Protein AF-0000000066115594 (afdb_homodimer)

pLDDT: mean 85.96, std 18.47, range [26.98, 98.56]

Foldseek 3Di:
DPPDPPLRVQLVVVPVDPPRDSVNSNVVSCCCVPPNVVVVVVVVVVVVCQVVQWFAAPQQGAIDSDVHDPLRVDPQQLQVQEEEEEAHNLVVVLVVVLVPHRHYYHYQVHFDDVVVPDDCVSSVVVSVLVVLQVVSHQEYEQEFAPEPRSVVRLVVVVVSNVVSPHFYKYFACPDPYPDDVSPDDSVVSVNRRVPIDRD/DPPDDPLRVQLVVVPVDPPRDSVNSNVVSCCCVPPNVVVVVVVVVVVVCQVVQWFAAPQQGAIDSDVHDPLRPDPQQLQVQEEEEEAHNLVVVLVVVLVPHRHYYHYQVHFDDVVVPDDCVSRVVVSVLVVLQVVSHQEYEQEFAPEPRSVVRLVVVVVSNVVSPHFYKYFACPDPYPDDVSPDDSVVSVNRRVPIDRD

Structure (mmCIF, N/CA/C/O backbone):
data_AF-0000000066115594-model_v1
#
loop_
_entity.id
_entity.type
_entity.pdbx_description
1 polymer 'Recombination protein RecR'
#
loop_
_atom_site.group_PDB
_atom_site.id
_atom_site.type_symbol
_atom_site.label_atom_id
_atom_site.label_alt_id
_atom_site.label_comp_id
_atom_site.label_asym_id
_atom_site.label_entity_id
_atom_site.label_seq_id
_atom_site.pdbx_PDB_ins_code
_atom_site.Cartn_x
_atom_site.Cartn_y
_atom_site.Cartn_z
_atom_site.occupancy
_atom_site.B_iso_or_equiv
_atom_site.auth_seq_id
_atom_site.auth_comp_id
_atom_site.auth_asym_id
_atom_site.auth_atom_id
_atom_site.pdbx_PDB_model_num
ATOM 1 N N . MET A 1 1 ? 21.312 14.344 13.258 1 26.98 1 MET A N 1
ATOM 2 C CA . MET A 1 1 ? 20.641 13.375 12.398 1 26.98 1 MET A CA 1
ATOM 3 C C . MET A 1 1 ? 19.125 13.445 12.586 1 26.98 1 MET A C 1
ATOM 5 O O . MET A 1 1 ? 18.609 13.133 13.656 1 26.98 1 MET A O 1
ATOM 9 N N . SER A 1 2 ? 18.406 14.453 12.148 1 40.38 2 SER A N 1
ATOM 10 C CA . SER A 1 2 ? 17.016 14.734 12.461 1 40.38 2 SER A CA 1
ATOM 11 C C . SER A 1 2 ? 16.172 13.461 12.422 1 40.38 2 SER A C 1
ATOM 13 O O . SER A 1 2 ? 16.172 12.734 11.422 1 40.38 2 SER A O 1
ATOM 15 N N . SER A 1 3 ? 16.281 12.609 13.531 1 47.41 3 SER A N 1
ATOM 16 C CA . SER A 1 3 ? 15.617 11.32 13.734 1 47.41 3 SER A CA 1
ATOM 17 C C . SER A 1 3 ? 14.297 11.242 12.969 1 47.41 3 SER A C 1
ATOM 19 O O . SER A 1 3 ? 13.422 12.086 13.156 1 47.41 3 SER A O 1
ATOM 21 N N . SER A 1 4 ? 14.258 10.531 11.898 1 60.84 4 SER A N 1
ATOM 22 C CA . SER A 1 4 ? 13.039 10.383 11.117 1 60.84 4 SER A CA 1
ATOM 23 C C . SER A 1 4 ? 11.844 10.07 12.008 1 60.84 4 SER A C 1
ATOM 25 O O . SER A 1 4 ? 11.977 9.336 12.992 1 60.84 4 SER A O 1
ATOM 27 N N . SER A 1 5 ? 10.883 10.766 11.938 1 88.25 5 SER A N 1
ATOM 28 C CA . SER A 1 5 ? 9.656 10.539 12.695 1 88.25 5 SER A CA 1
ATOM 29 C C . SER A 1 5 ? 8.961 9.258 12.242 1 88.25 5 SER A C 1
ATOM 31 O O . SER A 1 5 ? 9.273 8.711 11.188 1 88.25 5 SER A O 1
ATOM 33 N N . LEU A 1 6 ? 8.438 8.57 13.141 1 93 6 LEU A N 1
ATOM 34 C CA . LEU A 1 6 ? 7.617 7.402 12.836 1 93 6 LEU A CA 1
ATOM 35 C C . LEU A 1 6 ? 6.789 7.641 11.578 1 93 6 LEU A C 1
ATOM 37 O O . LEU A 1 6 ? 6.582 6.723 10.781 1 93 6 LEU A O 1
ATOM 41 N N . LEU A 1 7 ? 6.445 8.836 11.375 1 93.25 7 LEU A N 1
ATOM 42 C CA . LEU A 1 7 ? 5.691 9.227 10.188 1 93.25 7 LEU A CA 1
ATOM 43 C C . LEU A 1 7 ? 6.523 9.023 8.93 1 93.25 7 LEU A C 1
ATOM 45 O O . LEU A 1 7 ? 6.059 8.414 7.961 1 93.25 7 LEU A O 1
ATOM 49 N N . GLU A 1 8 ? 7.707 9.5 8.961 1 92.38 8 GLU A N 1
ATOM 50 C CA . GLU A 1 8 ? 8.617 9.375 7.82 1 92.38 8 GLU A CA 1
ATOM 51 C C . GLU A 1 8 ? 8.984 7.914 7.566 1 92.38 8 GLU A C 1
ATOM 53 O O . GLU A 1 8 ? 9.07 7.484 6.414 1 92.38 8 GLU A O 1
ATOM 58 N N . ASP A 1 9 ? 9.203 7.207 8.625 1 96.25 9 ASP A N 1
ATOM 59 C CA . ASP A 1 9 ? 9.547 5.797 8.5 1 96.25 9 ASP A CA 1
ATOM 60 C C . ASP A 1 9 ? 8.43 5.016 7.816 1 96.25 9 ASP A C 1
ATOM 62 O O . ASP A 1 9 ? 8.695 4.156 6.973 1 96.25 9 ASP A O 1
ATOM 66 N N . LEU A 1 10 ? 7.219 5.352 8.203 1 97 10 LEU A N 1
ATOM 67 C CA . LEU A 1 10 ? 6.078 4.66 7.613 1 97 10 LEU A CA 1
ATOM 68 C C . LEU A 1 10 ? 5.934 5.012 6.137 1 97 10 LEU A C 1
ATOM 70 O O . LEU A 1 10 ? 5.656 4.141 5.312 1 97 10 LEU A O 1
ATOM 74 N N . MET A 1 11 ? 6.152 6.238 5.816 1 95.69 11 MET A N 1
ATOM 75 C CA . MET A 1 11 ? 6.098 6.66 4.418 1 95.69 11 MET A CA 1
ATOM 76 C C . MET A 1 11 ? 7.141 5.922 3.584 1 95.69 11 MET A C 1
ATOM 78 O O . MET A 1 11 ? 6.852 5.473 2.475 1 95.69 11 MET A O 1
ATOM 82 N N . GLN A 1 12 ? 8.305 5.727 4.168 1 96.5 12 GLN A N 1
ATOM 83 C CA . GLN A 1 12 ? 9.375 5.016 3.479 1 96.5 12 GLN A CA 1
ATOM 84 C C . GLN A 1 12 ? 9.047 3.529 3.344 1 96.5 12 GLN A C 1
ATOM 86 O O . GLN A 1 12 ? 9.289 2.93 2.293 1 96.5 12 GLN A O 1
ATOM 91 N N . ALA A 1 13 ? 8.508 2.986 4.344 1 97.88 13 ALA A N 1
ATOM 92 C CA . ALA A 1 13 ? 8.195 1.56 4.348 1 97.88 13 ALA A CA 1
ATOM 93 C C . ALA A 1 13 ? 7.145 1.229 3.291 1 97.88 13 ALA A C 1
ATOM 95 O O . ALA A 1 13 ? 7.199 0.17 2.662 1 97.88 13 ALA A O 1
ATOM 96 N N . LEU A 1 14 ? 6.191 2.129 3.072 1 97.94 14 LEU A N 1
ATOM 97 C CA . LEU A 1 14 ? 5.113 1.896 2.119 1 97.94 14 LEU A CA 1
ATOM 98 C C . LEU A 1 14 ? 5.656 1.807 0.696 1 97.94 14 LEU A C 1
ATOM 100 O O . LEU A 1 14 ? 4.988 1.281 -0.196 1 97.94 14 LEU A O 1
ATOM 104 N N . GLN A 1 15 ? 6.84 2.254 0.517 1 97.12 15 GLN A N 1
ATOM 105 C CA . GLN A 1 15 ? 7.41 2.281 -0.825 1 97.12 15 GL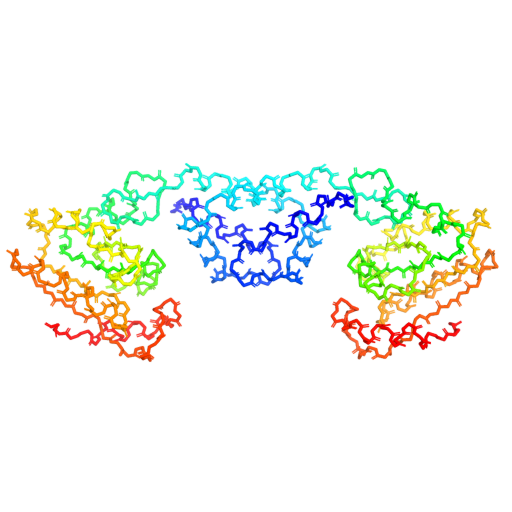N A CA 1
ATOM 106 C C . GLN A 1 15 ? 7.918 0.902 -1.237 1 97.12 15 GLN A C 1
ATOM 108 O O . GLN A 1 15 ? 8.336 0.706 -2.379 1 97.12 15 GLN A O 1
ATOM 113 N N . CYS A 1 16 ? 7.832 -0.042 -0.347 1 97.25 16 CYS A N 1
ATOM 114 C CA . CYS A 1 16 ? 8.148 -1.414 -0.729 1 97.25 16 CYS A CA 1
ATOM 115 C C . CYS A 1 16 ? 7.074 -1.984 -1.648 1 97.25 16 CYS A C 1
ATOM 117 O O . CYS A 1 16 ? 7.281 -3.018 -2.287 1 97.25 16 CYS A O 1
ATOM 119 N N . LEU A 1 17 ? 5.938 -1.347 -1.669 1 96.94 17 LEU A N 1
ATOM 120 C CA . LEU A 1 17 ? 4.84 -1.744 -2.547 1 96.94 17 LEU A CA 1
ATOM 121 C C . LEU A 1 17 ? 5.094 -1.278 -3.977 1 96.94 17 LEU A C 1
ATOM 123 O O . LEU A 1 17 ? 5.562 -0.158 -4.195 1 96.94 17 LEU A O 1
ATOM 127 N N . PRO A 1 18 ? 4.824 -2.146 -4.914 1 94.44 18 PRO A N 1
ATOM 128 C CA . PRO A 1 18 ? 5.02 -1.736 -6.309 1 94.44 18 PRO A CA 1
ATOM 129 C C . PRO A 1 18 ? 4.188 -0.512 -6.684 1 94.44 18 PRO A C 1
ATOM 131 O O . PRO A 1 18 ? 3.033 -0.393 -6.266 1 94.44 18 PRO A O 1
ATOM 134 N N . SER A 1 19 ? 4.727 0.438 -7.375 1 92.12 19 SER A N 1
ATOM 135 C CA . SER A 1 19 ? 4.09 1.624 -7.938 1 92.12 19 SER A CA 1
ATOM 136 C C . SER A 1 19 ? 3.773 2.65 -6.855 1 92.12 19 SER A C 1
ATOM 138 O O . SER A 1 19 ? 2.912 3.512 -7.043 1 92.12 19 SER A O 1
ATOM 140 N N . VAL A 1 20 ? 4.332 2.477 -5.684 1 96.12 20 VAL A N 1
ATOM 141 C CA . VAL A 1 20 ? 4.133 3.453 -4.617 1 96.12 20 VAL A CA 1
ATOM 142 C C . VAL A 1 20 ? 5.391 4.305 -4.453 1 96.12 20 VAL A C 1
ATOM 144 O O . VAL A 1 20 ? 6.414 3.824 -3.957 1 96.12 20 VAL A O 1
ATOM 147 N N . GLY A 1 21 ? 5.258 5.504 -4.93 1 94.19 21 GLY A N 1
ATOM 148 C CA . GLY A 1 21 ? 6.332 6.461 -4.727 1 94.19 21 GLY A CA 1
ATOM 149 C C . GLY A 1 21 ? 6.137 7.328 -3.498 1 94.19 21 GLY A C 1
ATOM 150 O O . GLY A 1 21 ? 5.191 7.129 -2.734 1 94.19 21 GLY A O 1
ATOM 151 N N . PRO A 1 22 ? 6.98 8.281 -3.334 1 91.81 22 PRO A N 1
ATOM 152 C CA . PRO A 1 22 ? 6.938 9.133 -2.139 1 91.81 22 PRO A CA 1
ATOM 153 C C . PRO A 1 22 ? 5.605 9.859 -1.982 1 91.81 22 PRO A C 1
ATOM 155 O O . PRO A 1 22 ? 5.055 9.914 -0.88 1 91.81 22 PRO A O 1
ATOM 158 N N . LYS A 1 23 ? 5.094 10.359 -2.982 1 88.69 23 LYS A N 1
ATOM 159 C CA . LYS A 1 23 ? 3.85 11.125 -2.926 1 88.69 23 LYS A CA 1
ATOM 160 C C . LYS A 1 23 ? 2.67 10.227 -2.561 1 88.69 23 LYS A C 1
ATOM 162 O O . LYS A 1 23 ? 1.844 10.594 -1.72 1 88.69 23 LYS A O 1
ATOM 167 N N . SER A 1 24 ? 2.637 9.086 -3.191 1 93 24 SER A N 1
ATOM 168 C CA . SER A 1 24 ? 1.568 8.141 -2.896 1 93 24 SER A CA 1
ATOM 169 C C . SER A 1 24 ? 1.667 7.621 -1.466 1 93 24 SER A C 1
ATOM 171 O O . SER A 1 24 ? 0.654 7.488 -0.777 1 93 24 SER A O 1
ATOM 173 N N . ALA A 1 25 ? 2.93 7.383 -1.086 1 95.81 25 ALA A N 1
ATOM 174 C CA . ALA A 1 25 ? 3.154 6.91 0.278 1 95.81 25 ALA A CA 1
ATOM 175 C C . ALA A 1 25 ? 2.66 7.93 1.3 1 95.81 25 ALA A C 1
ATOM 177 O O . ALA A 1 25 ? 2.025 7.566 2.291 1 95.81 25 ALA A O 1
ATOM 178 N N . GLN A 1 26 ? 2.924 9.102 1.029 1 90.94 26 GLN A N 1
ATOM 179 C CA . GLN A 1 26 ? 2.49 10.18 1.907 1 90.94 26 GLN A CA 1
ATOM 180 C C . GLN A 1 26 ? 0.969 10.234 2.008 1 90.94 26 GLN A C 1
ATOM 182 O O . GLN A 1 26 ? 0.417 10.328 3.105 1 90.94 26 GLN A O 1
ATOM 187 N N . ARG A 1 27 ? 0.306 10.148 0.899 1 91.31 27 ARG A N 1
ATOM 188 C CA . ARG A 1 27 ? -1.153 10.141 0.881 1 91.31 27 ARG A CA 1
ATOM 189 C C . ARG A 1 27 ? -1.706 8.961 1.673 1 91.31 27 ARG A C 1
ATOM 191 O O . ARG A 1 27 ? -2.676 9.109 2.42 1 91.31 27 ARG A O 1
ATOM 198 N N . MET A 1 28 ? -1.054 7.891 1.519 1 96.38 28 MET A N 1
ATOM 199 C CA . MET A 1 28 ? -1.505 6.676 2.193 1 96.38 28 MET A CA 1
ATOM 200 C C . MET A 1 28 ? -1.378 6.816 3.707 1 96.38 28 MET A C 1
ATOM 202 O O . MET A 1 28 ? -2.311 6.492 4.445 1 96.38 28 MET A O 1
ATOM 206 N N . VAL A 1 29 ? -0.31 7.359 4.109 1 95.94 29 VAL A N 1
ATOM 207 C CA . VAL A 1 29 ? -0.052 7.492 5.539 1 95.94 29 VAL A CA 1
ATOM 208 C C . VAL A 1 29 ? -1.078 8.43 6.168 1 95.94 29 VAL A C 1
ATOM 210 O O . VAL A 1 29 ? -1.693 8.102 7.184 1 95.94 29 VAL A O 1
ATOM 213 N N . TYR A 1 30 ? -1.265 9.492 5.562 1 91.38 30 TYR A N 1
ATOM 214 C CA . TYR A 1 30 ? -2.178 10.492 6.113 1 91.38 30 TYR A CA 1
ATOM 215 C C . TYR A 1 30 ? -3.615 9.984 6.086 1 91.38 30 TYR A C 1
ATOM 217 O O . TYR A 1 30 ? -4.367 10.188 7.043 1 91.38 30 TYR A O 1
ATOM 225 N N . HIS A 1 31 ? -3.959 9.297 5.07 1 93.5 31 HIS A N 1
ATOM 226 C CA . HIS A 1 31 ? -5.289 8.703 5 1 93.5 31 HIS A CA 1
ATOM 227 C C . HIS A 1 31 ? -5.504 7.699 6.129 1 93.5 31 HIS A C 1
ATOM 229 O O . HIS A 1 31 ? -6.535 7.734 6.805 1 93.5 31 HIS A O 1
ATOM 235 N N . LEU A 1 32 ? -4.574 6.875 6.297 1 96.56 32 LEU A N 1
ATOM 236 C CA . LEU A 1 32 ? -4.699 5.824 7.305 1 96.56 32 LEU A CA 1
ATOM 237 C C . LEU A 1 32 ? -4.789 6.426 8.703 1 96.56 32 LEU A C 1
ATOM 239 O O . LEU A 1 32 ? -5.668 6.059 9.484 1 96.56 32 LEU A O 1
ATOM 243 N N . LEU A 1 33 ? -3.949 7.383 8.969 1 95.12 33 LEU A N 1
ATOM 244 C CA . LEU A 1 33 ? -3.871 7.934 10.32 1 95.12 33 LEU A CA 1
ATOM 245 C C . LEU A 1 33 ? -5.059 8.844 10.609 1 95.12 33 LEU A C 1
ATOM 247 O O . LEU A 1 33 ? -5.523 8.922 11.75 1 95.12 33 LEU A O 1
ATOM 251 N N . ASP A 1 34 ? -5.562 9.461 9.602 1 91.81 34 ASP A N 1
ATOM 252 C CA . ASP A 1 34 ? -6.645 10.43 9.781 1 91.81 34 ASP A CA 1
ATOM 253 C C . ASP A 1 34 ? -8.008 9.734 9.75 1 91.81 34 ASP A C 1
ATOM 255 O O . ASP A 1 34 ? -8.875 10.023 10.57 1 91.81 34 ASP A O 1
ATOM 259 N N . LYS A 1 35 ? -8.164 8.672 8.891 1 91.81 35 LYS A N 1
ATOM 260 C CA . LYS A 1 35 ? -9.523 8.234 8.594 1 91.81 35 LYS A CA 1
ATOM 261 C C . LYS A 1 35 ? -9.688 6.734 8.836 1 91.81 35 LYS A C 1
ATOM 263 O O . LYS A 1 35 ? -10.805 6.238 8.977 1 91.81 35 LYS A O 1
ATOM 268 N N . ASN A 1 36 ? -8.617 6.02 8.891 1 96 36 ASN A N 1
ATOM 269 C CA . ASN A 1 36 ? -8.812 4.574 8.867 1 96 36 ASN A CA 1
ATOM 270 C C . ASN A 1 36 ? -7.734 3.846 9.656 1 96 36 ASN A C 1
ATOM 272 O O . ASN A 1 36 ? -7.062 2.957 9.125 1 96 36 ASN A O 1
ATOM 276 N N . ARG A 1 37 ? -7.594 4.137 10.922 1 96.25 37 ARG A N 1
ATOM 277 C CA . ARG A 1 37 ? -6.621 3.484 11.797 1 96.25 37 ARG A CA 1
ATOM 278 C C . ARG A 1 37 ? -6.941 2.002 11.953 1 96.25 37 ARG A C 1
ATOM 280 O O . ARG A 1 37 ? -6.035 1.17 12.031 1 96.25 37 ARG A O 1
ATOM 287 N N . LYS A 1 38 ? -8.242 1.704 12.008 1 97.25 38 LYS A N 1
ATOM 288 C CA . LYS A 1 38 ? -8.664 0.311 12.125 1 97.25 38 LYS A CA 1
ATOM 289 C C . LYS A 1 38 ? -8.211 -0.505 10.914 1 97.25 38 LYS A C 1
ATOM 291 O O . LYS A 1 38 ? -7.723 -1.626 11.07 1 97.25 38 LYS A O 1
ATOM 296 N N . GLY A 1 39 ? -8.391 0.107 9.727 1 97.5 39 GLY A N 1
ATOM 297 C CA . GLY A 1 39 ? -7.926 -0.548 8.516 1 97.5 39 GLY A CA 1
ATOM 298 C C . GLY A 1 39 ? -6.426 -0.785 8.508 1 97.5 39 GLY A C 1
ATOM 299 O O . GLY A 1 39 ? -5.965 -1.846 8.086 1 97.5 39 GLY A O 1
ATOM 300 N N . ALA A 1 40 ? -5.711 0.192 9.039 1 97.94 40 ALA A N 1
ATOM 301 C CA . ALA A 1 40 ? -4.258 0.075 9.125 1 97.94 40 ALA A CA 1
ATOM 302 C C . ALA A 1 40 ? -3.854 -1.078 10.039 1 97.94 40 ALA A C 1
ATOM 304 O O . ALA A 1 40 ? -2.936 -1.838 9.719 1 97.94 40 ALA A O 1
ATOM 305 N N . LEU A 1 41 ? -4.504 -1.201 11.141 1 98 41 LEU A N 1
ATOM 306 C CA . LEU A 1 41 ? -4.191 -2.26 12.094 1 98 41 LEU A CA 1
ATOM 307 C C . LEU A 1 41 ? -4.531 -3.629 11.516 1 98 41 LEU A C 1
ATOM 309 O O . LEU A 1 41 ? -3.768 -4.586 11.68 1 98 41 LEU A O 1
ATOM 313 N N . ASN A 1 42 ? -5.668 -3.684 10.875 1 98.25 42 ASN A N 1
ATOM 314 C CA . ASN A 1 42 ? -6.039 -4.922 10.203 1 98.25 42 ASN A CA 1
ATOM 315 C C . ASN A 1 42 ? -5.004 -5.316 9.148 1 98.25 42 ASN A C 1
ATOM 317 O O . ASN A 1 42 ? -4.598 -6.477 9.07 1 98.25 42 ASN A O 1
ATOM 321 N N . LEU A 1 43 ? -4.617 -4.316 8.352 1 98.31 43 LEU A N 1
ATOM 322 C CA . LEU A 1 43 ? -3.604 -4.559 7.332 1 98.31 43 LEU A CA 1
ATOM 323 C C . LEU A 1 43 ? -2.303 -5.043 7.961 1 98.31 43 LEU A C 1
ATOM 325 O O . LEU A 1 43 ? -1.677 -5.98 7.461 1 98.31 43 LEU A O 1
ATOM 329 N N . SER A 1 44 ? -1.881 -4.402 9.031 1 98.44 44 SER A N 1
ATOM 330 C CA . SER A 1 44 ? -0.666 -4.793 9.742 1 98.44 44 SER A CA 1
ATOM 331 C C . SER A 1 44 ? -0.725 -6.25 10.18 1 98.44 44 SER A C 1
ATOM 333 O O . SER A 1 44 ? 0.21 -7.016 9.93 1 98.44 44 SER A O 1
ATOM 335 N N . SER A 1 45 ? -1.801 -6.637 10.773 1 98.31 45 SER A N 1
ATOM 336 C CA . SER A 1 45 ? -1.976 -7.996 11.281 1 98.31 45 SER A CA 1
ATOM 337 C C . SER A 1 45 ? -1.957 -9.016 10.148 1 98.31 45 SER A C 1
ATOM 339 O O . SER A 1 45 ? -1.286 -10.047 10.242 1 98.31 45 SER A O 1
ATOM 341 N N . LEU A 1 46 ? -2.648 -8.703 9.086 1 98.12 46 LEU A N 1
ATOM 342 C CA . LEU A 1 46 ? -2.742 -9.633 7.965 1 98.12 46 LEU A CA 1
ATOM 343 C C . LEU A 1 46 ? -1.404 -9.75 7.238 1 98.12 46 LEU A C 1
ATOM 345 O O . LEU A 1 46 ? -1.04 -10.828 6.77 1 98.12 46 LEU A O 1
ATOM 349 N N . LEU A 1 47 ? -0.679 -8.641 7.129 1 97.88 47 LEU A N 1
ATOM 350 C CA . LEU A 1 47 ? 0.657 -8.68 6.543 1 97.88 47 LEU A CA 1
ATOM 351 C C . LEU A 1 47 ? 1.568 -9.617 7.32 1 97.88 47 LEU A C 1
ATOM 353 O O . LEU A 1 47 ? 2.242 -10.469 6.73 1 97.88 47 LEU A O 1
ATOM 357 N N . GLU A 1 48 ? 1.558 -9.43 8.625 1 97.75 48 GLU A N 1
ATOM 358 C CA . GLU A 1 48 ? 2.396 -10.258 9.484 1 97.75 48 GLU A CA 1
ATOM 359 C C . GLU A 1 48 ? 2.023 -11.734 9.359 1 97.75 48 GLU A C 1
ATOM 361 O O . GLU A 1 48 ? 2.898 -12.586 9.203 1 97.75 48 GLU A O 1
ATOM 366 N N . ARG A 1 49 ? 0.759 -12.047 9.391 1 97.56 49 ARG A N 1
ATOM 367 C CA . ARG A 1 49 ? 0.295 -13.422 9.273 1 97.56 49 ARG A CA 1
ATOM 368 C C . ARG A 1 49 ? 0.65 -14.008 7.914 1 97.56 49 ARG A C 1
ATOM 370 O O . ARG A 1 49 ? 1.106 -15.148 7.82 1 97.56 49 ARG A O 1
ATOM 377 N N . ALA A 1 50 ? 0.412 -13.242 6.867 1 96.94 50 ALA A N 1
ATOM 378 C CA . ALA A 1 50 ? 0.658 -13.727 5.512 1 96.94 50 ALA A CA 1
ATOM 379 C C . ALA A 1 50 ? 2.123 -14.117 5.324 1 96.94 50 ALA A C 1
ATOM 381 O O . ALA A 1 50 ? 2.426 -15.188 4.797 1 96.94 50 ALA A O 1
ATOM 382 N N . VAL A 1 51 ? 3.029 -13.266 5.789 1 96.25 51 VAL A N 1
ATOM 383 C CA . VAL A 1 51 ? 4.461 -13.5 5.633 1 96.25 51 VAL A CA 1
ATOM 384 C C . VAL A 1 51 ? 4.867 -14.766 6.395 1 96.25 51 VAL A C 1
ATOM 386 O O . VAL A 1 51 ? 5.695 -15.547 5.922 1 96.25 51 VAL A O 1
ATOM 389 N N . ASN A 1 52 ? 4.227 -14.977 7.488 1 96.44 52 ASN A N 1
ATOM 390 C CA . ASN A 1 52 ? 4.645 -16.062 8.359 1 96.44 52 ASN A CA 1
ATOM 391 C C . ASN A 1 52 ? 3.941 -17.375 8.008 1 96.44 52 ASN A C 1
ATOM 393 O O . ASN A 1 52 ? 4.504 -18.453 8.188 1 96.44 52 ASN A O 1
ATOM 397 N N . GLU A 1 53 ? 2.768 -17.281 7.465 1 96.94 53 GLU A N 1
ATOM 398 C CA . GLU A 1 53 ? 1.942 -18.484 7.355 1 96.94 53 GLU A CA 1
ATOM 399 C C . GLU A 1 53 ? 1.842 -18.953 5.906 1 96.94 53 GLU A C 1
ATOM 401 O O . GLU A 1 53 ? 1.564 -20.125 5.645 1 96.94 53 GLU A O 1
ATOM 406 N N . ILE A 1 54 ? 1.987 -18.031 4.996 1 96.5 54 ILE A N 1
ATOM 407 C CA . ILE A 1 54 ? 1.825 -18.422 3.602 1 96.5 54 ILE A CA 1
ATOM 408 C C . ILE A 1 54 ? 3.148 -18.953 3.057 1 96.5 54 ILE A C 1
ATOM 410 O O . ILE A 1 54 ? 4.168 -18.25 3.094 1 96.5 54 ILE A O 1
ATOM 414 N N . GLY A 1 55 ? 3.123 -20.141 2.627 1 95.88 55 GLY A N 1
ATOM 415 C CA . GLY A 1 55 ? 4.238 -20.766 1.932 1 95.88 55 GLY A CA 1
ATOM 416 C C . GLY A 1 55 ? 3.902 -21.156 0.506 1 95.88 55 GLY A C 1
ATOM 417 O O . GLY A 1 55 ? 3.234 -20.406 -0.212 1 95.88 55 GLY A O 1
ATOM 418 N N . HIS A 1 56 ? 4.469 -22.328 0.11 1 96.31 56 HIS A N 1
ATOM 419 C CA . HIS A 1 56 ? 4.238 -22.812 -1.244 1 96.31 56 HIS A CA 1
ATOM 420 C C . HIS A 1 56 ? 3.615 -24.203 -1.227 1 96.31 56 HIS A C 1
ATOM 422 O O . HIS A 1 56 ? 3.969 -25.047 -0.389 1 96.31 56 HIS A O 1
ATOM 428 N N . CYS A 1 57 ? 2.721 -24.391 -2.061 1 97.44 57 CYS A N 1
ATOM 429 C CA . CYS A 1 57 ? 2.137 -25.719 -2.258 1 97.44 57 CYS A CA 1
ATOM 430 C C . CYS A 1 57 ? 3.211 -26.75 -2.598 1 97.44 57 CYS A C 1
ATOM 432 O O . CYS A 1 57 ? 4.066 -26.5 -3.449 1 97.44 57 CYS A O 1
ATOM 434 N N . GLN A 1 58 ? 3.094 -27.859 -2.045 1 97.62 58 GLN A N 1
ATOM 435 C CA . GLN A 1 58 ? 4.117 -28.891 -2.227 1 97.62 58 GLN A CA 1
ATOM 436 C C . GLN A 1 58 ? 4.031 -29.5 -3.621 1 97.62 58 GLN A C 1
ATOM 438 O O . GLN A 1 58 ? 4.988 -30.125 -4.09 1 97.62 58 GLN A O 1
ATOM 443 N N . GLN A 1 59 ? 2.959 -29.312 -4.285 1 97.25 59 GLN A N 1
ATOM 444 C CA . GLN A 1 59 ? 2.756 -29.938 -5.594 1 97.25 59 GLN A CA 1
ATOM 445 C C . GLN A 1 59 ? 2.932 -28.906 -6.711 1 97.25 59 GLN A C 1
ATOM 447 O O . GLN A 1 59 ? 3.762 -29.094 -7.605 1 97.25 59 GLN A O 1
ATOM 452 N N . CYS A 1 60 ? 2.26 -27.797 -6.625 1 97.88 60 CYS A N 1
ATOM 453 C CA . CYS A 1 60 ? 2.246 -26.906 -7.773 1 97.88 60 CYS A CA 1
ATOM 454 C C . CYS A 1 60 ? 3.076 -25.656 -7.5 1 97.88 60 CYS A C 1
ATOM 456 O O . CYS A 1 60 ? 3.291 -24.844 -8.398 1 97.88 60 CYS A O 1
ATOM 458 N N . ARG A 1 61 ? 3.439 -25.406 -6.23 1 97.38 61 ARG A N 1
ATOM 459 C CA . ARG A 1 61 ? 4.379 -24.375 -5.785 1 97.38 61 ARG A CA 1
ATOM 460 C C . ARG A 1 61 ? 3.695 -23.016 -5.688 1 97.38 61 ARG A C 1
ATOM 462 O O . ARG A 1 61 ? 4.344 -22.016 -5.402 1 97.38 61 ARG A O 1
ATOM 469 N N . THR A 1 62 ? 2.344 -22.953 -5.91 1 95.75 62 THR A N 1
ATOM 470 C CA . THR A 1 62 ? 1.646 -21.688 -5.691 1 95.75 62 THR A CA 1
ATOM 471 C C . THR A 1 62 ? 1.6 -21.344 -4.203 1 95.75 62 THR A C 1
ATOM 473 O O . THR A 1 62 ? 2.055 -22.125 -3.367 1 95.75 62 THR A O 1
ATOM 476 N N . PHE A 1 63 ? 1.107 -20.172 -3.916 1 95 63 PHE A N 1
ATOM 477 C CA . PHE A 1 63 ? 1.048 -19.719 -2.527 1 95 63 PHE A CA 1
ATOM 478 C C . PHE A 1 63 ? -0.118 -20.391 -1.799 1 95 63 PHE A C 1
ATOM 480 O O . PHE A 1 63 ? -1.229 -20.453 -2.328 1 95 63 PHE A O 1
ATOM 487 N N . THR A 1 64 ? 0.141 -20.859 -0.604 1 94.38 64 THR A N 1
ATOM 488 C CA . THR A 1 64 ? -0.882 -21.438 0.261 1 94.38 64 THR A CA 1
ATOM 489 C C . THR A 1 64 ? -0.377 -21.547 1.697 1 94.38 64 THR A C 1
ATOM 491 O O . THR A 1 64 ? 0.832 -21.594 1.934 1 94.38 64 THR A O 1
ATOM 494 N N . GLU A 1 65 ? -1.284 -21.531 2.576 1 94.06 65 GLU A N 1
ATOM 495 C CA . GLU A 1 65 ? -0.957 -21.75 3.982 1 94.06 65 GLU A CA 1
ATOM 496 C C . GLU A 1 65 ? -0.923 -23.234 4.32 1 94.06 65 GLU A C 1
ATOM 498 O O . GLU A 1 65 ? -0.469 -23.625 5.402 1 94.06 65 GLU A O 1
ATOM 503 N N . GLN A 1 66 ? -1.412 -23.984 3.436 1 94.62 66 GLN A N 1
ATOM 504 C CA . GLN A 1 66 ? -1.525 -25.422 3.648 1 94.62 66 GLN A CA 1
ATOM 505 C C . GLN A 1 66 ? -0.42 -26.172 2.916 1 94.62 66 GLN A C 1
ATOM 507 O O . GLN A 1 66 ? 0.358 -25.578 2.17 1 94.62 66 GLN A O 1
ATOM 512 N N . ASN A 1 67 ? -0.38 -27.516 3.16 1 96.56 67 ASN A N 1
ATOM 513 C CA . ASN A 1 67 ? 0.577 -28.344 2.432 1 96.56 67 ASN A CA 1
ATOM 514 C C . ASN A 1 67 ? 0.258 -28.375 0.94 1 96.56 67 ASN A C 1
ATOM 516 O O . ASN A 1 67 ? 1.161 -28.297 0.106 1 96.56 67 ASN A O 1
ATOM 520 N N . LEU A 1 68 ? -1.041 -28.469 0.699 1 97.25 68 LEU A N 1
ATOM 521 C CA . LEU A 1 68 ? -1.545 -28.438 -0.67 1 97.25 68 LEU A CA 1
ATOM 522 C C . LEU A 1 68 ? -2.545 -27.297 -0.852 1 97.25 68 LEU A C 1
ATOM 524 O O . LEU A 1 68 ? -3.373 -27.047 0.028 1 97.25 68 LEU A O 1
ATOM 528 N N . CYS A 1 69 ? -2.449 -26.688 -1.944 1 96.12 69 CYS A N 1
ATOM 529 C CA . CYS A 1 69 ? -3.443 -25.656 -2.238 1 96.12 69 CYS A CA 1
ATOM 530 C C . CYS A 1 69 ? -4.785 -26.281 -2.59 1 96.12 69 CYS A C 1
ATOM 532 O O . CYS A 1 69 ? -4.883 -27.5 -2.766 1 96.12 69 CYS A O 1
ATOM 534 N N . ALA A 1 70 ? -5.793 -25.453 -2.725 1 94.5 70 ALA A N 1
ATOM 535 C CA . ALA A 1 70 ? -7.152 -25.922 -2.967 1 94.5 70 ALA A CA 1
ATOM 536 C C . ALA A 1 70 ? -7.25 -26.656 -4.301 1 94.5 70 ALA A C 1
ATOM 538 O O . ALA A 1 70 ? -8.016 -27.609 -4.438 1 94.5 70 ALA A O 1
ATOM 539 N N . ILE A 1 71 ? -6.488 -26.234 -5.277 1 95.75 71 ILE A N 1
ATOM 540 C CA . ILE A 1 71 ? -6.512 -26.844 -6.605 1 95.75 71 ILE A CA 1
ATOM 541 C C . ILE A 1 71 ? -5.879 -28.234 -6.551 1 95.75 71 ILE A C 1
ATOM 543 O O . ILE A 1 71 ? -6.465 -29.203 -7.027 1 95.75 71 ILE A O 1
ATOM 547 N N . CYS A 1 72 ? -4.762 -28.344 -5.918 1 96.94 72 CYS A N 1
ATOM 548 C CA . CYS A 1 72 ? -4.039 -29.609 -5.832 1 96.94 72 CYS A CA 1
ATOM 549 C C . CYS A 1 72 ? -4.746 -30.578 -4.891 1 96.94 72 CYS A C 1
ATOM 551 O O . CYS A 1 72 ? -4.59 -31.797 -5.012 1 96.94 72 CYS A O 1
ATOM 553 N N . ASP A 1 73 ? -5.504 -30.047 -4.012 1 96.56 73 ASP A N 1
ATOM 554 C CA . ASP A 1 73 ? -6.223 -30.906 -3.064 1 96.56 73 ASP A CA 1
ATOM 555 C C . ASP A 1 73 ? -7.52 -31.422 -3.672 1 96.56 73 ASP A C 1
ATOM 557 O O . ASP A 1 73 ? -8.219 -32.219 -3.057 1 96.56 73 ASP A O 1
ATOM 561 N N . ASN A 1 74 ? -7.867 -30.969 -4.793 1 96.69 74 ASN A N 1
ATOM 562 C CA . ASN A 1 74 ? -9.086 -31.391 -5.477 1 96.69 74 ASN A CA 1
ATOM 563 C C . ASN A 1 74 ? -8.852 -32.625 -6.328 1 96.69 74 ASN A C 1
ATOM 565 O O . ASN A 1 74 ? -8.133 -32.594 -7.324 1 96.69 74 ASN A O 1
ATOM 569 N N . ASP A 1 75 ? -9.508 -33.688 -6.008 1 96.56 75 ASP A N 1
ATOM 570 C CA . ASP A 1 75 ? -9.312 -34.969 -6.656 1 96.56 75 ASP A CA 1
ATOM 571 C C . ASP A 1 75 ? -9.719 -34.906 -8.125 1 96.56 75 ASP A C 1
ATOM 573 O O . ASP A 1 75 ? -9.078 -35.531 -8.977 1 96.56 75 ASP A O 1
ATOM 577 N N . LYS A 1 76 ? -10.781 -34.281 -8.422 1 96.38 76 LYS A N 1
ATOM 578 C CA . LYS A 1 76 ? -11.258 -34.156 -9.797 1 96.38 76 LYS A CA 1
ATOM 579 C C . LYS A 1 76 ? -10.227 -33.5 -10.688 1 96.38 76 LYS A C 1
ATOM 581 O O . LYS A 1 76 ? -10 -33.906 -11.82 1 96.38 76 LYS A O 1
ATOM 586 N N . ARG A 1 77 ? -9.57 -32.531 -10.094 1 96.38 77 ARG A N 1
ATOM 587 C CA . ARG A 1 77 ? -8.539 -31.797 -10.836 1 96.38 77 ARG A CA 1
ATOM 588 C C . ARG A 1 77 ? -7.312 -32.688 -11.07 1 96.38 77 ARG A C 1
ATOM 590 O O . ARG A 1 77 ? -6.742 -32.688 -12.164 1 96.38 77 ARG A O 1
ATOM 597 N N . ASN A 1 78 ? -6.977 -33.438 -10.094 1 95.69 78 ASN A N 1
ATOM 598 C CA . ASN A 1 78 ? -5.828 -34.312 -10.203 1 95.69 78 ASN A CA 1
ATOM 599 C C . ASN A 1 78 ? -6.074 -35.438 -11.227 1 95.69 78 ASN A C 1
ATOM 601 O O . ASN A 1 78 ? -5.176 -35.781 -11.992 1 95.69 78 ASN A O 1
ATOM 605 N N . LYS A 1 79 ? -7.266 -35.906 -11.258 1 96.12 79 LYS A N 1
ATOM 606 C CA . LYS A 1 79 ? -7.613 -37.031 -12.117 1 96.12 79 LYS A CA 1
ATOM 607 C C . LYS A 1 79 ? -7.715 -36.594 -13.578 1 96.12 79 LYS A C 1
ATOM 609 O O . LYS A 1 79 ? -7.656 -37.438 -14.484 1 96.12 79 LYS A O 1
ATOM 614 N N . ASN A 1 80 ? -7.883 -35.375 -13.805 1 94.81 80 ASN A N 1
ATOM 615 C CA . ASN A 1 80 ? -8.008 -34.812 -15.148 1 94.81 80 ASN A CA 1
ATOM 616 C C . ASN A 1 80 ? -6.77 -35.125 -15.992 1 94.81 80 ASN A C 1
ATOM 618 O O . ASN A 1 80 ? -6.867 -35.312 -17.203 1 94.81 80 ASN A O 1
ATOM 622 N N . GLY A 1 81 ? -5.57 -35.094 -15.383 1 95.44 81 GLY A N 1
ATOM 623 C CA . GLY A 1 81 ? -4.336 -35.5 -16.031 1 95.44 81 GLY A CA 1
ATOM 624 C C . GLY A 1 81 ? -3.641 -34.375 -16.781 1 95.44 81 GLY A C 1
ATOM 625 O O . GLY A 1 81 ? -2.564 -34.562 -17.344 1 95.44 81 GLY A O 1
ATOM 626 N N . MET A 1 82 ? -4.215 -33.188 -16.797 1 95.75 82 MET A N 1
ATOM 627 C CA . MET A 1 82 ? -3.598 -32.031 -17.438 1 95.75 82 MET A CA 1
ATOM 628 C C . MET A 1 82 ? -2.879 -31.141 -16.422 1 95.75 82 MET A C 1
ATOM 630 O O . MET A 1 82 ? -3.396 -30.906 -15.328 1 95.75 82 MET A O 1
ATOM 634 N N . ILE A 1 83 ? -1.665 -30.797 -16.797 1 97.81 83 ILE A N 1
ATOM 635 C CA . ILE A 1 83 ? -0.896 -29.891 -15.953 1 97.81 83 ILE A CA 1
ATOM 636 C C . ILE A 1 83 ? -0.467 -28.656 -16.766 1 97.81 83 ILE A C 1
ATOM 638 O O . ILE A 1 83 ? 0.095 -28.797 -17.859 1 97.81 83 ILE A O 1
ATOM 642 N N . CYS A 1 84 ? -0.849 -27.547 -16.25 1 95.5 84 CYS A N 1
ATOM 643 C CA . CYS A 1 84 ? -0.505 -26.281 -16.906 1 95.5 84 CYS A CA 1
ATOM 644 C C . CYS A 1 84 ? 0.67 -25.609 -16.203 1 95.5 84 CYS A C 1
ATOM 646 O O . CYS A 1 84 ? 0.593 -25.297 -15.016 1 95.5 84 CYS A O 1
ATOM 648 N N . VAL A 1 85 ? 1.692 -25.328 -16.953 1 97 85 VAL A N 1
ATOM 649 C CA . VAL A 1 85 ? 2.904 -24.75 -16.391 1 97 85 VAL A CA 1
ATOM 650 C C . VAL A 1 85 ? 2.908 -23.234 -16.641 1 97 85 VAL A C 1
ATOM 652 O O . VAL A 1 85 ? 2.785 -22.797 -17.781 1 97 85 VAL A O 1
ATOM 655 N N . VAL A 1 86 ? 3.016 -22.516 -15.523 1 94.44 86 VAL A N 1
ATOM 656 C CA . VAL A 1 86 ? 2.977 -21.062 -15.609 1 94.44 86 VAL A CA 1
ATOM 657 C C . VAL A 1 86 ? 4.219 -20.469 -14.945 1 94.44 86 VAL A C 1
ATOM 659 O O . VAL A 1 86 ? 4.883 -21.141 -14.148 1 94.44 86 VAL A O 1
ATOM 662 N N . GLU A 1 87 ? 4.527 -19.172 -15.227 1 92.88 87 GLU A N 1
ATOM 663 C CA . GLU A 1 87 ? 5.734 -18.547 -14.695 1 92.88 87 GLU A CA 1
ATOM 664 C C . GLU A 1 87 ? 5.516 -18.062 -13.266 1 92.88 87 GLU A C 1
ATOM 666 O O . GLU A 1 87 ? 6.371 -18.25 -12.398 1 92.88 87 GLU A O 1
ATOM 671 N N . MET A 1 88 ? 4.336 -17.484 -13.016 1 91 88 MET A N 1
ATOM 672 C CA . MET A 1 88 ? 4.094 -16.844 -11.727 1 91 88 MET A CA 1
ATOM 673 C C . MET A 1 88 ? 2.729 -17.234 -11.172 1 91 88 MET A C 1
ATOM 675 O O . MET A 1 88 ? 1.823 -17.578 -11.93 1 91 88 MET A O 1
ATOM 679 N N . PRO A 1 89 ? 2.535 -17.125 -9.844 1 91.81 89 PRO A N 1
ATOM 680 C CA . PRO A 1 89 ? 1.246 -17.453 -9.234 1 91.81 89 PRO A CA 1
ATOM 681 C C . PRO A 1 89 ? 0.093 -16.625 -9.797 1 91.81 89 PRO A C 1
ATOM 683 O O . PRO A 1 89 ? -1.037 -17.109 -9.883 1 91.81 89 PRO A O 1
ATOM 686 N N . VAL A 1 90 ? 0.379 -15.43 -10.234 1 84.31 90 VAL A N 1
ATOM 687 C CA . VAL A 1 90 ? -0.666 -14.555 -10.75 1 84.31 90 VAL A CA 1
ATOM 688 C C . VAL A 1 90 ? -1.245 -15.141 -12.039 1 84.31 90 VAL A C 1
ATOM 690 O O . VAL A 1 90 ? -2.426 -14.945 -12.336 1 84.31 90 VAL A O 1
ATOM 693 N N . ASP A 1 91 ? -0.516 -15.883 -12.719 1 84.81 91 ASP A N 1
ATOM 694 C CA . ASP A 1 91 ? -0.973 -16.531 -13.938 1 84.81 91 ASP A CA 1
ATOM 695 C C . ASP A 1 91 ? -2.051 -17.578 -13.641 1 84.81 91 ASP A C 1
ATOM 697 O O . ASP A 1 91 ? -2.982 -17.75 -14.43 1 84.81 91 ASP A O 1
ATOM 701 N N . VAL A 1 92 ? -1.89 -18.281 -12.5 1 89.44 92 VAL A N 1
ATOM 702 C CA . VAL A 1 92 ? -2.881 -19.266 -12.078 1 89.44 92 VAL A CA 1
ATOM 703 C C . VAL A 1 92 ? -4.242 -18.578 -11.914 1 89.44 92 VAL A C 1
ATOM 705 O O . VAL A 1 92 ? -5.254 -19.078 -12.422 1 89.44 92 VAL A O 1
ATOM 708 N N . LEU A 1 93 ? -4.148 -17.469 -11.227 1 80.69 93 LEU A N 1
ATOM 709 C CA . LEU A 1 93 ? -5.379 -16.719 -10.984 1 80.69 93 LEU A CA 1
ATOM 710 C C . LEU A 1 93 ? -6.031 -16.312 -12.297 1 80.69 93 LEU A C 1
ATOM 712 O O . LEU A 1 93 ? -7.25 -16.422 -12.445 1 80.69 93 LEU A O 1
ATOM 716 N N . ALA A 1 94 ? -5.246 -15.844 -13.211 1 79.06 94 ALA A N 1
ATOM 717 C CA . ALA A 1 94 ? -5.746 -15.383 -14.5 1 79.06 94 ALA A CA 1
ATOM 718 C C . ALA A 1 94 ? -6.422 -16.516 -15.266 1 79.06 94 ALA A C 1
ATOM 720 O O . ALA A 1 94 ? -7.504 -16.344 -15.828 1 79.06 94 ALA A O 1
ATOM 721 N N . ILE A 1 95 ? -5.844 -17.625 -15.289 1 84.62 95 ILE A N 1
ATOM 722 C CA . ILE A 1 95 ? -6.379 -18.766 -16.016 1 84.62 95 ILE A CA 1
ATOM 723 C C . ILE A 1 95 ? -7.645 -19.281 -15.336 1 84.62 95 ILE A C 1
ATOM 725 O O . ILE A 1 95 ? -8.641 -19.578 -16 1 84.62 95 ILE A O 1
ATOM 729 N N . GLU A 1 96 ? -7.648 -19.312 -13.977 1 84.88 96 GLU A N 1
ATOM 730 C CA . GLU A 1 96 ? -8.805 -19.781 -13.227 1 84.88 96 GLU A CA 1
ATOM 731 C C . GLU A 1 96 ? -10.023 -18.891 -13.469 1 84.88 96 GLU A C 1
ATOM 733 O O . GLU A 1 96 ? -11.156 -19.375 -13.477 1 84.88 96 GLU A O 1
ATOM 738 N N . GLN A 1 97 ? -9.664 -17.641 -13.602 1 76.25 97 GLN A N 1
ATOM 739 C CA . GLN A 1 97 ? -10.742 -16.688 -13.805 1 76.25 97 GLN A CA 1
ATOM 740 C C . GLN A 1 97 ? -11.477 -16.953 -15.109 1 76.25 97 GLN A C 1
ATOM 742 O O . GLN A 1 97 ? -12.641 -16.578 -15.258 1 76.25 97 GLN A O 1
ATOM 747 N N . THR A 1 98 ? -10.805 -17.578 -16.062 1 73.81 98 THR A N 1
ATOM 748 C CA . THR A 1 98 ? -11.453 -17.906 -17.312 1 73.81 98 THR A CA 1
ATOM 749 C C . THR A 1 98 ? -12.445 -19.047 -17.125 1 73.81 98 THR A C 1
ATOM 751 O O . THR A 1 98 ? -13.336 -19.266 -17.953 1 73.81 98 THR A O 1
ATOM 754 N N . ALA A 1 99 ? -12.375 -19.891 -16.125 1 81.5 99 ALA A N 1
ATOM 755 C CA . ALA A 1 99 ? -13.203 -21.047 -15.781 1 81.5 99 ALA A CA 1
ATOM 756 C C . ALA A 1 99 ? -13.172 -22.094 -16.891 1 81.5 99 ALA A C 1
ATOM 758 O O . ALA A 1 99 ? -14.102 -22.891 -17.031 1 81.5 99 ALA A O 1
ATOM 759 N N . LEU A 1 100 ? -12.062 -22.109 -17.703 1 78.19 100 LEU A N 1
ATOM 760 C CA . LEU A 1 100 ? -11.992 -23.016 -18.844 1 78.19 100 LEU A CA 1
ATOM 761 C C . LEU A 1 100 ? -11.062 -24.188 -18.562 1 78.19 100 LEU A C 1
ATOM 763 O O . LEU A 1 100 ? -11.102 -25.203 -19.266 1 78.19 100 LEU A O 1
ATOM 767 N N . PHE A 1 101 ? -10.273 -24.016 -17.594 1 87.5 101 PHE A N 1
ATOM 768 C CA . PHE A 1 101 ? -9.258 -25.031 -17.328 1 87.5 101 PHE A CA 1
ATOM 769 C C . PHE A 1 101 ? -9.602 -25.812 -16.062 1 87.5 101 PHE A C 1
ATOM 771 O O . PHE A 1 101 ? -9.891 -25.219 -15.016 1 87.5 101 PHE A O 1
ATOM 778 N N . SER A 1 102 ? -9.531 -27.172 -16.125 1 93.56 102 SER A N 1
ATOM 779 C CA . SER A 1 102 ? -9.953 -28 -14.992 1 93.56 102 SER A CA 1
ATOM 780 C C . SER A 1 102 ? -8.828 -28.906 -14.523 1 93.56 102 SER A C 1
ATOM 782 O O . SER A 1 102 ? -9.055 -29.844 -13.75 1 93.56 102 SER A O 1
ATOM 784 N N . GLY A 1 103 ? -7.648 -28.688 -15.023 1 96.56 103 GLY A N 1
ATOM 785 C CA . GLY A 1 103 ? -6.5 -29.453 -14.57 1 96.56 103 GLY A CA 1
ATOM 786 C C . GLY A 1 103 ? -5.773 -28.828 -13.406 1 96.56 103 GLY A C 1
ATOM 787 O O . GLY A 1 103 ? -6.383 -28.109 -12.609 1 96.56 103 GLY A O 1
ATOM 788 N N . THR A 1 104 ? -4.48 -29.188 -13.219 1 97.94 104 THR A N 1
ATOM 789 C CA . THR A 1 104 ? -3.643 -28.625 -12.156 1 97.94 104 THR A CA 1
ATOM 790 C C . THR A 1 104 ? -2.549 -27.734 -12.742 1 97.94 104 THR A C 1
ATOM 792 O O . THR A 1 104 ? -2.414 -27.625 -13.961 1 97.94 104 THR A O 1
ATOM 795 N N . TYR A 1 105 ? -1.833 -27.094 -11.836 1 97.62 105 TYR A N 1
ATOM 796 C CA . TYR A 1 105 ? -0.82 -26.141 -12.289 1 97.62 105 TYR A CA 1
ATOM 797 C C . TYR A 1 105 ? 0.56 -26.531 -11.773 1 97.62 105 TYR A C 1
ATOM 799 O O . TYR A 1 105 ? 0.681 -27.391 -10.883 1 97.62 105 TYR A O 1
ATOM 807 N N . PHE A 1 106 ? 1.533 -25.953 -12.367 1 98.56 106 PHE A N 1
ATOM 808 C CA . PHE A 1 106 ? 2.891 -25.906 -11.836 1 98.56 106 PHE A CA 1
ATOM 809 C C . PHE A 1 106 ? 3.486 -24.516 -12.023 1 98.56 106 PHE A C 1
ATOM 811 O O . PHE A 1 106 ? 3.615 -24.031 -13.148 1 98.56 106 PHE A O 1
ATOM 818 N N . VAL A 1 107 ? 3.805 -23.953 -10.945 1 97.81 107 VAL A N 1
ATOM 819 C CA . VAL A 1 107 ? 4.281 -22.562 -10.977 1 97.81 107 VAL A CA 1
ATOM 820 C C . VAL A 1 107 ? 5.809 -22.547 -10.914 1 97.81 107 VAL A C 1
ATOM 822 O O . VAL A 1 107 ? 6.402 -23.047 -9.961 1 97.81 107 VAL A O 1
ATOM 825 N N . LEU A 1 108 ? 6.371 -21.906 -11.883 1 97.69 108 LEU A N 1
ATOM 826 C CA . LEU A 1 108 ? 7.824 -21.922 -12.031 1 97.69 108 LEU A CA 1
ATOM 827 C C . LEU A 1 108 ? 8.469 -20.875 -11.117 1 97.69 108 LEU A C 1
ATOM 829 O O . LEU A 1 108 ? 9.633 -21 -10.742 1 97.69 108 LEU A O 1
ATOM 833 N N . MET A 1 109 ? 7.805 -19.891 -10.758 1 94.62 109 MET A N 1
ATOM 834 C CA . MET A 1 109 ? 8.289 -18.734 -10.008 1 94.62 109 MET A CA 1
ATOM 835 C C . MET A 1 109 ? 9.352 -17.984 -10.789 1 94.62 109 MET A C 1
ATOM 837 O O . MET A 1 109 ? 10.32 -17.484 -10.219 1 94.62 109 MET A O 1
ATOM 841 N N . GLY A 1 110 ? 9.211 -18.031 -12.133 1 93.81 110 GLY A N 1
ATOM 842 C CA . GLY A 1 110 ? 10.156 -17.391 -13.023 1 93.81 110 GLY A CA 1
ATOM 843 C C . GLY A 1 110 ? 10.32 -18.109 -14.352 1 93.81 110 GLY A C 1
ATOM 844 O O . GLY A 1 110 ? 9.367 -18.688 -14.867 1 93.81 110 GLY A O 1
ATOM 845 N N . HIS A 1 111 ? 11.469 -17.859 -14.938 1 94.69 111 HIS A N 1
ATOM 846 C CA . HIS A 1 111 ? 11.844 -18.5 -16.203 1 94.69 111 HIS A CA 1
ATOM 847 C C . HIS A 1 111 ? 13.352 -18.719 -16.281 1 94.69 111 HIS A C 1
ATOM 849 O O . HIS A 1 111 ? 14.102 -18.172 -15.461 1 94.69 111 HIS A O 1
ATOM 855 N N . LEU A 1 112 ? 13.758 -19.547 -17.219 1 95.31 112 LEU A N 1
ATOM 856 C CA . LEU A 1 112 ? 15.188 -19.75 -17.438 1 95.31 112 LEU A CA 1
ATOM 857 C C . LEU A 1 112 ? 15.859 -18.438 -17.844 1 95.31 112 LEU A C 1
ATOM 859 O O . LEU A 1 112 ? 15.367 -17.719 -18.703 1 95.31 112 LEU A O 1
ATOM 863 N N . SER A 1 113 ? 16.859 -18.109 -17.094 1 92.44 113 SER A N 1
ATOM 864 C CA . SER A 1 113 ? 17.641 -16.906 -17.375 1 92.44 113 SER A CA 1
ATOM 865 C C . SER A 1 113 ? 19.125 -17.125 -17.062 1 92.44 113 SER A C 1
ATOM 867 O O . SER A 1 113 ? 19.578 -16.859 -15.938 1 92.44 113 SER A O 1
ATOM 869 N N . PRO A 1 114 ? 19.859 -17.469 -18.078 1 86.81 114 PRO A N 1
ATOM 870 C CA . PRO A 1 114 ? 21.281 -17.688 -17.844 1 86.81 114 PRO A CA 1
ATOM 871 C C . PRO A 1 114 ? 22 -16.453 -17.281 1 86.81 114 PRO A C 1
ATOM 873 O O . PRO A 1 114 ? 22.812 -16.562 -16.359 1 86.81 114 PRO A O 1
ATOM 876 N N . LEU A 1 115 ? 21.656 -15.305 -17.781 1 89.62 115 LEU A N 1
ATOM 877 C CA . LEU A 1 115 ? 22.297 -14.055 -17.391 1 89.62 115 LEU A CA 1
ATOM 878 C C . LEU A 1 115 ? 22.031 -13.75 -15.914 1 89.62 115 LEU A C 1
ATOM 880 O O . LEU A 1 115 ? 22.875 -13.156 -15.234 1 89.62 115 LEU A O 1
ATOM 884 N N . ASP A 1 116 ? 20.922 -14.297 -15.5 1 90.06 116 ASP A N 1
ATOM 885 C CA . ASP A 1 116 ? 20.562 -14.047 -14.109 1 90.06 116 ASP A CA 1
ATOM 886 C C . ASP A 1 116 ? 20.859 -15.266 -13.234 1 90.06 116 ASP A C 1
ATOM 888 O O . ASP A 1 116 ? 20.484 -15.305 -12.062 1 90.06 116 ASP A O 1
ATOM 892 N N . GLY A 1 117 ? 21.375 -16.281 -13.773 1 91.38 117 GLY A N 1
ATOM 893 C CA . GLY A 1 117 ? 21.75 -17.469 -13.031 1 91.38 117 GLY A CA 1
ATOM 894 C C . GLY A 1 117 ? 20.562 -18.344 -12.656 1 91.38 117 GLY A C 1
ATOM 895 O O . GLY A 1 117 ? 20.625 -19.109 -11.695 1 91.38 117 GLY A O 1
ATOM 896 N N . VAL A 1 118 ? 19.469 -18.188 -13.344 1 95.25 118 VAL A N 1
ATOM 897 C CA . VAL A 1 118 ? 18.297 -18.984 -13.062 1 95.25 118 VAL A CA 1
ATOM 898 C C . VAL A 1 118 ? 18.266 -20.219 -13.969 1 95.25 118 VAL A C 1
ATOM 900 O O . VAL A 1 118 ? 18.062 -20.094 -15.18 1 95.25 118 VAL A O 1
ATOM 903 N N . GLY A 1 119 ? 18.469 -21.359 -13.336 1 95.62 119 GLY A N 1
ATOM 904 C CA . GLY A 1 119 ? 18.438 -22.625 -14.062 1 95.62 119 GLY A CA 1
ATOM 905 C C . GLY A 1 119 ? 17.25 -23.484 -13.703 1 95.62 119 GLY A C 1
ATOM 906 O O . GLY A 1 119 ? 16.328 -23.031 -13.023 1 95.62 119 GLY A O 1
ATOM 907 N N . PRO A 1 120 ? 17.25 -24.75 -14.172 1 95.88 120 PRO A N 1
ATOM 908 C CA . PRO A 1 120 ? 16.125 -25.656 -13.953 1 95.88 120 PRO A CA 1
ATOM 909 C C . PRO A 1 120 ? 15.852 -25.922 -12.477 1 95.88 120 PRO A C 1
ATOM 911 O O . PRO A 1 120 ? 14.695 -26.047 -12.07 1 95.88 120 PRO A O 1
ATOM 914 N N . GLU A 1 121 ? 16.922 -25.984 -11.734 1 95.56 121 GLU A N 1
ATOM 915 C CA . GLU A 1 121 ? 16.766 -26.281 -10.312 1 95.56 121 GLU A CA 1
ATOM 916 C C . GLU A 1 121 ? 16 -25.172 -9.594 1 95.56 121 GLU A C 1
ATOM 918 O O . GLU A 1 121 ? 15.117 -25.453 -8.789 1 95.56 121 GLU A O 1
ATOM 923 N N . GLN A 1 122 ? 16.344 -23.938 -9.945 1 95.38 122 GLN A N 1
ATOM 924 C CA . GLN A 1 122 ? 15.695 -22.781 -9.312 1 95.38 122 GLN A CA 1
ATOM 925 C C . GLN A 1 122 ? 14.219 -22.703 -9.703 1 95.38 122 GLN A C 1
ATOM 927 O O . GLN A 1 122 ? 13.414 -22.141 -8.969 1 95.38 122 GLN A O 1
ATOM 932 N N . LEU A 1 123 ? 13.852 -23.359 -10.781 1 97.62 123 LEU A N 1
ATOM 933 C CA . LEU A 1 123 ? 12.484 -23.312 -11.289 1 97.62 123 LEU A CA 1
ATOM 934 C C . LEU A 1 123 ? 11.672 -24.5 -10.773 1 97.62 123 LEU A C 1
ATOM 936 O O . LEU A 1 123 ? 10.492 -24.641 -11.109 1 97.62 123 LEU A O 1
ATOM 940 N N . GLY A 1 124 ? 12.305 -25.344 -9.969 1 97.25 124 GLY A N 1
ATOM 941 C CA . GLY A 1 124 ? 11.594 -26.484 -9.398 1 97.25 124 GLY A CA 1
ATOM 942 C C . GLY A 1 124 ? 11.344 -27.594 -10.406 1 97.25 124 GLY A C 1
ATOM 943 O O . GLY A 1 124 ? 10.422 -28.406 -10.227 1 97.25 124 GLY A O 1
ATOM 944 N N . LEU A 1 125 ? 12.133 -27.688 -11.383 1 97.94 125 LEU A N 1
ATOM 945 C CA . LEU A 1 125 ? 11.836 -28.625 -12.461 1 97.94 125 LEU A CA 1
ATOM 946 C C . LEU A 1 125 ? 12.102 -30.062 -12.031 1 97.94 125 LEU A C 1
ATOM 948 O O . LEU A 1 125 ? 11.602 -31 -12.648 1 97.94 125 LEU A O 1
ATOM 952 N N . ASN A 1 126 ? 12.898 -30.219 -10.961 1 97.44 126 ASN A N 1
ATOM 953 C CA . ASN A 1 126 ? 13.039 -31.562 -10.398 1 97.44 126 ASN A CA 1
ATOM 954 C C . ASN A 1 126 ? 11.711 -32.094 -9.875 1 97.44 126 ASN A C 1
ATOM 956 O O . ASN A 1 126 ? 11.375 -33.25 -10.086 1 97.44 126 ASN A O 1
ATOM 960 N N . LEU A 1 127 ? 11.039 -31.219 -9.25 1 98.06 127 LEU A N 1
ATOM 961 C CA . LEU A 1 127 ? 9.719 -31.578 -8.734 1 98.06 127 LEU A CA 1
ATOM 962 C C . LEU A 1 127 ? 8.758 -31.859 -9.883 1 98.06 127 LEU A C 1
ATOM 964 O O . LEU A 1 127 ? 7.988 -32.812 -9.836 1 98.06 127 LEU A O 1
ATOM 968 N N . LEU A 1 128 ? 8.805 -31.031 -10.859 1 98.38 128 LEU A N 1
ATOM 969 C CA . LEU A 1 128 ? 7.953 -31.25 -12.031 1 98.38 128 LEU A CA 1
ATOM 970 C C . LEU A 1 128 ? 8.289 -32.562 -12.711 1 98.38 128 LEU A C 1
ATOM 972 O O . LEU A 1 128 ? 7.395 -33.312 -13.094 1 98.38 128 LEU A O 1
ATOM 976 N N . ASP A 1 129 ? 9.562 -32.812 -12.805 1 98.06 129 ASP A N 1
ATOM 977 C CA . ASP A 1 129 ? 10.023 -34.031 -13.422 1 98.06 129 ASP A CA 1
ATOM 978 C C . ASP A 1 129 ? 9.484 -35.25 -12.68 1 98.06 129 ASP A C 1
ATOM 980 O O . ASP A 1 129 ? 9.008 -36.219 -13.305 1 98.06 129 ASP A O 1
ATOM 984 N N . LYS A 1 130 ? 9.555 -35.188 -11.453 1 97.75 130 LYS A N 1
ATOM 985 C CA . LYS A 1 130 ? 9.031 -36.281 -10.625 1 97.75 130 LYS A CA 1
ATOM 986 C C . LYS A 1 130 ? 7.535 -36.469 -10.844 1 97.75 130 LYS A C 1
ATOM 988 O O . LYS A 1 130 ? 7.047 -37.594 -10.914 1 97.75 130 LYS A O 1
ATOM 993 N N . GLN A 1 131 ? 6.875 -35.375 -10.953 1 97.62 131 GLN A N 1
ATOM 994 C CA . GLN A 1 131 ? 5.438 -35.469 -11.18 1 97.62 131 GLN A CA 1
ATOM 995 C C . GLN A 1 131 ? 5.125 -36.062 -12.539 1 97.62 131 GLN A C 1
ATOM 997 O O . GLN A 1 131 ? 4.238 -36.906 -12.656 1 97.62 131 GLN A O 1
ATOM 1002 N N . LEU A 1 132 ? 5.852 -35.688 -13.516 1 97.12 132 LEU A N 1
ATOM 1003 C CA . LEU A 1 132 ? 5.617 -36.188 -14.867 1 97.12 132 LEU A CA 1
ATOM 1004 C C . LEU A 1 132 ? 5.957 -37.688 -14.969 1 97.12 132 LEU A C 1
ATOM 1006 O O . LEU A 1 132 ? 5.328 -38.406 -15.734 1 97.12 132 LEU A O 1
ATOM 1010 N N . SER A 1 133 ? 6.906 -38.125 -14.148 1 96.81 133 SER A N 1
ATOM 1011 C CA . SER A 1 133 ? 7.359 -39.531 -14.203 1 96.81 133 SER A CA 1
ATOM 1012 C C . SER A 1 133 ? 6.367 -40.469 -13.523 1 96.81 133 SER A C 1
ATOM 1014 O O . SER A 1 133 ? 6.441 -41.688 -13.688 1 96.81 133 SER A O 1
ATOM 1016 N N . SER A 1 134 ? 5.438 -39.906 -12.812 1 95.31 134 SER A N 1
ATOM 1017 C CA . SER A 1 134 ? 4.492 -40.719 -12.039 1 95.31 134 SER A CA 1
ATOM 1018 C C . SER A 1 134 ? 3.506 -41.438 -12.945 1 95.31 134 SER A C 1
ATOM 1020 O O . SER A 1 134 ? 2.85 -42.375 -12.523 1 95.31 134 SER A O 1
ATOM 1022 N N . GLY A 1 135 ? 3.252 -40.906 -14.203 1 93.94 135 GLY A N 1
ATOM 1023 C CA . GLY A 1 135 ? 2.32 -41.5 -15.148 1 93.94 135 GLY A CA 1
ATOM 1024 C C . GLY A 1 135 ? 0.902 -40.969 -14.992 1 93.94 135 GLY A C 1
ATOM 1025 O O . GLY A 1 135 ? -0.013 -41.469 -15.664 1 93.94 135 GLY A O 1
ATOM 1026 N N . GLN A 1 136 ? 0.71 -40.031 -14.18 1 94.12 136 GLN A N 1
ATOM 1027 C CA . GLN A 1 136 ? -0.628 -39.531 -13.883 1 94.12 136 GLN A CA 1
ATOM 1028 C C . GLN A 1 136 ? -1.039 -38.438 -14.867 1 94.12 136 GLN A C 1
ATOM 1030 O O . GLN A 1 136 ? -2.217 -38.062 -14.945 1 94.12 136 GLN A O 1
ATOM 1035 N N . HIS A 1 137 ? -0.057 -37.938 -15.648 1 96.56 137 HIS A N 1
ATOM 1036 C CA . HIS A 1 137 ? -0.339 -36.812 -16.516 1 96.56 137 HIS A CA 1
ATOM 1037 C C . HIS A 1 137 ? -0.375 -37.25 -17.984 1 96.56 137 HIS A C 1
ATOM 1039 O O . HIS A 1 137 ? 0.488 -38 -18.438 1 96.56 137 HIS A O 1
ATOM 1045 N N . SER A 1 138 ? -1.364 -36.75 -18.688 1 95.88 138 SER A N 1
ATOM 1046 C CA . SER A 1 138 ? -1.522 -37.094 -20.094 1 95.88 138 SER A CA 1
ATOM 1047 C C . SER A 1 138 ? -1.12 -35.906 -20.984 1 95.88 138 SER A C 1
ATOM 1049 O O . SER A 1 138 ? -0.793 -36.125 -22.156 1 95.88 138 SER A O 1
ATOM 1051 N N . GLU A 1 139 ? -1.175 -34.656 -20.375 1 94.88 139 GLU A N 1
ATOM 1052 C CA . GLU A 1 139 ? -0.856 -33.5 -21.172 1 94.88 139 GLU A CA 1
ATOM 1053 C C . GLU A 1 139 ? -0.234 -32.406 -20.312 1 94.88 139 GLU A C 1
ATOM 1055 O O . GLU A 1 139 ? -0.688 -32.156 -19.188 1 94.88 139 GLU A O 1
ATOM 1060 N N . VAL A 1 140 ? 0.836 -31.844 -20.906 1 96.12 140 VAL A N 1
ATOM 1061 C CA . VAL A 1 140 ? 1.445 -30.641 -20.344 1 96.12 140 VAL A CA 1
ATOM 1062 C C . VAL A 1 140 ? 1.116 -29.422 -21.203 1 96.12 140 VAL A C 1
ATOM 1064 O O . VAL A 1 140 ? 1.387 -29.422 -22.406 1 96.12 140 VAL A O 1
ATOM 1067 N N . ILE A 1 141 ? 0.489 -28.453 -20.609 1 92.12 141 ILE A N 1
ATOM 1068 C CA . ILE A 1 141 ? 0.181 -27.203 -21.297 1 92.12 141 ILE A CA 1
ATOM 1069 C C . ILE A 1 141 ? 1.185 -26.125 -20.891 1 92.12 141 ILE A C 1
ATOM 1071 O O . ILE A 1 141 ? 1.317 -25.812 -19.703 1 92.12 141 ILE A O 1
ATOM 1075 N N . LEU A 1 142 ? 1.868 -25.547 -21.875 1 92.56 142 LEU A N 1
ATOM 1076 C CA . LEU A 1 142 ? 2.889 -24.531 -21.609 1 92.56 142 LEU A CA 1
ATOM 1077 C C . LEU A 1 142 ? 2.312 -23.125 -21.734 1 92.56 142 LEU A C 1
ATOM 1079 O O . LEU A 1 142 ? 1.953 -22.703 -22.828 1 92.56 142 LEU A O 1
ATOM 1083 N N . ALA A 1 143 ? 2.291 -22.5 -20.562 1 89.56 143 ALA A N 1
ATOM 1084 C CA . ALA A 1 143 ? 1.747 -21.141 -20.531 1 89.56 143 ALA A CA 1
ATOM 1085 C C . ALA A 1 143 ? 2.791 -20.141 -20.031 1 89.56 143 ALA A C 1
ATOM 1087 O O . ALA A 1 143 ? 2.484 -19.266 -19.219 1 89.56 143 ALA A O 1
ATOM 1088 N N . THR A 1 144 ? 4.027 -20.328 -20.391 1 89.62 144 THR A N 1
ATOM 1089 C CA . THR A 1 144 ? 5.078 -19.344 -20.125 1 89.62 144 THR A CA 1
ATOM 1090 C C . THR A 1 144 ? 4.938 -18.125 -21.031 1 89.62 144 THR A C 1
ATOM 1092 O O . THR A 1 144 ? 4.281 -18.203 -22.078 1 89.62 144 THR A O 1
ATOM 1095 N N . ASN A 1 145 ? 5.523 -17.062 -20.625 1 82.56 145 ASN A N 1
ATOM 1096 C CA . ASN A 1 145 ? 5.406 -15.812 -21.359 1 82.56 145 ASN A CA 1
ATOM 1097 C C . ASN A 1 145 ? 6.02 -15.922 -22.75 1 82.56 145 ASN A C 1
ATOM 1099 O O . ASN A 1 145 ? 6.984 -16.672 -22.953 1 82.56 145 ASN A O 1
ATOM 1103 N N . PRO A 1 146 ? 5.438 -15.148 -23.688 1 79.5 146 PRO A N 1
ATOM 1104 C CA . PRO A 1 146 ? 5.977 -15.164 -25.047 1 79.5 146 PRO A CA 1
ATOM 1105 C C . PRO A 1 146 ? 7.234 -14.312 -25.203 1 79.5 146 PRO A C 1
ATOM 1107 O O . PRO A 1 146 ? 7.273 -13.406 -26.031 1 79.5 146 PRO A O 1
ATOM 1110 N N . THR A 1 147 ? 8.195 -14.477 -24.406 1 81.31 147 THR A N 1
ATOM 1111 C CA . THR A 1 147 ? 9.523 -13.891 -24.453 1 81.31 147 THR A CA 1
ATOM 1112 C C . THR A 1 147 ? 10.57 -14.945 -24.828 1 81.31 147 THR A C 1
ATOM 1114 O O . THR A 1 147 ? 10.266 -16.141 -24.859 1 81.31 147 THR A O 1
ATOM 1117 N N . VAL A 1 148 ? 11.695 -14.477 -25.125 1 83.75 148 VAL A N 1
ATOM 1118 C CA . VAL A 1 148 ? 12.773 -15.398 -25.469 1 83.75 148 VAL A CA 1
ATOM 1119 C C . VAL A 1 148 ? 13.008 -16.375 -24.312 1 83.75 148 VAL A C 1
ATOM 1121 O O . VAL A 1 148 ? 13.094 -17.578 -24.531 1 83.75 148 VAL A O 1
ATOM 1124 N N . GLU A 1 149 ? 13.078 -15.828 -23.172 1 90 149 GLU A N 1
ATOM 1125 C CA . GLU A 1 149 ? 13.305 -16.641 -21.984 1 90 149 GLU A CA 1
ATOM 1126 C C . GLU A 1 149 ? 12.125 -17.578 -21.719 1 90 149 GLU A C 1
ATOM 1128 O O . GLU A 1 149 ? 12.312 -18.734 -21.359 1 90 149 GLU A O 1
ATOM 1133 N N . GLY A 1 150 ? 10.93 -17.031 -21.922 1 89.44 150 GLY A N 1
ATOM 1134 C CA . GLY A 1 150 ? 9.742 -17.844 -21.75 1 89.44 150 GLY A CA 1
ATOM 1135 C C . GLY A 1 150 ? 9.656 -18.984 -22.734 1 89.44 150 GLY A C 1
ATOM 1136 O O . GLY A 1 150 ? 9.266 -20.109 -22.375 1 89.44 150 GLY A O 1
ATOM 1137 N N . GLU A 1 151 ? 10.094 -18.734 -23.922 1 85.69 151 GLU A N 1
ATOM 1138 C CA . GLU A 1 151 ? 10.117 -19.781 -24.953 1 85.69 151 GLU A CA 1
ATOM 1139 C C . GLU A 1 151 ? 11.172 -20.828 -24.656 1 85.69 151 GLU A C 1
ATOM 1141 O O . GLU A 1 151 ? 10.93 -22.031 -24.844 1 85.69 151 GLU A O 1
ATOM 1146 N N . ALA A 1 152 ? 12.312 -20.375 -24.281 1 90.25 152 ALA A N 1
ATOM 1147 C CA . ALA A 1 152 ? 13.375 -21.297 -23.906 1 90.25 152 ALA A CA 1
ATOM 1148 C C . ALA A 1 152 ? 12.938 -22.219 -22.766 1 90.25 152 ALA A C 1
ATOM 1150 O O . ALA A 1 152 ? 13.211 -23.422 -22.781 1 90.25 152 ALA A O 1
ATOM 1151 N N . THR A 1 153 ? 12.25 -21.594 -21.859 1 95.06 153 THR A N 1
ATOM 1152 C CA . THR A 1 153 ? 11.734 -22.359 -20.719 1 95.06 153 THR A CA 1
ATOM 1153 C C . THR A 1 153 ? 10.703 -23.391 -21.188 1 95.06 153 THR A C 1
ATOM 1155 O O . THR A 1 153 ? 10.742 -24.547 -20.781 1 95.06 153 THR A O 1
ATOM 1158 N N . ALA A 1 154 ? 9.828 -22.938 -22.062 1 91.88 154 ALA A N 1
ATOM 1159 C CA . ALA A 1 154 ? 8.805 -23.828 -22.625 1 91.88 154 ALA A CA 1
ATOM 1160 C C . ALA A 1 154 ? 9.445 -25.016 -23.344 1 91.88 154 ALA A C 1
ATOM 1162 O O . ALA A 1 154 ? 9.023 -26.156 -23.156 1 91.88 154 ALA A O 1
ATOM 1163 N N . TYR A 1 155 ? 10.438 -24.719 -24.094 1 91.94 155 TYR A N 1
ATOM 1164 C CA . TYR A 1 155 ? 11.125 -25.766 -24.844 1 91.94 155 TYR A CA 1
ATOM 1165 C C . TYR A 1 155 ? 11.758 -26.781 -23.906 1 91.94 155 TYR A C 1
ATOM 1167 O O . TYR A 1 155 ? 11.648 -28 -24.125 1 91.94 155 TYR A O 1
ATOM 1175 N N . TYR A 1 156 ? 12.422 -26.281 -22.891 1 95.69 156 TYR A N 1
ATOM 1176 C CA . TYR A 1 156 ? 13.055 -27.156 -21.922 1 95.69 156 TYR A CA 1
ATOM 1177 C C . TYR A 1 156 ? 12.047 -28.125 -21.312 1 95.69 156 TYR A C 1
ATOM 1179 O O . TYR A 1 156 ? 12.297 -29.328 -21.234 1 95.69 156 TYR A O 1
ATOM 1187 N N . ILE A 1 157 ? 10.938 -27.625 -20.938 1 97.75 157 ILE A N 1
ATOM 1188 C CA . ILE A 1 157 ? 9.906 -28.406 -20.281 1 97.75 157 ILE A CA 1
ATOM 1189 C C . ILE A 1 157 ? 9.289 -29.391 -21.281 1 97.75 157 ILE A C 1
ATOM 1191 O O . ILE A 1 157 ? 8.961 -30.516 -20.922 1 97.75 157 ILE A O 1
ATOM 1195 N N . ALA A 1 158 ? 9.102 -28.938 -22.5 1 95.12 158 ALA A N 1
ATOM 1196 C CA . ALA A 1 158 ? 8.586 -29.812 -23.547 1 95.12 158 ALA A CA 1
ATOM 1197 C C . ALA A 1 158 ? 9.469 -31.047 -23.719 1 95.12 158 ALA A C 1
ATOM 1199 O O . ALA A 1 158 ? 8.969 -32.156 -23.844 1 95.12 158 ALA A O 1
ATOM 1200 N N . GLU A 1 159 ? 10.758 -30.812 -23.719 1 95.62 159 GLU A N 1
ATOM 1201 C CA . GLU A 1 159 ? 11.703 -31.922 -23.859 1 95.62 159 GLU A CA 1
ATOM 1202 C C . GLU A 1 159 ? 11.594 -32.875 -22.688 1 95.62 159 GLU A C 1
ATOM 1204 O O . GLU A 1 159 ? 11.672 -34.094 -22.859 1 95.62 159 GLU A O 1
ATOM 1209 N N . MET A 1 160 ? 11.406 -32.344 -21.531 1 95.81 160 MET A N 1
ATOM 1210 C CA . MET A 1 160 ? 11.227 -33.156 -20.328 1 95.81 160 MET A CA 1
ATOM 1211 C C . MET A 1 160 ? 9.984 -34.031 -20.453 1 95.81 160 MET A C 1
ATOM 1213 O O . MET A 1 160 ? 10.031 -35.219 -20.156 1 95.81 160 MET A O 1
ATOM 1217 N N . ALA A 1 161 ? 8.922 -33.469 -20.906 1 96.12 161 ALA A N 1
ATOM 1218 C CA . ALA A 1 161 ? 7.648 -34.156 -21.031 1 96.12 161 ALA A CA 1
ATOM 1219 C C . ALA A 1 161 ? 7.727 -35.281 -22.078 1 96.12 161 ALA A C 1
ATOM 1221 O O . ALA A 1 161 ? 7.117 -36.344 -21.922 1 96.12 161 ALA A O 1
ATOM 1222 N N . LYS A 1 162 ? 8.453 -35 -23.109 1 93.62 162 LYS A N 1
ATOM 1223 C CA . LYS A 1 162 ? 8.609 -35.969 -24.188 1 93.62 162 LYS A CA 1
ATOM 1224 C C . LYS A 1 162 ? 9.266 -37.25 -23.688 1 93.62 162 LYS A C 1
ATOM 1226 O O . LYS A 1 162 ? 8.945 -38.344 -24.172 1 93.62 162 LYS A O 1
ATOM 1231 N N . ARG A 1 163 ? 10.125 -37.125 -22.75 1 94.88 163 ARG A N 1
ATOM 1232 C CA . ARG A 1 163 ? 10.812 -38.281 -22.172 1 94.88 163 ARG A CA 1
ATOM 1233 C C . ARG A 1 163 ? 9.812 -39.25 -21.562 1 94.88 163 ARG A C 1
ATOM 1235 O O . ARG A 1 163 ? 10.094 -40.438 -21.453 1 94.88 163 ARG A O 1
ATOM 1242 N N . TYR A 1 164 ? 8.68 -38.781 -21.234 1 96.38 164 TYR A N 1
ATOM 1243 C CA . TYR A 1 164 ? 7.684 -39.625 -20.578 1 96.38 164 TYR A CA 1
ATOM 1244 C C . TYR A 1 164 ? 6.48 -39.844 -21.5 1 96.38 164 TYR A C 1
ATOM 1246 O O . TYR A 1 164 ? 5.418 -40.25 -21.047 1 96.38 164 TYR A O 1
ATOM 1254 N N . ALA A 1 165 ? 6.645 -39.406 -22.734 1 95.62 165 ALA A N 1
ATOM 1255 C CA . ALA A 1 165 ? 5.625 -39.594 -23.766 1 95.62 165 ALA A CA 1
ATOM 1256 C C . ALA A 1 165 ? 4.332 -38.875 -23.391 1 95.62 165 ALA A C 1
ATOM 1258 O O . ALA A 1 165 ? 3.238 -39.406 -23.578 1 95.62 165 ALA A O 1
ATOM 1259 N N . ILE A 1 166 ? 4.441 -37.75 -22.797 1 96.5 166 ILE A N 1
ATOM 1260 C CA . ILE A 1 166 ? 3.295 -36.906 -22.438 1 96.5 166 ILE A CA 1
ATOM 1261 C C . ILE A 1 166 ? 3.039 -35.875 -23.547 1 96.5 166 ILE A C 1
ATOM 1263 O O . ILE A 1 166 ? 3.979 -35.281 -24.078 1 96.5 166 ILE A O 1
ATOM 1267 N N . LYS A 1 167 ? 1.795 -35.719 -23.938 1 94.94 167 LYS A N 1
ATOM 1268 C CA . LYS A 1 167 ? 1.421 -34.688 -24.906 1 94.94 167 LYS A CA 1
ATOM 1269 C C . LYS A 1 167 ? 1.766 -33.281 -24.406 1 94.94 167 LYS A C 1
ATOM 1271 O O . LYS A 1 167 ? 1.567 -32.969 -23.234 1 94.94 167 LYS A O 1
ATOM 1276 N N . VAL A 1 168 ? 2.35 -32.438 -25.344 1 93.12 168 VAL A N 1
ATOM 1277 C CA . VAL A 1 168 ? 2.701 -31.062 -24.969 1 93.12 168 VAL A CA 1
ATOM 1278 C C . VAL A 1 168 ? 1.959 -30.078 -25.859 1 93.12 168 VAL A C 1
ATOM 1280 O O . VAL A 1 168 ? 1.94 -30.234 -27.078 1 93.12 168 VAL A O 1
ATOM 1283 N N . SER A 1 169 ? 1.259 -29.109 -25.25 1 88.19 169 SER A N 1
ATOM 1284 C CA . SER A 1 169 ? 0.603 -28.047 -26 1 88.19 169 SER A CA 1
ATOM 1285 C C . SER A 1 169 ? 1.01 -26.672 -25.453 1 88.19 169 SER A C 1
ATOM 1287 O O . SER A 1 169 ? 1.5 -26.562 -24.328 1 88.19 169 SER A O 1
ATOM 1289 N N . ARG A 1 170 ? 0.934 -25.703 -26.406 1 83.75 170 ARG A N 1
ATOM 1290 C CA . ARG A 1 170 ? 1.288 -24.328 -26.078 1 83.75 170 ARG A CA 1
ATOM 1291 C C . ARG A 1 170 ? 0.094 -23.391 -26.266 1 83.75 170 ARG A C 1
ATOM 1293 O O . ARG A 1 170 ? -0.638 -23.5 -27.25 1 83.75 170 ARG A O 1
ATOM 1300 N N . ILE A 1 171 ? -0.036 -22.547 -25.219 1 76.75 171 ILE A N 1
ATOM 1301 C CA . ILE A 1 171 ? -1.136 -21.594 -25.344 1 76.75 171 ILE A CA 1
ATOM 1302 C C . ILE A 1 171 ? -0.836 -20.578 -26.453 1 76.75 171 ILE A C 1
ATOM 1304 O O . ILE A 1 171 ? 0.327 -20.266 -26.719 1 76.75 171 ILE A O 1
ATOM 1308 N N . ALA A 1 172 ? -1.897 -20.078 -27.25 1 63.75 172 ALA A N 1
ATOM 1309 C CA . ALA A 1 172 ? -1.729 -19.141 -28.359 1 63.75 172 ALA A CA 1
ATOM 1310 C C . ALA A 1 172 ? -1.271 -17.781 -27.875 1 63.75 172 ALA A C 1
ATOM 1312 O O . ALA A 1 172 ? -1.69 -17.328 -26.797 1 63.75 172 ALA A O 1
ATOM 1313 N N . HIS A 1 173 ? -0.069 -17.156 -28.297 1 57.34 173 HIS A N 1
ATOM 1314 C CA . HIS A 1 173 ? 0.502 -15.883 -27.875 1 57.34 173 HIS A CA 1
ATOM 1315 C C . HIS A 1 173 ? -0.204 -14.711 -28.562 1 57.34 173 HIS A C 1
ATOM 1317 O O . HIS A 1 173 ? 0.185 -14.297 -29.656 1 57.34 173 HIS A O 1
ATOM 1323 N N . GLY A 1 174 ? -1.358 -14.594 -28.922 1 47.53 174 GLY A N 1
ATOM 1324 C CA . GLY A 1 174 ? -1.854 -13.312 -29.406 1 47.53 174 GLY A CA 1
ATOM 1325 C C . GLY A 1 174 ? -1.379 -12.141 -28.578 1 47.53 174 GLY A C 1
ATOM 1326 O O . GLY A 1 174 ? -1.979 -11.062 -28.609 1 47.53 174 GLY A O 1
ATOM 1327 N N . VAL A 1 175 ? -0.675 -12.289 -27.531 1 48.22 175 VAL A N 1
ATOM 1328 C CA . VAL A 1 175 ? -0.228 -11.219 -26.656 1 48.22 175 VAL A CA 1
ATOM 1329 C C . VAL A 1 175 ? 0.91 -10.438 -27.312 1 48.22 175 VAL A C 1
ATOM 1331 O O . VAL A 1 175 ? 1.782 -11.031 -27.953 1 48.22 175 VAL A O 1
ATOM 1334 N N . PRO A 1 176 ? 0.828 -9.117 -27.5 1 43 176 PRO A N 1
ATOM 1335 C CA . PRO A 1 176 ? 1.949 -8.406 -28.125 1 43 176 PRO A CA 1
ATOM 1336 C C . PRO A 1 176 ? 3.305 -8.859 -27.578 1 43 176 PRO A C 1
ATOM 1338 O O . PRO A 1 176 ? 3.422 -9.203 -26.406 1 43 176 PRO A O 1
ATOM 1341 N N . VAL A 1 177 ? 4.277 -9.289 -28.359 1 43.38 177 VAL A N 1
ATOM 1342 C CA . VAL A 1 177 ? 5.695 -9.547 -28.109 1 43.38 177 VAL A CA 1
ATOM 1343 C C . VAL A 1 177 ? 6.262 -8.484 -27.188 1 43.38 177 VAL A C 1
ATOM 1345 O O . VAL A 1 177 ? 6.117 -7.285 -27.438 1 43.38 177 VAL A O 1
ATOM 1348 N N . GLY A 1 178 ? 6.707 -8.836 -25.906 1 41.19 178 GLY A N 1
ATOM 1349 C CA . GLY A 1 178 ? 7.246 -7.98 -24.859 1 41.19 178 GLY A CA 1
ATOM 1350 C C . GLY A 1 178 ? 6.312 -7.832 -23.672 1 41.19 178 GLY A C 1
ATOM 1351 O O . GLY A 1 178 ? 6.66 -7.191 -22.672 1 41.19 178 GLY A O 1
ATOM 1352 N N . GLY A 1 179 ? 5.023 -8.328 -23.828 1 44.28 179 GLY A N 1
ATOM 1353 C CA . GLY A 1 179 ? 4.125 -8.07 -22.719 1 44.28 179 GLY A CA 1
ATOM 1354 C C . GLY A 1 179 ? 4.031 -9.234 -21.75 1 44.28 179 GLY A C 1
ATOM 1355 O O . GLY A 1 179 ? 4.43 -10.352 -22.062 1 44.28 179 GLY A O 1
ATOM 1356 N N . GLU A 1 180 ? 4.098 -9.07 -20.469 1 45.72 180 GLU A N 1
ATOM 1357 C CA . GLU A 1 180 ? 3.887 -10.039 -19.391 1 45.72 180 GLU A CA 1
ATOM 1358 C C . GLU A 1 180 ? 2.418 -10.445 -19.297 1 45.72 180 GLU A C 1
ATOM 1360 O O . GLU A 1 180 ? 1.526 -9.602 -19.438 1 45.72 180 GLU A O 1
ATOM 1365 N N . LEU A 1 181 ? 2.088 -11.734 -19.297 1 45.59 181 LEU A N 1
ATOM 1366 C CA . LEU A 1 181 ? 0.749 -12.312 -19.219 1 45.59 181 LEU A CA 1
ATOM 1367 C C . LEU A 1 181 ? -0.104 -11.562 -18.203 1 45.59 181 LEU A C 1
ATOM 1369 O O . LEU A 1 181 ? -1.313 -11.414 -18.391 1 45.59 181 LEU A O 1
ATOM 1373 N N . GLU A 1 182 ? 0.688 -11.078 -17.156 1 45.84 182 GLU A N 1
ATOM 1374 C CA . GLU A 1 182 ? -0.003 -10.445 -16.047 1 45.84 182 GLU A CA 1
ATOM 1375 C C . GLU A 1 182 ? -0.87 -9.281 -16.516 1 45.84 182 GLU A C 1
ATOM 1377 O O . GLU A 1 182 ? -1.867 -8.945 -15.875 1 45.84 182 GLU A O 1
ATOM 1382 N N . TYR A 1 183 ? -0.416 -8.812 -17.688 1 45.94 183 TYR A N 1
ATOM 1383 C CA . TYR A 1 183 ? -1.08 -7.586 -18.109 1 45.94 183 TYR A CA 1
ATOM 1384 C C . TYR A 1 183 ? -2.074 -7.852 -19.234 1 45.94 183 TYR A C 1
ATOM 1386 O O . TYR A 1 183 ? -2.662 -6.918 -19.781 1 45.94 183 TYR A O 1
ATOM 1394 N N . VAL A 1 184 ? -2.168 -9.156 -19.531 1 48.03 184 VAL A N 1
ATOM 1395 C CA . VAL A 1 184 ? -3.043 -9.469 -20.656 1 48.03 184 VAL A CA 1
ATOM 1396 C C . VAL A 1 184 ? -4.469 -9.695 -20.156 1 48.03 184 VAL A C 1
ATOM 1398 O O . VAL A 1 184 ? -4.68 -10.352 -19.141 1 48.03 184 VAL A O 1
ATOM 1401 N N . ASP A 1 185 ? -5.359 -8.922 -20.672 1 48.69 185 ASP A N 1
ATOM 1402 C CA . ASP A 1 185 ? -6.77 -9.047 -20.312 1 48.69 185 ASP A CA 1
ATOM 1403 C C . ASP A 1 185 ? -7.262 -10.477 -20.516 1 48.69 185 ASP A C 1
ATOM 1405 O O . ASP A 1 185 ? -6.688 -11.234 -21.297 1 48.69 185 ASP A O 1
ATOM 1409 N N . SER A 1 186 ? -8.188 -10.828 -19.672 1 46.25 186 SER A N 1
ATOM 1410 C CA . SER A 1 186 ? -8.766 -12.172 -19.641 1 46.25 186 SER A CA 1
ATOM 1411 C C . SER A 1 186 ? -9.219 -12.617 -21.016 1 46.25 186 SER A C 1
ATOM 1413 O O . SER A 1 186 ? -9.055 -13.781 -21.391 1 46.25 186 SER A O 1
ATOM 1415 N N . THR A 1 187 ? -9.805 -11.789 -21.656 1 44.72 187 THR A N 1
ATOM 1416 C CA . THR A 1 187 ? -10.344 -12.109 -22.969 1 44.72 187 THR A CA 1
ATOM 1417 C C . THR A 1 187 ? -9.227 -12.523 -23.922 1 44.72 187 THR A C 1
ATOM 1419 O O . THR A 1 187 ? -9.367 -13.5 -24.656 1 44.72 187 THR A O 1
ATOM 1422 N N . THR A 1 188 ? -8.148 -11.812 -23.844 1 47.16 188 THR A N 1
ATOM 1423 C CA . THR A 1 188 ? -7.012 -12.125 -24.703 1 47.16 188 THR A CA 1
ATOM 1424 C C . THR A 1 188 ? -6.406 -13.477 -24.312 1 47.16 188 THR A C 1
ATOM 1426 O O . THR A 1 188 ? -6.066 -14.281 -25.188 1 47.16 188 THR A O 1
ATOM 1429 N N . LEU A 1 189 ? -6.418 -13.664 -23.078 1 45.56 189 LEU A N 1
ATOM 1430 C CA . LEU A 1 189 ? -5.879 -14.938 -22.594 1 45.56 189 LEU A CA 1
ATOM 1431 C C . LEU A 1 189 ? -6.762 -16.094 -23.031 1 45.56 189 LEU A C 1
ATOM 1433 O O . LEU A 1 189 ? -6.258 -17.172 -23.375 1 45.56 189 LEU A O 1
ATOM 1437 N N . SER A 1 190 ? -8 -15.719 -22.984 1 43.12 190 SER A N 1
ATOM 1438 C CA . SER A 1 190 ? -8.945 -16.734 -23.453 1 43.12 190 SER A CA 1
ATOM 1439 C C . SER A 1 190 ? -8.648 -17.125 -24.891 1 43.12 190 SER A C 1
ATOM 1441 O O . SER A 1 190 ? -8.625 -18.312 -25.234 1 43.12 190 SER A O 1
ATOM 1443 N N . HIS A 1 191 ? -8.438 -16.234 -25.672 1 46.84 191 HIS A N 1
ATOM 1444 C CA . HIS A 1 191 ? -8.156 -16.484 -27.078 1 46.84 191 HIS A CA 1
ATOM 1445 C C . HIS A 1 191 ? -6.824 -17.203 -27.25 1 46.84 191 HIS A C 1
ATOM 1447 O O . HIS A 1 191 ? -6.703 -18.094 -28.109 1 46.84 191 HIS A O 1
ATOM 1453 N N . SER A 1 192 ? -5.961 -16.734 -26.484 1 45.91 192 SER A N 1
ATOM 1454 C CA . SER A 1 192 ? -4.637 -17.344 -26.578 1 45.91 192 SER A CA 1
ATOM 1455 C C . SER A 1 192 ? -4.676 -18.828 -26.234 1 45.91 192 SER A C 1
ATOM 1457 O O . SER A 1 192 ? -3.994 -19.641 -26.859 1 45.91 192 SER A O 1
ATOM 1459 N N . PHE A 1 193 ? -5.453 -18.984 -25.297 1 42.12 193 PHE A N 1
ATOM 1460 C CA . PHE A 1 193 ? -5.582 -20.375 -24.859 1 42.12 193 PHE A CA 1
ATOM 1461 C C . PHE A 1 193 ? -6.281 -21.203 -25.938 1 42.12 193 PHE A C 1
ATOM 1463 O O . PHE A 1 193 ? -5.906 -22.359 -26.172 1 42.12 193 PHE A O 1
ATOM 1470 N N . SER A 1 194 ? -7.34 -20.656 -26.438 1 46.38 194 SER A N 1
ATOM 1471 C CA . SER A 1 194 ? -8.078 -21.359 -27.484 1 46.38 194 SER A CA 1
ATOM 1472 C C . SER A 1 194 ? -7.219 -21.609 -28.719 1 46.38 194 SER A C 1
ATOM 1474 O O . SER A 1 194 ? -7.438 -22.562 -29.453 1 46.38 194 SER A O 1
ATOM 1476 N N . GLY A 1 195 ? -6.371 -20.75 -28.984 1 44.25 195 GLY A N 1
ATOM 1477 C CA . GLY A 1 195 ? -5.523 -20.828 -30.156 1 44.25 195 GLY A CA 1
ATOM 1478 C C . GLY A 1 195 ? -4.219 -21.562 -29.906 1 44.25 195 GLY A C 1
ATOM 1479 O O . GLY A 1 195 ? -3.258 -21.406 -30.672 1 44.25 195 GLY A O 1
ATOM 1480 N N . ARG A 1 196 ? -4.184 -22.031 -28.812 1 40.88 196 ARG A N 1
ATOM 1481 C CA . ARG A 1 196 ? -2.961 -22.75 -28.469 1 40.88 196 ARG A CA 1
ATOM 1482 C C . ARG A 1 196 ? -2.629 -23.797 -29.531 1 40.88 196 ARG A C 1
ATOM 1484 O O . ARG A 1 196 ? -3.531 -24.406 -30.109 1 40.88 196 ARG A O 1
ATOM 1491 N N . SER A 1 197 ? -1.623 -23.875 -30.125 1 45.22 197 SER A N 1
ATOM 1492 C CA . SER A 1 197 ? -1.176 -24.797 -31.156 1 45.22 197 SER A CA 1
ATOM 1493 C C . SER A 1 197 ? -0.13 -25.766 -30.625 1 45.22 197 SER A C 1
ATOM 1495 O O . SER A 1 197 ? 0.466 -25.516 -29.562 1 45.22 197 SER A O 1
ATOM 1497 N N . VAL A 1 198 ? -0.237 -26.969 -31.312 1 42.09 198 VAL A N 1
ATOM 1498 C CA . VAL A 1 198 ? 0.759 -27.969 -30.969 1 42.09 198 VAL A CA 1
ATOM 1499 C C . VAL A 1 198 ? 2.154 -27.359 -31 1 42.09 198 VAL A C 1
ATOM 1501 O O . VAL A 1 198 ? 2.477 -26.578 -31.906 1 42.09 198 VAL A O 1
ATOM 1504 N N . PHE A 1 199 ? 2.746 -27.344 -29.891 1 33.28 199 PHE A N 1
ATOM 1505 C CA . PHE A 1 199 ? 4.113 -26.859 -29.781 1 33.28 199 PHE A CA 1
ATOM 1506 C C . PHE A 1 199 ? 5.059 -27.672 -30.641 1 33.28 199 PHE A C 1
ATOM 1508 O O . PHE A 1 199 ? 5.094 -28.906 -30.531 1 33.28 199 PHE A O 1
ATOM 1515 N N . MET B 1 1 ? -18.953 -21.953 2.035 1 27.27 1 MET B N 1
ATOM 1516 C CA . MET B 1 1 ? -18.422 -20.594 2.084 1 27.27 1 MET B CA 1
ATOM 1517 C C . MET B 1 1 ? -16.922 -20.594 1.815 1 27.27 1 MET B C 1
ATOM 1519 O O . MET B 1 1 ? -16.141 -21.125 2.6 1 27.27 1 MET B O 1
ATOM 1523 N N . SER B 1 2 ? -16.406 -20.812 0.61 1 40.38 2 SER B N 1
ATOM 1524 C CA . SER B 1 2 ? -15.008 -21.062 0.276 1 40.38 2 SER B CA 1
ATOM 1525 C C . SER B 1 2 ? -14.094 -20.109 1.037 1 40.38 2 SER B C 1
ATOM 1527 O O . SER B 1 2 ? -14.266 -18.891 0.987 1 40.38 2 SER B O 1
ATOM 1529 N N . SER B 1 3 ? -13.852 -20.406 2.377 1 47.59 3 SER B N 1
ATOM 1530 C CA . SER B 1 3 ? -13.047 -19.656 3.332 1 47.59 3 SER B CA 1
ATOM 1531 C C . SER B 1 3 ? -11.945 -18.875 2.631 1 47.59 3 SER B C 1
ATOM 1533 O O . SER B 1 3 ? -11.133 -19.453 1.903 1 47.59 3 SER B O 1
ATOM 1535 N N . SER B 1 4 ? -12.07 -17.578 2.523 1 60.66 4 SER B N 1
ATOM 1536 C CA . SER B 1 4 ? -11.055 -16.766 1.872 1 60.66 4 SER B CA 1
ATOM 1537 C C . SER B 1 4 ? -9.656 -17.094 2.377 1 60.66 4 SER B C 1
ATOM 1539 O O . SER B 1 4 ? -9.477 -17.422 3.553 1 60.66 4 SER B O 1
ATOM 1541 N N . SER B 1 5 ? -8.836 -17.375 1.567 1 88.19 5 SER B N 1
ATOM 1542 C CA . SER B 1 5 ? -7.449 -17.656 1.912 1 88.19 5 SER B CA 1
ATOM 1543 C C . SER B 1 5 ? -6.746 -16.406 2.445 1 88.19 5 SER B C 1
ATOM 1545 O O . SER B 1 5 ? -7.242 -15.297 2.287 1 88.19 5 SER B O 1
ATOM 1547 N N . LEU B 1 6 ? -5.953 -16.594 3.385 1 92.94 6 LEU B N 1
ATOM 1548 C CA . LEU B 1 6 ? -5.102 -15.523 3.885 1 92.94 6 LEU B CA 1
ATOM 1549 C C . LEU B 1 6 ? -4.629 -14.633 2.744 1 92.94 6 LEU B C 1
ATOM 1551 O O . LEU B 1 6 ? -4.52 -13.414 2.91 1 92.94 6 LEU B O 1
ATOM 1555 N N . LEU B 1 7 ? -4.477 -15.211 1.643 1 93.19 7 LEU B N 1
ATOM 1556 C CA . LEU B 1 7 ? -4.074 -14.477 0.448 1 93.19 7 LEU B CA 1
ATOM 1557 C C . LEU B 1 7 ? -5.156 -13.484 0.03 1 93.19 7 LEU B C 1
ATOM 1559 O O . LEU B 1 7 ? -4.867 -12.305 -0.206 1 93.19 7 LEU B O 1
ATOM 1563 N N . GLU B 1 8 ? -6.348 -13.93 -0.025 1 92.31 8 GLU B N 1
ATOM 1564 C CA . GLU B 1 8 ? -7.48 -13.094 -0.406 1 92.31 8 GLU B CA 1
ATOM 1565 C C . GLU B 1 8 ? -7.734 -12 0.63 1 92.31 8 GLU B C 1
ATOM 1567 O O . GLU B 1 8 ? -8.039 -10.859 0.276 1 92.31 8 GLU B O 1
ATOM 1572 N N . ASP B 1 9 ? -7.617 -12.383 1.865 1 96.25 9 ASP B N 1
ATOM 1573 C CA . ASP B 1 9 ? -7.82 -11.414 2.941 1 96.25 9 ASP B CA 1
ATOM 1574 C C . ASP B 1 9 ? -6.812 -10.273 2.85 1 96.25 9 ASP B C 1
ATOM 1576 O O . ASP B 1 9 ? -7.168 -9.109 3.055 1 96.25 9 ASP B O 1
ATOM 1580 N N . LEU B 1 10 ? -5.59 -10.648 2.541 1 97 10 LEU B N 1
ATOM 1581 C CA . LEU B 1 10 ? -4.551 -9.633 2.438 1 97 10 LEU B CA 1
ATOM 1582 C C . LEU B 1 10 ? -4.793 -8.719 1.237 1 97 10 LEU B C 1
ATOM 1584 O O . LEU B 1 10 ? -4.621 -7.504 1.33 1 97 10 LEU B O 1
ATOM 1588 N N . MET B 1 11 ? -5.23 -9.289 0.166 1 95.75 11 MET B N 1
ATOM 1589 C CA . MET B 1 11 ? -5.551 -8.492 -1.015 1 95.75 11 MET B CA 1
ATOM 1590 C C . MET B 1 11 ? -6.672 -7.504 -0.715 1 95.75 11 MET B C 1
ATOM 1592 O O . MET B 1 11 ? -6.602 -6.344 -1.12 1 95.75 11 MET B O 1
ATOM 1596 N N . GLN B 1 12 ? -7.633 -7.949 0.062 1 96.5 12 GLN B N 1
ATOM 1597 C CA . GLN B 1 12 ? -8.75 -7.086 0.439 1 96.5 12 GLN B CA 1
ATOM 1598 C C . GLN B 1 12 ? -8.297 -5.992 1.404 1 96.5 12 GLN B C 1
ATOM 1600 O O . GLN B 1 12 ? -8.711 -4.84 1.281 1 96.5 12 GLN B O 1
ATOM 1605 N N . ALA B 1 13 ? -7.48 -6.34 2.297 1 97.88 13 ALA B N 1
ATOM 1606 C CA . ALA B 1 13 ? -7.016 -5.391 3.307 1 97.88 13 ALA B CA 1
ATOM 1607 C C . ALA B 1 13 ? -6.215 -4.262 2.668 1 97.88 13 ALA B C 1
ATOM 1609 O O . ALA B 1 13 ? -6.297 -3.111 3.104 1 97.88 13 ALA B O 1
ATOM 1610 N N . LEU B 1 14 ? -5.449 -4.574 1.629 1 97.94 14 LEU B N 1
ATOM 1611 C CA . LEU B 1 14 ? -4.605 -3.582 0.972 1 97.94 14 LEU B CA 1
ATOM 1612 C C . LEU B 1 14 ? -5.453 -2.506 0.303 1 97.94 14 LEU B C 1
ATOM 1614 O O . LEU B 1 14 ? -4.957 -1.417 -0 1 97.94 14 LEU B O 1
ATOM 1618 N N . GLN B 1 15 ? -6.691 -2.783 0.144 1 97.12 15 GLN B N 1
ATOM 1619 C CA . GLN B 1 15 ? -7.562 -1.846 -0.558 1 97.12 15 GLN B CA 1
ATOM 1620 C C . GLN B 1 15 ? -7.988 -0.701 0.356 1 97.12 15 GLN B C 1
ATOM 1622 O O . GLN B 1 15 ? -8.641 0.245 -0.089 1 97.12 15 GLN B O 1
ATOM 1627 N N . CYS B 1 16 ? -7.582 -0.75 1.583 1 97.19 16 CYS B N 1
ATOM 1628 C CA . CYS B 1 16 ? -7.82 0.387 2.465 1 97.19 16 CYS B CA 1
ATOM 1629 C C . CYS B 1 16 ? -6.934 1.566 2.084 1 97.19 16 CYS B C 1
ATOM 1631 O O . CYS B 1 16 ? -7.164 2.691 2.531 1 97.19 16 CYS B O 1
ATOM 1633 N N . LEU B 1 17 ? -5.922 1.283 1.321 1 96.88 17 LEU B N 1
ATOM 1634 C CA . LEU B 1 17 ? -5.027 2.322 0.83 1 96.88 17 LEU B CA 1
ATOM 1635 C C . LEU B 1 17 ? -5.656 3.08 -0.334 1 96.88 17 LEU B C 1
ATOM 1637 O O . LEU B 1 17 ? -6.285 2.475 -1.206 1 96.88 17 LEU B O 1
ATOM 1641 N N . PRO B 1 18 ? -5.523 4.387 -0.31 1 94.5 18 PRO B N 1
ATOM 1642 C CA . PRO B 1 18 ? -6.082 5.16 -1.423 1 94.5 18 PRO B CA 1
ATOM 1643 C C . PRO B 1 18 ? -5.504 4.75 -2.775 1 94.5 18 PRO B C 1
ATOM 1645 O O . PRO B 1 18 ? -4.305 4.48 -2.881 1 94.5 18 PRO B O 1
ATOM 1648 N N . SER B 1 19 ? -6.285 4.609 -3.801 1 92.12 19 SER B N 1
ATOM 1649 C CA . SER B 1 19 ? -5.934 4.344 -5.191 1 92.12 19 SER B CA 1
ATOM 1650 C C . SER B 1 19 ? -5.5 2.895 -5.387 1 92.12 19 SER B C 1
ATOM 1652 O O . SER B 1 19 ? -4.805 2.574 -6.352 1 92.12 19 SER B O 1
ATOM 1654 N N . VAL B 1 20 ? -5.742 2.053 -4.41 1 96.12 20 VAL B N 1
ATOM 1655 C CA . VAL B 1 20 ? -5.41 0.638 -4.547 1 96.12 20 VAL B CA 1
ATOM 1656 C C . VAL B 1 20 ? -6.684 -0.17 -4.793 1 96.12 20 VAL B C 1
ATOM 1658 O O . VAL B 1 20 ? -7.496 -0.35 -3.887 1 96.12 20 VAL B O 1
ATOM 1661 N N . GLY B 1 21 ? -6.809 -0.562 -6.02 1 94.12 21 GLY B N 1
ATOM 1662 C CA . GLY B 1 21 ? -7.906 -1.449 -6.363 1 94.12 21 GLY B CA 1
ATOM 1663 C C . GLY B 1 21 ? -7.527 -2.916 -6.32 1 94.12 21 GLY B C 1
ATOM 1664 O O . GLY B 1 21 ? -6.41 -3.262 -5.922 1 94.12 21 GLY B O 1
ATOM 1665 N N . PRO B 1 22 ? -8.414 -3.75 -6.75 1 91.75 22 PRO B N 1
ATOM 1666 C CA . PRO B 1 22 ? -8.188 -5.195 -6.68 1 91.75 22 PRO B CA 1
ATOM 1667 C C . PRO B 1 22 ? -6.945 -5.637 -7.449 1 91.75 22 PRO B C 1
ATOM 1669 O O . PRO B 1 22 ? -6.156 -6.445 -6.953 1 91.75 22 PRO B O 1
ATOM 1672 N N . LYS B 1 23 ? -6.734 -5.137 -8.555 1 88.5 23 LYS B N 1
ATOM 1673 C CA . LYS B 1 23 ? -5.605 -5.535 -9.391 1 88.5 23 LYS B CA 1
ATOM 1674 C C . LYS B 1 23 ? -4.281 -5.105 -8.773 1 88.5 23 LYS B C 1
ATOM 1676 O O . LYS B 1 23 ? -3.326 -5.887 -8.727 1 88.5 23 LYS B O 1
ATOM 1681 N N . SER B 1 24 ? -4.273 -3.889 -8.305 1 93 24 SER B N 1
ATOM 1682 C CA . SER B 1 24 ? -3.066 -3.381 -7.656 1 93 24 SER B CA 1
ATOM 1683 C C . SER B 1 24 ? -2.766 -4.148 -6.371 1 93 24 SER B C 1
ATOM 1685 O O . SER B 1 24 ? -1.61 -4.469 -6.094 1 93 24 SER B O 1
ATOM 1687 N N . ALA B 1 25 ? -3.861 -4.43 -5.656 1 95.88 25 ALA B N 1
ATOM 1688 C CA . ALA B 1 25 ? -3.703 -5.184 -4.418 1 95.88 25 ALA B CA 1
ATOM 1689 C C . ALA B 1 25 ? -3.1 -6.559 -4.688 1 95.88 25 ALA B C 1
ATOM 1691 O O . ALA B 1 25 ? -2.209 -7.008 -3.961 1 95.88 25 ALA B O 1
ATOM 1692 N N . GLN B 1 26 ? -3.549 -7.129 -5.676 1 90.94 26 GLN B N 1
ATOM 1693 C CA . GLN B 1 26 ? -3.041 -8.445 -6.062 1 90.94 26 GLN B CA 1
ATOM 1694 C C . GLN B 1 26 ? -1.555 -8.383 -6.402 1 90.94 26 GLN B C 1
ATOM 1696 O O . GLN B 1 26 ? -0.772 -9.211 -5.934 1 90.94 26 GLN B O 1
ATOM 1701 N N . ARG B 1 27 ? -1.172 -7.418 -7.16 1 91.19 27 ARG B N 1
ATOM 1702 C CA . ARG B 1 27 ? 0.233 -7.234 -7.512 1 91.19 27 ARG B CA 1
ATOM 1703 C C . ARG B 1 27 ? 1.085 -7.016 -6.266 1 91.19 27 ARG B C 1
ATOM 1705 O O . ARG B 1 27 ? 2.182 -7.566 -6.152 1 91.19 27 ARG B O 1
ATOM 1712 N N . MET B 1 28 ? 0.537 -6.281 -5.398 1 96.38 28 MET B N 1
ATOM 1713 C CA . MET B 1 28 ? 1.268 -5.961 -4.176 1 96.38 28 MET B CA 1
ATOM 1714 C C . MET B 1 28 ? 1.486 -7.215 -3.332 1 96.38 28 MET B C 1
ATOM 1716 O O . MET B 1 28 ? 2.596 -7.457 -2.854 1 96.38 28 MET B O 1
ATOM 1720 N N . VAL B 1 29 ? 0.495 -7.984 -3.25 1 96.06 29 VAL B N 1
ATOM 1721 C CA . VAL B 1 29 ? 0.568 -9.18 -2.42 1 96.06 29 VAL B CA 1
ATOM 1722 C C . VAL B 1 29 ? 1.604 -10.148 -2.992 1 96.06 29 VAL B C 1
ATOM 1724 O O . VAL B 1 29 ? 2.475 -10.633 -2.268 1 96.06 29 VAL B O 1
ATOM 1727 N N . TYR B 1 30 ? 1.519 -10.352 -4.207 1 91.31 30 TYR B N 1
ATOM 1728 C CA . TYR B 1 30 ? 2.42 -11.305 -4.84 1 91.31 30 TYR B CA 1
ATOM 1729 C C . TYR B 1 30 ? 3.857 -10.797 -4.816 1 91.31 30 TYR B C 1
ATOM 1731 O O . TYR B 1 30 ? 4.789 -11.57 -4.562 1 91.31 30 TYR B O 1
ATOM 1739 N N . HIS B 1 31 ? 4.02 -9.562 -4.988 1 93.5 31 HIS B N 1
ATOM 1740 C CA . HIS B 1 31 ? 5.352 -8.969 -4.891 1 93.5 31 HIS B CA 1
ATOM 1741 C C . HIS B 1 31 ? 5.938 -9.164 -3.496 1 93.5 31 HIS B C 1
ATOM 1743 O O . HIS B 1 31 ? 7.09 -9.586 -3.354 1 93.5 31 HIS B O 1
ATOM 1749 N N . LEU B 1 32 ? 5.176 -8.859 -2.551 1 96.62 32 LEU B N 1
ATOM 1750 C CA . LEU B 1 32 ? 5.648 -8.938 -1.174 1 96.62 32 LEU B CA 1
ATOM 1751 C C . LEU B 1 32 ? 5.996 -10.375 -0.794 1 96.62 32 LEU B C 1
ATOM 1753 O O . LEU B 1 32 ? 7.07 -10.633 -0.248 1 96.62 32 LEU B O 1
ATOM 1757 N N . LEU B 1 33 ? 5.148 -11.281 -1.165 1 95.06 33 LEU B N 1
ATOM 1758 C CA . LEU B 1 33 ? 5.324 -12.672 -0.741 1 95.06 33 LEU B CA 1
ATOM 1759 C C . LEU B 1 33 ? 6.438 -13.344 -1.537 1 95.06 33 LEU B C 1
ATOM 1761 O O . LEU B 1 33 ? 7.145 -14.203 -1.014 1 95.06 33 LEU B O 1
ATOM 1765 N N . ASP B 1 34 ? 6.617 -12.93 -2.732 1 91.75 34 ASP B N 1
ATOM 1766 C CA . ASP B 1 34 ? 7.598 -13.562 -3.613 1 91.75 34 ASP B CA 1
ATOM 1767 C C . ASP B 1 34 ? 8.977 -12.945 -3.434 1 91.75 34 ASP B C 1
ATOM 1769 O O . ASP B 1 34 ? 9.984 -13.656 -3.355 1 91.75 34 ASP B O 1
ATOM 1773 N N . LYS B 1 35 ? 9.039 -11.586 -3.184 1 91.81 35 LYS B N 1
ATOM 1774 C CA . LYS B 1 35 ? 10.328 -10.93 -3.355 1 91.81 35 LYS B CA 1
ATOM 1775 C C . LYS B 1 35 ? 10.719 -10.141 -2.107 1 91.81 35 LYS B C 1
ATOM 1777 O O . LYS B 1 35 ? 11.883 -9.805 -1.917 1 91.81 35 LYS B O 1
ATOM 1782 N N . ASN B 1 36 ? 9.781 -9.836 -1.286 1 96 36 ASN B N 1
ATOM 1783 C CA . ASN B 1 36 ? 10.133 -8.875 -0.252 1 96 36 ASN B CA 1
ATOM 1784 C C . ASN B 1 36 ? 9.359 -9.125 1.038 1 96 36 ASN B C 1
ATOM 1786 O O . ASN B 1 36 ? 8.688 -8.227 1.549 1 96 36 ASN B O 1
ATOM 1790 N N . ARG B 1 37 ? 9.492 -10.281 1.63 1 96.25 37 ARG B N 1
ATOM 1791 C CA . ARG B 1 37 ? 8.836 -10.633 2.885 1 96.25 37 ARG B CA 1
ATOM 1792 C C . ARG B 1 37 ? 9.352 -9.766 4.031 1 96.25 37 ARG B C 1
ATOM 1794 O O . ARG B 1 37 ? 8.586 -9.391 4.922 1 96.25 37 ARG B O 1
ATOM 1801 N N . LYS B 1 38 ? 10.656 -9.477 3.969 1 97.25 38 LYS B N 1
ATOM 1802 C CA . LYS B 1 38 ? 11.242 -8.625 4.996 1 97.25 38 LYS B CA 1
ATOM 1803 C C . LYS B 1 38 ? 10.609 -7.234 4.988 1 97.25 38 LYS B C 1
ATOM 1805 O O . LYS B 1 38 ? 10.297 -6.68 6.043 1 97.25 38 LYS B O 1
ATOM 1810 N N . GLY B 1 39 ? 10.438 -6.711 3.754 1 97.56 39 GLY B N 1
ATOM 1811 C CA . GLY B 1 39 ? 9.773 -5.422 3.625 1 97.56 39 GLY B CA 1
ATOM 1812 C C . GLY B 1 39 ? 8.352 -5.426 4.148 1 97.56 39 GLY B C 1
ATOM 1813 O O . GLY B 1 39 ? 7.918 -4.477 4.805 1 97.56 39 GLY B O 1
ATOM 1814 N N . ALA B 1 40 ? 7.684 -6.539 3.908 1 97.94 40 ALA B N 1
ATOM 1815 C CA . ALA B 1 40 ? 6.312 -6.688 4.391 1 97.94 40 ALA B CA 1
ATOM 1816 C C . ALA B 1 40 ? 6.262 -6.684 5.914 1 97.94 40 ALA B C 1
ATOM 1818 O O . ALA B 1 40 ? 5.391 -6.055 6.516 1 97.94 40 ALA B O 1
ATOM 1819 N N . LEU B 1 41 ? 7.152 -7.367 6.527 1 98.06 41 LEU B N 1
ATOM 1820 C CA . LEU B 1 41 ? 7.195 -7.445 7.984 1 98.06 41 LEU B CA 1
ATOM 1821 C C . LEU B 1 41 ? 7.535 -6.09 8.594 1 98.06 41 LEU B C 1
ATOM 1823 O O . LEU B 1 41 ? 6.945 -5.688 9.594 1 98.06 41 LEU B O 1
ATOM 1827 N N . ASN B 1 42 ? 8.5 -5.438 7.977 1 98.25 42 ASN B N 1
ATOM 1828 C CA . ASN B 1 42 ? 8.836 -4.086 8.422 1 98.25 42 ASN B CA 1
ATOM 1829 C C . ASN B 1 42 ? 7.637 -3.148 8.32 1 98.25 42 ASN B C 1
ATOM 1831 O O . ASN B 1 42 ? 7.355 -2.391 9.25 1 98.25 42 ASN B O 1
ATOM 1835 N N . LEU B 1 43 ? 6.957 -3.238 7.16 1 98.38 43 LEU B N 1
ATOM 1836 C CA . LEU B 1 43 ? 5.766 -2.422 6.961 1 98.38 43 LEU B CA 1
ATOM 1837 C C . LEU B 1 43 ? 4.711 -2.73 8.016 1 98.38 43 LEU B C 1
ATOM 1839 O O . LEU B 1 43 ? 4.094 -1.816 8.57 1 98.38 43 LEU B O 1
ATOM 1843 N N . SER B 1 44 ? 4.48 -4 8.281 1 98.44 44 SER B N 1
ATOM 1844 C CA . SER B 1 44 ? 3.518 -4.426 9.297 1 98.44 44 SER B CA 1
ATOM 1845 C C . SER B 1 44 ? 3.84 -3.816 10.656 1 98.44 44 SER B C 1
ATOM 1847 O O . SER B 1 44 ? 2.965 -3.244 11.305 1 98.44 44 SER B O 1
ATOM 1849 N N . SER B 1 45 ? 5.062 -3.893 11.055 1 98.31 45 SER B N 1
ATOM 1850 C CA . SER B 1 45 ? 5.504 -3.389 12.352 1 98.31 45 SER B CA 1
ATOM 1851 C C . SER B 1 45 ? 5.332 -1.876 12.445 1 98.31 45 SER B C 1
ATOM 1853 O O . SER B 1 45 ? 4.82 -1.364 13.438 1 98.31 45 SER B O 1
ATOM 1855 N N . LEU B 1 46 ? 5.699 -1.191 11.398 1 98.12 46 LEU B N 1
ATOM 1856 C CA . LEU B 1 46 ? 5.629 0.265 11.398 1 98.12 46 LEU B CA 1
ATOM 1857 C C . LEU B 1 46 ? 4.18 0.738 11.359 1 98.12 46 LEU B C 1
ATOM 1859 O O . LEU B 1 46 ? 3.836 1.749 11.984 1 98.12 46 LEU B O 1
ATOM 1863 N N . LEU B 1 47 ? 3.334 0.034 10.625 1 97.94 47 LEU B N 1
ATOM 1864 C CA . LEU B 1 47 ? 1.91 0.348 10.617 1 97.94 47 LEU B CA 1
ATOM 1865 C C . LEU B 1 47 ? 1.321 0.26 12.016 1 97.94 47 LEU B C 1
ATOM 1867 O O . LEU B 1 47 ? 0.626 1.177 12.461 1 97.94 47 LEU B O 1
ATOM 1871 N N . GLU B 1 48 ? 1.621 -0.841 12.672 1 97.75 48 GLU B N 1
ATOM 1872 C CA . GLU B 1 48 ? 1.108 -1.053 14.023 1 97.75 48 GLU B CA 1
ATOM 1873 C C . GLU B 1 48 ? 1.601 0.033 14.977 1 97.75 48 GLU B C 1
ATOM 1875 O O . GLU B 1 48 ? 0.815 0.6 15.734 1 97.75 48 GLU B O 1
ATOM 1880 N N . ARG B 1 49 ? 2.861 0.349 14.938 1 97.62 49 ARG B N 1
ATOM 1881 C CA . ARG B 1 49 ? 3.436 1.375 15.797 1 97.62 49 ARG B CA 1
ATOM 1882 C C . ARG B 1 49 ? 2.836 2.744 15.492 1 97.62 49 ARG B C 1
ATOM 1884 O O . ARG B 1 49 ? 2.5 3.498 16.406 1 97.62 49 ARG B O 1
ATOM 1891 N N . ALA B 1 50 ? 2.74 3.068 14.211 1 96.94 50 ALA B N 1
ATOM 1892 C CA . ALA B 1 50 ? 2.238 4.379 13.82 1 96.94 50 ALA B CA 1
ATOM 1893 C C . ALA B 1 50 ? 0.824 4.609 14.344 1 96.94 50 ALA B C 1
ATOM 1895 O O . ALA B 1 50 ? 0.527 5.668 14.906 1 96.94 50 ALA B O 1
ATOM 1896 N N . VAL B 1 51 ? -0.035 3.613 14.203 1 96.31 51 VAL B N 1
ATOM 1897 C CA . VAL B 1 51 ? -1.428 3.725 14.617 1 96.31 51 VAL B CA 1
ATOM 1898 C C . VAL B 1 51 ? -1.499 3.91 16.141 1 96.31 51 VAL B C 1
ATOM 1900 O O . VAL B 1 51 ? -2.328 4.676 16.641 1 96.31 51 VAL B O 1
ATOM 1903 N N . ASN B 1 52 ? -0.605 3.301 16.812 1 96.44 52 ASN B N 1
ATOM 1904 C CA . ASN B 1 52 ? -0.677 3.289 18.266 1 96.44 52 ASN B CA 1
ATOM 1905 C C . ASN B 1 52 ? 0.064 4.477 18.875 1 96.44 52 ASN B C 1
ATOM 1907 O O . ASN B 1 52 ? -0.313 4.973 19.938 1 96.44 52 ASN B O 1
ATOM 1911 N N . GLU B 1 53 ? 1.062 4.949 18.203 1 97 53 GLU B N 1
ATOM 1912 C CA . GLU B 1 53 ? 1.969 5.895 18.859 1 97 53 GLU B CA 1
ATOM 1913 C C . GLU B 1 53 ? 1.779 7.305 18.297 1 97 53 GLU B C 1
ATOM 1915 O O . GLU B 1 53 ? 2.129 8.289 18.969 1 97 53 GLU B O 1
ATOM 1920 N N . ILE B 1 54 ? 1.32 7.387 17.094 1 96.56 54 ILE B N 1
ATOM 1921 C CA . ILE B 1 54 ? 1.189 8.719 16.5 1 96.56 54 ILE B CA 1
ATOM 1922 C C . ILE B 1 54 ? -0.157 9.32 16.891 1 96.56 54 ILE B C 1
ATOM 1924 O O . ILE B 1 54 ? -1.208 8.734 16.625 1 96.56 54 ILE B O 1
ATOM 1928 N N . GLY B 1 55 ? -0.103 10.406 17.516 1 95.94 55 GLY B N 1
ATOM 1929 C CA . GLY B 1 55 ? -1.271 11.211 17.828 1 95.94 55 GLY B CA 1
ATOM 1930 C C . GLY B 1 55 ? -1.241 12.586 17.188 1 95.94 55 GLY B C 1
ATOM 1931 O O . GLY B 1 55 ? -0.839 12.727 16.031 1 95.94 55 GLY B O 1
ATOM 1932 N N . HIS B 1 56 ? -1.763 13.57 17.969 1 96.31 56 HIS B N 1
ATOM 1933 C CA . HIS B 1 56 ? -1.81 14.945 17.469 1 96.31 56 HIS B CA 1
ATOM 1934 C C . HIS B 1 56 ? -1.047 15.891 18.375 1 96.31 56 HIS B C 1
ATOM 1936 O O . HIS B 1 56 ? -1.099 15.75 19.609 1 96.31 56 HIS B O 1
ATOM 1942 N N . CYS B 1 57 ? -0.364 16.75 17.797 1 97.5 57 CYS B N 1
ATOM 1943 C CA . CYS B 1 57 ? 0.3 17.812 18.547 1 97.5 57 CYS B CA 1
ATOM 1944 C C . CYS B 1 57 ? -0.704 18.594 19.375 1 97.5 57 CYS B C 1
ATOM 1946 O O . CYS B 1 57 ? -1.76 18.984 18.875 1 97.5 57 CYS B O 1
ATOM 1948 N N . GLN B 1 58 ? -0.331 18.906 20.531 1 97.69 58 GLN B N 1
ATOM 1949 C CA . GLN B 1 58 ? -1.246 19.594 21.453 1 97.69 58 GLN B CA 1
ATOM 1950 C C . GLN B 1 58 ? -1.431 21.047 21.047 1 97.69 58 GLN B C 1
ATOM 1952 O O . GLN B 1 58 ? -2.396 21.703 21.469 1 97.69 58 GLN B O 1
ATOM 1957 N N . GLN B 1 59 ? -0.581 21.562 20.25 1 97.25 59 GLN B N 1
ATOM 1958 C CA . GLN B 1 59 ? -0.633 22.969 19.875 1 97.25 59 GLN B CA 1
ATOM 1959 C C . GLN B 1 59 ? -1.181 23.141 18.453 1 97.25 59 GLN B C 1
ATOM 1961 O O . GLN B 1 59 ? -2.178 23.844 18.25 1 97.25 59 GLN B O 1
ATOM 1966 N N . CYS B 1 60 ? -0.626 22.438 17.516 1 97.88 60 CYS B N 1
ATOM 1967 C CA . CYS B 1 60 ? -0.984 22.734 16.125 1 97.88 60 CYS B CA 1
ATOM 1968 C C . CYS B 1 60 ? -1.858 21.625 15.547 1 97.88 60 CYS B C 1
ATOM 1970 O O . CYS B 1 60 ? -2.373 21.766 14.43 1 97.88 60 CYS B O 1
ATOM 1972 N N . ARG B 1 61 ? -1.935 20.469 16.219 1 97.38 61 ARG B N 1
ATOM 1973 C CA . ARG B 1 61 ? -2.844 19.359 15.93 1 97.38 61 ARG B CA 1
ATOM 1974 C C . ARG B 1 61 ? -2.312 18.484 14.797 1 97.38 61 ARG B C 1
ATOM 1976 O O . ARG B 1 61 ? -2.982 17.547 14.359 1 97.38 61 ARG B O 1
ATOM 1983 N N . THR B 1 62 ? -1.07 18.781 14.289 1 95.81 62 THR B N 1
ATOM 1984 C CA . THR B 1 62 ? -0.487 17.875 13.297 1 95.81 62 THR B CA 1
ATOM 1985 C C . THR B 1 62 ? -0.129 16.531 13.93 1 95.81 62 THR B C 1
ATOM 1987 O O . THR B 1 62 ? -0.284 16.344 15.141 1 95.81 62 THR B O 1
ATOM 1990 N N . PHE B 1 63 ? 0.292 15.617 13.086 1 95.06 63 PHE B N 1
ATOM 1991 C CA . PHE B 1 63 ? 0.627 14.289 13.578 1 95.06 63 PHE B CA 1
ATOM 1992 C C . PHE B 1 63 ? 1.997 14.281 14.25 1 95.06 63 PHE B C 1
ATOM 1994 O O . PHE B 1 63 ? 2.953 14.852 13.711 1 95.06 63 PHE B O 1
ATOM 2001 N N . THR B 1 64 ? 2.076 13.656 15.391 1 94.44 64 THR B N 1
ATOM 2002 C CA . THR B 1 64 ? 3.332 13.484 16.109 1 94.44 64 THR B CA 1
ATOM 2003 C C . THR B 1 64 ? 3.199 12.406 17.188 1 94.44 64 THR B C 1
ATOM 2005 O O . THR B 1 64 ? 2.094 12.117 17.656 1 94.44 64 THR B O 1
ATOM 2008 N N . GLU B 1 65 ? 4.285 11.828 17.5 1 94.19 65 GLU B N 1
ATOM 2009 C CA . GLU B 1 65 ? 4.328 10.859 18.594 1 94.19 65 GLU B CA 1
ATOM 2010 C C . GLU B 1 65 ? 4.543 11.547 19.938 1 94.19 65 GLU B C 1
ATOM 2012 O O . GLU B 1 65 ? 4.391 10.93 20.984 1 94.19 65 GLU B O 1
ATOM 2017 N N . GLN B 1 66 ? 4.887 12.758 19.844 1 94.75 66 GLN B N 1
ATOM 2018 C CA . GLN B 1 66 ? 5.203 13.531 21.047 1 94.75 66 GLN B CA 1
ATOM 2019 C C . GLN B 1 66 ? 4.047 14.445 21.438 1 94.75 66 GLN B C 1
ATOM 2021 O O . GLN B 1 66 ? 3.055 14.547 20.703 1 94.75 66 GLN B O 1
ATOM 2026 N N . ASN B 1 67 ? 4.207 15.109 22.594 1 96.56 67 ASN B N 1
ATOM 2027 C CA . ASN B 1 67 ? 3.203 16.078 23.016 1 96.56 67 ASN B CA 1
ATOM 2028 C C . ASN B 1 67 ? 3.16 17.281 22.062 1 96.56 67 ASN B C 1
ATOM 2030 O O . ASN B 1 67 ? 2.082 17.766 21.719 1 96.56 67 ASN B O 1
ATOM 2034 N N . LEU B 1 68 ? 4.371 17.672 21.688 1 97.25 68 LEU B N 1
ATOM 2035 C CA . LEU B 1 68 ? 4.531 18.75 20.719 1 97.25 68 LEU B CA 1
ATOM 2036 C C . LEU B 1 68 ? 5.328 18.281 19.5 1 97.25 68 LEU B C 1
ATOM 2038 O O . LEU B 1 68 ? 6.305 17.531 19.656 1 97.25 68 LEU B O 1
ATOM 2042 N N . CYS B 1 69 ? 4.91 18.703 18.391 1 96.12 69 CYS B N 1
ATOM 2043 C CA . CYS B 1 69 ? 5.684 18.375 17.203 1 96.12 69 CYS B CA 1
ATOM 2044 C C . CYS B 1 69 ? 6.969 19.203 17.156 1 96.12 69 CYS B C 1
ATOM 2046 O O . CYS B 1 69 ? 7.156 20.125 17.953 1 96.12 69 CYS B O 1
ATOM 2048 N N . ALA B 1 70 ? 7.809 18.875 16.188 1 94.5 70 ALA B N 1
ATOM 2049 C CA . ALA B 1 70 ? 9.117 19.516 16.078 1 94.5 70 ALA B CA 1
ATOM 2050 C C . ALA B 1 70 ? 8.977 21.016 15.812 1 94.5 70 ALA B C 1
ATOM 2052 O O . ALA B 1 70 ? 9.789 21.812 16.266 1 94.5 70 ALA B O 1
ATOM 2053 N N . ILE B 1 71 ? 7.961 21.406 15.094 1 95.69 71 ILE B N 1
ATOM 2054 C CA . ILE B 1 71 ? 7.734 22.797 14.742 1 95.69 71 ILE B CA 1
ATOM 2055 C C . ILE B 1 71 ? 7.293 23.578 15.984 1 95.69 71 ILE B C 1
ATOM 2057 O O . ILE B 1 71 ? 7.852 24.625 16.297 1 95.69 71 ILE B O 1
ATOM 2061 N N . CYS B 1 72 ? 6.383 23.047 16.719 1 96.94 72 CYS B N 1
ATOM 2062 C CA . CYS B 1 72 ? 5.84 23.703 17.891 1 96.94 72 CYS B CA 1
ATOM 2063 C C . CYS B 1 72 ? 6.852 23.688 19.031 1 96.94 72 CYS B C 1
ATOM 2065 O O . CYS B 1 72 ? 6.797 24.547 19.922 1 96.94 72 CYS B O 1
ATOM 2067 N N . ASP B 1 73 ? 7.746 22.766 18.984 1 96.56 73 ASP B N 1
ATOM 2068 C CA . ASP B 1 73 ? 8.758 22.672 20.031 1 96.56 73 ASP B CA 1
ATOM 2069 C C . ASP B 1 73 ? 9.922 23.625 19.75 1 96.56 73 ASP B C 1
ATOM 2071 O O . ASP B 1 73 ? 10.828 23.75 20.578 1 96.56 73 ASP B O 1
ATOM 2075 N N . ASN B 1 74 ? 9.938 24.219 18.656 1 96.69 74 ASN B N 1
ATOM 2076 C CA . ASN B 1 74 ? 10.992 25.156 18.281 1 96.69 74 ASN B CA 1
ATOM 2077 C C . ASN B 1 74 ? 10.703 26.562 18.766 1 96.69 74 ASN B C 1
ATOM 2079 O O . ASN B 1 74 ? 9.766 27.219 18.281 1 96.69 74 ASN B O 1
ATOM 2083 N N . ASP B 1 75 ? 11.531 27.062 19.594 1 96.56 75 ASP B N 1
ATOM 2084 C CA . ASP B 1 75 ? 11.328 28.359 20.219 1 96.56 75 ASP B CA 1
ATOM 2085 C C . ASP B 1 75 ? 11.367 29.484 19.188 1 96.56 75 ASP B C 1
ATOM 2087 O O . ASP B 1 75 ? 10.617 30.453 19.297 1 96.56 75 ASP B O 1
ATOM 2091 N N . LYS B 1 76 ? 12.258 29.406 18.266 1 96.38 76 LYS B N 1
ATOM 2092 C CA . LYS B 1 76 ? 12.375 30.438 17.234 1 96.38 76 LYS B CA 1
ATOM 2093 C C . LYS B 1 76 ? 11.094 30.562 16.422 1 96.38 76 LYS B C 1
ATOM 2095 O O . LYS B 1 76 ? 10.656 31.672 16.109 1 96.38 76 LYS B O 1
ATOM 2100 N N . ARG B 1 77 ? 10.484 29.422 16.219 1 96.31 77 ARG B N 1
ATOM 2101 C CA . ARG B 1 77 ? 9.234 29.406 15.469 1 96.31 77 ARG B CA 1
ATOM 2102 C C . ARG B 1 77 ? 8.094 30.016 16.281 1 96.31 77 ARG B C 1
ATOM 2104 O O . ARG B 1 77 ? 7.289 30.781 15.75 1 96.31 77 ARG B O 1
ATOM 2111 N N . ASN B 1 78 ? 8.086 29.719 17.516 1 95.56 78 ASN B N 1
ATOM 2112 C CA . ASN B 1 78 ? 7.047 30.234 18.406 1 95.56 78 ASN B CA 1
ATOM 2113 C C . ASN B 1 78 ? 7.168 31.75 18.562 1 95.56 78 ASN B C 1
ATOM 2115 O O . ASN B 1 78 ? 6.16 32.469 18.594 1 95.56 78 ASN B O 1
ATOM 2119 N N . LYS B 1 79 ? 8.367 32.219 18.625 1 96.06 79 LYS B N 1
ATOM 2120 C CA . LYS B 1 79 ? 8.625 33.625 18.875 1 96.06 79 LYS B CA 1
ATOM 2121 C C . LYS B 1 79 ? 8.32 34.469 17.641 1 96.06 79 LYS B C 1
ATOM 2123 O O . LYS B 1 79 ? 8.141 35.688 17.734 1 96.06 79 LYS B O 1
ATOM 2128 N N . ASN B 1 80 ? 8.289 33.875 16.516 1 94.75 80 ASN B N 1
ATOM 2129 C CA . ASN B 1 80 ? 8.031 34.562 15.258 1 94.75 80 ASN B CA 1
ATOM 2130 C C . ASN B 1 80 ? 6.668 35.25 15.266 1 94.75 80 ASN B C 1
ATOM 2132 O O . ASN B 1 80 ? 6.492 36.281 14.633 1 94.75 80 ASN B O 1
ATOM 2136 N N . GLY B 1 81 ? 5.648 34.656 15.891 1 95.38 81 GLY B N 1
ATOM 2137 C CA . GLY B 1 81 ? 4.352 35.281 16.109 1 95.38 81 GLY B CA 1
ATOM 2138 C C . GLY B 1 81 ? 3.377 35.031 14.969 1 95.38 81 GLY B C 1
ATOM 2139 O O . GLY B 1 81 ? 2.223 35.469 15.031 1 95.38 81 GLY B O 1
ATOM 2140 N N . MET B 1 82 ? 3.795 34.344 13.898 1 95.75 82 MET B N 1
ATOM 2141 C CA . MET B 1 82 ? 2.918 34.031 12.773 1 95.75 82 MET B CA 1
ATOM 2142 C C . MET B 1 82 ? 2.371 32.594 12.898 1 95.75 82 MET B C 1
ATOM 2144 O O . MET B 1 82 ? 3.105 31.672 13.258 1 95.75 82 MET B O 1
ATOM 2148 N N . ILE B 1 83 ? 1.074 32.531 12.703 1 97.81 83 ILE B N 1
ATOM 2149 C CA . ILE B 1 83 ? 0.433 31.203 12.703 1 97.81 83 ILE B CA 1
ATOM 2150 C C . ILE B 1 83 ? -0.306 30.984 11.391 1 97.81 83 ILE B C 1
ATOM 2152 O O . ILE B 1 83 ? -1.095 31.844 10.961 1 97.81 83 ILE B O 1
ATOM 2156 N N . CYS B 1 84 ? 0.061 29.938 10.75 1 95.44 84 CYS B N 1
ATOM 2157 C CA . CYS B 1 84 ? -0.561 29.578 9.477 1 95.44 84 CYS B CA 1
ATOM 2158 C C . CYS B 1 84 ? -1.604 28.484 9.664 1 95.44 84 CYS B C 1
ATOM 2160 O O . CYS B 1 84 ? -1.283 27.391 10.133 1 95.44 84 CYS B O 1
ATOM 2162 N N . VAL B 1 85 ? -2.801 28.766 9.25 1 97 85 VAL B N 1
ATOM 2163 C CA . VAL B 1 85 ? -3.902 27.812 9.43 1 97 85 VAL B CA 1
ATOM 2164 C C . VAL B 1 85 ? -4.133 27.047 8.133 1 97 85 VAL B C 1
ATOM 2166 O O . VAL B 1 85 ? -4.332 27.641 7.07 1 97 85 VAL B O 1
ATOM 2169 N N . VAL B 1 86 ? -4.047 25.719 8.289 1 94.44 86 VAL B N 1
ATOM 2170 C CA . VAL B 1 86 ? -4.195 24.859 7.121 1 94.44 86 VAL B CA 1
ATOM 2171 C C . VAL B 1 86 ? -5.297 23.844 7.367 1 94.44 86 VAL B C 1
ATOM 2173 O O . VAL B 1 86 ? -5.672 23.578 8.516 1 94.44 86 VAL B O 1
ATOM 2176 N N . GLU B 1 87 ? -5.809 23.188 6.277 1 93 87 GLU B N 1
ATOM 2177 C CA . GLU B 1 87 ? -6.914 22.25 6.414 1 93 87 GLU B CA 1
ATOM 2178 C C . GLU B 1 87 ? -6.414 20.875 6.859 1 93 87 GLU B C 1
ATOM 2180 O O . GLU B 1 87 ? -7.02 20.234 7.727 1 93 87 GLU B O 1
ATOM 2185 N N . MET B 1 88 ? -5.281 20.438 6.301 1 91.12 88 MET B N 1
ATOM 2186 C CA . MET B 1 88 ? -4.812 19.062 6.539 1 91.12 88 MET B CA 1
ATOM 2187 C C . MET B 1 88 ? -3.32 19.047 6.848 1 91.12 88 MET B C 1
ATOM 2189 O O . MET B 1 88 ? -2.588 19.953 6.438 1 91.12 88 MET B O 1
ATOM 2193 N N . PRO B 1 89 ? -2.826 18 7.52 1 92 89 PRO B N 1
ATOM 2194 C CA . PRO B 1 89 ? -1.401 17.891 7.844 1 92 89 PRO B CA 1
ATOM 2195 C C . PRO B 1 89 ? -0.512 17.922 6.602 1 92 89 PRO B C 1
ATOM 2197 O O . PRO B 1 89 ? 0.611 18.422 6.652 1 92 89 PRO B O 1
ATOM 2200 N N . VAL B 1 90 ? -1.019 17.453 5.5 1 84.44 90 VAL B N 1
ATOM 2201 C CA . VAL B 1 90 ? -0.228 17.406 4.273 1 84.44 90 VAL B CA 1
ATOM 2202 C C . VAL B 1 90 ? 0.093 18.812 3.805 1 84.44 90 VAL B C 1
ATOM 2204 O O . VAL B 1 90 ? 1.139 19.062 3.193 1 84.44 90 VAL B O 1
ATOM 2207 N N . ASP B 1 91 ? -0.69 19.734 4.125 1 84.94 91 ASP B N 1
ATOM 2208 C CA . ASP B 1 91 ? -0.467 21.125 3.768 1 84.94 91 ASP B CA 1
ATOM 2209 C C . ASP B 1 91 ? 0.758 21.688 4.484 1 84.94 91 ASP B C 1
ATOM 2211 O O . ASP B 1 91 ? 1.491 22.516 3.926 1 84.94 91 ASP B O 1
ATOM 2215 N N . VAL B 1 92 ? 0.952 21.25 5.754 1 89.44 92 VAL B N 1
ATOM 2216 C CA . VAL B 1 92 ? 2.117 21.672 6.52 1 89.44 92 VAL B CA 1
ATOM 2217 C C . VAL B 1 92 ? 3.395 21.281 5.789 1 89.44 92 VAL B C 1
ATOM 2219 O O . VAL B 1 92 ? 4.305 22.094 5.621 1 89.44 92 VAL B O 1
ATOM 2222 N N . LEU B 1 93 ? 3.348 20.031 5.375 1 80.81 93 LEU B N 1
ATOM 2223 C CA . LEU B 1 93 ? 4.512 19.516 4.668 1 80.81 93 LEU B CA 1
ATOM 2224 C C . LEU B 1 93 ? 4.785 20.312 3.402 1 80.81 93 LEU B C 1
ATOM 2226 O O . LEU B 1 93 ? 5.938 20.641 3.104 1 80.81 93 LEU B O 1
ATOM 2230 N N . ALA B 1 94 ? 3.76 20.625 2.684 1 79.06 94 ALA B N 1
ATOM 2231 C CA . ALA B 1 94 ? 3.887 21.359 1.433 1 79.06 94 ALA B CA 1
ATOM 2232 C C . ALA B 1 94 ? 4.48 22.75 1.674 1 79.06 94 ALA B C 1
ATOM 2234 O O . ALA B 1 94 ? 5.375 23.188 0.945 1 79.06 94 ALA B O 1
ATOM 2235 N N . ILE B 1 95 ? 4.035 23.422 2.633 1 84.56 95 ILE B N 1
ATOM 2236 C CA . ILE B 1 95 ? 4.5 24.766 2.93 1 84.56 95 ILE B CA 1
ATOM 2237 C C . ILE B 1 95 ? 5.941 24.719 3.434 1 84.56 95 ILE B C 1
ATOM 2239 O O . ILE B 1 95 ? 6.777 25.531 3.027 1 84.56 95 ILE B O 1
ATOM 2243 N N . GLU B 1 96 ? 6.266 23.703 4.277 1 84.88 96 GLU B N 1
ATOM 2244 C CA . GLU B 1 96 ? 7.613 23.562 4.816 1 84.88 96 GLU B CA 1
ATOM 2245 C C . GLU B 1 96 ? 8.633 23.312 3.705 1 84.88 96 GLU B C 1
ATOM 2247 O O . GLU B 1 96 ? 9.781 23.75 3.797 1 84.88 96 GLU B O 1
ATOM 2252 N N . GLN B 1 97 ? 8.125 22.578 2.77 1 76.31 97 GLN B N 1
ATOM 2253 C CA . GLN B 1 97 ? 9.016 22.234 1.665 1 76.31 97 GLN B CA 1
ATOM 2254 C C . GLN B 1 97 ? 9.445 23.484 0.9 1 76.31 97 GLN B C 1
ATOM 2256 O O . GLN B 1 97 ? 10.5 23.5 0.259 1 76.31 97 GLN B O 1
ATOM 2261 N N . THR B 1 98 ? 8.641 24.531 0.949 1 73.75 98 THR B N 1
ATOM 2262 C CA . THR B 1 98 ? 9.008 25.781 0.289 1 73.75 98 THR B CA 1
ATOM 2263 C C . THR B 1 98 ? 10.133 26.469 1.043 1 73.75 98 THR B C 1
ATOM 2265 O O . THR B 1 98 ? 10.812 27.344 0.488 1 73.75 98 THR B O 1
ATOM 2268 N N . ALA B 1 99 ? 10.383 26.25 2.312 1 81.44 99 ALA B N 1
ATOM 2269 C CA . ALA B 1 99 ? 11.398 26.812 3.197 1 81.44 99 ALA B CA 1
ATOM 2270 C C . ALA B 1 99 ? 11.211 28.328 3.33 1 81.44 99 ALA B C 1
ATOM 2272 O O . ALA B 1 99 ? 12.156 29.047 3.643 1 81.44 99 ALA B O 1
ATOM 2273 N N . LEU B 1 100 ? 9.945 28.844 3.111 1 77.88 100 LEU B N 1
ATOM 2274 C CA . LEU B 1 100 ? 9.703 30.281 3.115 1 77.88 100 LEU B CA 1
ATOM 2275 C C . LEU B 1 100 ? 9 30.703 4.395 1 77.88 100 LEU B C 1
ATOM 2277 O O . LEU B 1 100 ? 8.977 31.891 4.73 1 77.88 100 LEU B O 1
ATOM 2281 N N . PHE B 1 101 ? 8.445 29.766 5.039 1 87.38 101 PHE B N 1
ATOM 2282 C CA . PHE B 1 101 ? 7.645 30.094 6.211 1 87.38 101 PHE B CA 1
ATOM 2283 C C . PHE B 1 101 ? 8.359 29.672 7.488 1 87.38 101 PHE B C 1
ATOM 2285 O O . PHE B 1 101 ? 8.812 28.531 7.605 1 87.38 101 PHE B O 1
ATOM 2292 N N . SER B 1 102 ? 8.414 30.578 8.508 1 93.56 102 SER B N 1
ATOM 2293 C CA . SER B 1 102 ? 9.188 30.297 9.719 1 93.56 102 SER B CA 1
ATOM 2294 C C . SER B 1 102 ? 8.312 30.406 10.961 1 93.56 102 SER B C 1
ATOM 2296 O O . SER B 1 102 ? 8.82 30.453 12.086 1 93.56 102 SER B O 1
ATOM 2298 N N . GLY B 1 103 ? 7.035 30.5 10.766 1 96.5 103 GLY B N 1
ATOM 2299 C CA . GLY B 1 103 ? 6.117 30.516 11.898 1 96.5 103 GLY B CA 1
ATOM 2300 C C . GLY B 1 103 ? 5.625 29.141 12.289 1 96.5 103 GLY B C 1
ATOM 2301 O O . GLY B 1 103 ? 6.324 28.141 12.086 1 96.5 103 GLY B O 1
ATOM 2302 N N . THR B 1 104 ? 4.465 29.094 12.977 1 97.94 104 THR B N 1
ATOM 2303 C CA . THR B 1 104 ? 3.848 27.844 13.398 1 97.94 104 THR B CA 1
ATOM 2304 C C . THR B 1 104 ? 2.555 27.594 12.625 1 97.94 104 THR B C 1
ATOM 2306 O O . THR B 1 104 ? 2.119 28.438 11.844 1 97.94 104 THR B O 1
ATOM 2309 N N . TYR B 1 105 ? 2.012 26.391 12.852 1 97.56 105 TYR B N 1
ATOM 2310 C CA . TYR B 1 105 ? 0.822 26.016 12.102 1 97.56 105 TYR B CA 1
ATOM 2311 C C . TYR B 1 105 ? -0.344 25.719 13.031 1 97.56 105 TYR B C 1
ATOM 2313 O O . TYR B 1 105 ? -0.156 25.562 14.242 1 97.56 105 TYR B O 1
ATOM 2321 N N . PHE B 1 106 ? -1.488 25.688 12.461 1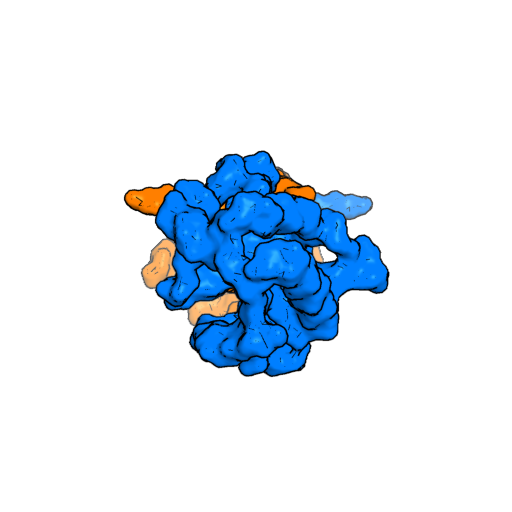 98.56 106 PHE B N 1
ATOM 2322 C CA . PHE B 1 106 ? -2.68 25.094 13.062 1 98.56 106 PHE B CA 1
ATOM 2323 C C . PHE B 1 106 ? -3.449 24.281 12.031 1 98.56 106 PHE B C 1
ATOM 2325 O O . PHE B 1 106 ? -3.895 24.812 11.016 1 98.56 106 PHE B O 1
ATOM 2332 N N . VAL B 1 107 ? -3.564 23.062 12.336 1 97.81 107 VAL B N 1
ATOM 2333 C CA . VAL B 1 107 ? -4.184 22.141 11.383 1 97.81 107 VAL B CA 1
ATOM 2334 C C . VAL B 1 107 ? -5.645 21.906 11.766 1 97.81 107 VAL B C 1
ATOM 2336 O O . VAL B 1 107 ? -5.938 21.438 12.867 1 97.81 107 VAL B O 1
ATOM 2339 N N . LEU B 1 108 ? -6.492 22.172 10.828 1 97.69 108 LEU B N 1
ATOM 2340 C CA . LEU B 1 108 ? -7.926 22.125 11.086 1 97.69 108 LEU B CA 1
ATOM 2341 C C . LEU B 1 108 ? -8.445 20.703 11 1 97.69 108 LEU B C 1
ATOM 2343 O O . LEU B 1 108 ? -9.469 20.359 11.594 1 97.69 108 LEU B O 1
ATOM 2347 N N . MET B 1 109 ? -7.832 19.859 10.312 1 94.62 109 MET B N 1
ATOM 2348 C CA . MET B 1 109 ? -8.25 18.5 10 1 94.62 109 MET B CA 1
ATOM 2349 C C . MET B 1 109 ? -9.547 18.484 9.203 1 94.62 109 MET B C 1
ATOM 2351 O O . MET B 1 109 ? -10.398 17.625 9.406 1 94.62 109 MET B O 1
ATOM 2355 N N . GLY B 1 110 ? -9.719 19.562 8.406 1 93.94 110 GLY B N 1
ATOM 2356 C CA . GLY B 1 110 ? -10.914 19.703 7.602 1 93.94 110 GLY B CA 1
ATOM 2357 C C . GLY B 1 110 ? -11.305 21.156 7.375 1 93.94 110 GLY B C 1
ATOM 2358 O O . GLY B 1 110 ? -10.445 22.031 7.273 1 93.94 110 GLY B O 1
ATOM 2359 N N . HIS B 1 111 ? -12.586 21.312 7.109 1 94.75 111 HIS B N 1
ATOM 2360 C CA . HIS B 1 111 ? -13.172 22.641 6.914 1 94.75 111 HIS B CA 1
ATOM 2361 C C . HIS B 1 111 ? -14.625 22.656 7.387 1 94.75 111 HIS B C 1
ATOM 2363 O O . HIS B 1 111 ? -15.219 21.609 7.656 1 94.75 111 HIS B O 1
ATOM 2369 N N . LEU B 1 112 ? -15.148 23.875 7.543 1 95.31 112 LEU B N 1
ATOM 2370 C CA . LEU B 1 112 ? -16.562 24 7.891 1 95.31 112 LEU B CA 1
ATOM 2371 C C . LEU B 1 112 ? -17.453 23.391 6.812 1 95.31 112 LEU B C 1
ATOM 2373 O O . LEU B 1 112 ? -17.25 23.656 5.625 1 95.31 112 LEU B O 1
ATOM 2377 N N . SER B 1 113 ? -18.281 22.5 7.25 1 92.56 113 SER B N 1
ATOM 2378 C CA . SER B 1 113 ? -19.234 21.844 6.355 1 92.56 113 SER B CA 1
ATOM 2379 C C . SER B 1 113 ? -20.562 21.594 7.059 1 92.56 113 SER B C 1
ATOM 2381 O O . SER B 1 113 ? -20.766 20.531 7.645 1 92.56 113 SER B O 1
ATOM 2383 N N . PRO B 1 114 ? -21.484 22.5 6.871 1 87.06 114 PRO B N 1
ATOM 2384 C CA . PRO B 1 114 ? -22.781 22.312 7.516 1 87.06 114 PRO B CA 1
ATOM 2385 C C . PRO B 1 114 ? -23.469 21.016 7.082 1 87.06 114 PRO B C 1
ATOM 2387 O O . PRO B 1 114 ? -24.031 20.312 7.918 1 87.06 114 PRO B O 1
ATOM 2390 N N . LEU B 1 115 ? -23.359 20.688 5.82 1 89.88 115 LEU B N 1
ATOM 2391 C CA . LEU B 1 115 ? -24.031 19.516 5.273 1 89.88 115 LEU B CA 1
ATOM 2392 C C . LEU B 1 115 ? -23.469 18.234 5.879 1 89.88 115 LEU B C 1
ATOM 2394 O O . LEU B 1 115 ? -24.188 17.234 6.035 1 89.88 115 LEU B O 1
ATOM 2398 N N . ASP B 1 116 ? -22.234 18.391 6.281 1 90.06 116 ASP B N 1
ATOM 2399 C CA . ASP B 1 116 ? -21.594 17.219 6.859 1 90.06 116 ASP B CA 1
ATOM 2400 C C . ASP B 1 116 ? -21.547 17.312 8.383 1 90.06 116 ASP B C 1
ATOM 2402 O O . ASP B 1 116 ? -20.906 16.484 9.039 1 90.06 116 ASP B O 1
ATOM 2406 N N . GLY B 1 117 ? -22.047 18.312 8.953 1 91.38 117 GLY B N 1
ATOM 2407 C CA . GLY B 1 117 ? -22.109 18.469 10.391 1 91.38 117 GLY B CA 1
ATOM 2408 C C . GLY B 1 117 ? -20.766 18.875 11 1 91.38 117 GLY B C 1
ATOM 2409 O O . GLY B 1 117 ? -20.516 18.625 12.18 1 91.38 117 GLY B O 1
ATOM 2410 N N . VAL B 1 118 ? -19.906 19.422 10.203 1 95.25 118 VAL B N 1
ATOM 2411 C CA . VAL B 1 118 ? -18.609 19.844 10.711 1 95.25 118 VAL B CA 1
ATOM 2412 C C . VAL B 1 118 ? -18.656 21.328 11.086 1 95.25 118 VAL B C 1
ATOM 2414 O O . VAL B 1 118 ? -18.766 22.188 10.211 1 95.25 118 VAL B O 1
ATOM 2417 N N . GLY B 1 119 ? -18.562 21.562 12.383 1 95.62 119 GLY B N 1
ATOM 2418 C CA . GLY B 1 119 ? -18.578 22.922 12.898 1 95.62 119 GLY B CA 1
ATOM 2419 C C . GLY B 1 119 ? -17.25 23.344 13.492 1 95.62 119 GLY B C 1
ATOM 2420 O O . GLY B 1 119 ? -16.25 22.641 13.344 1 95.62 119 GLY B O 1
ATOM 2421 N N . PRO B 1 120 ? -17.203 24.5 14.156 1 95.81 120 PRO B N 1
ATOM 2422 C CA . PRO B 1 120 ? -15.969 25.047 14.719 1 95.81 120 PRO B CA 1
ATOM 2423 C C . PRO B 1 120 ? -15.336 24.125 15.758 1 95.81 120 PRO B C 1
ATOM 2425 O O . PRO B 1 120 ? -14.109 24.016 15.82 1 95.81 120 PRO B O 1
ATOM 2428 N N . GLU B 1 121 ? -16.188 23.484 16.5 1 95.5 121 GLU B N 1
ATOM 2429 C CA . GLU B 1 121 ? -15.672 22.609 17.547 1 95.5 121 GLU B CA 1
ATOM 2430 C C . GLU B 1 121 ? -14.883 21.438 16.969 1 95.5 121 GLU B C 1
ATOM 2432 O O . GLU B 1 121 ? -13.805 21.109 17.453 1 95.5 121 GLU B O 1
ATOM 2437 N N . GLN B 1 122 ? -15.43 20.875 15.891 1 95.44 122 GLN B N 1
ATOM 2438 C CA . GLN B 1 122 ? -14.781 19.734 15.242 1 95.44 122 GLN B CA 1
ATOM 2439 C C . GLN B 1 122 ? -13.453 20.141 14.602 1 95.44 122 GLN B C 1
ATOM 2441 O O . GLN B 1 122 ? -12.562 19.312 14.414 1 95.44 122 GLN B O 1
ATOM 2446 N N . LEU B 1 123 ? -13.281 21.422 14.367 1 97.62 123 LEU B N 1
ATOM 2447 C CA . LEU B 1 123 ? -12.086 21.922 13.703 1 97.62 123 LEU B CA 1
ATOM 2448 C C . LEU B 1 123 ? -11.047 22.375 14.719 1 97.62 123 LEU B C 1
ATOM 2450 O O . LEU B 1 123 ? -9.977 22.859 14.344 1 97.62 123 LEU B O 1
ATOM 2454 N N . GLY B 1 124 ? -11.367 22.25 15.984 1 97.25 124 GLY B N 1
ATOM 2455 C CA . GLY B 1 124 ? -10.43 22.625 17.031 1 97.25 124 GLY B CA 1
ATOM 2456 C C . GLY B 1 124 ? -10.297 24.125 17.203 1 97.25 124 GLY B C 1
ATOM 2457 O O . GLY B 1 124 ? -9.281 24.609 17.703 1 97.25 124 GLY B O 1
ATOM 2458 N N . LEU B 1 125 ? -11.289 24.844 16.875 1 97.94 125 LEU B N 1
ATOM 2459 C CA . LEU B 1 125 ? -11.156 26.297 16.859 1 97.94 125 LEU B CA 1
ATOM 2460 C C . LEU B 1 125 ? -11.156 26.859 18.266 1 97.94 125 LEU B C 1
ATOM 2462 O O . LEU B 1 125 ? -10.719 27.984 18.5 1 97.94 125 LEU B O 1
ATOM 2466 N N . ASN B 1 126 ? -11.648 26.062 19.219 1 97.44 126 ASN B N 1
ATOM 2467 C CA . ASN B 1 126 ? -11.5 26.469 20.625 1 97.44 126 ASN B CA 1
ATOM 2468 C C . ASN B 1 126 ? -10.031 26.562 21.031 1 97.44 126 ASN B C 1
ATOM 2470 O O . ASN B 1 126 ? -9.633 27.516 21.703 1 97.44 126 ASN B O 1
ATOM 2474 N N . LEU B 1 127 ? -9.336 25.609 20.594 1 98.06 127 LEU B N 1
ATOM 2475 C CA . LEU B 1 127 ? -7.902 25.609 20.875 1 98.06 127 LEU B CA 1
ATOM 2476 C C . LEU B 1 127 ? -7.211 26.766 20.156 1 98.06 127 LEU B C 1
ATOM 2478 O O . LEU B 1 127 ? -6.355 27.438 20.734 1 98.06 127 LEU B O 1
ATOM 2482 N N . LEU B 1 128 ? -7.586 26.969 18.953 1 98.31 128 LEU B N 1
ATOM 2483 C CA . LEU B 1 128 ? -7.02 28.094 18.203 1 98.31 128 LEU B CA 1
ATOM 2484 C C . LEU B 1 128 ? -7.363 29.422 18.875 1 98.31 128 LE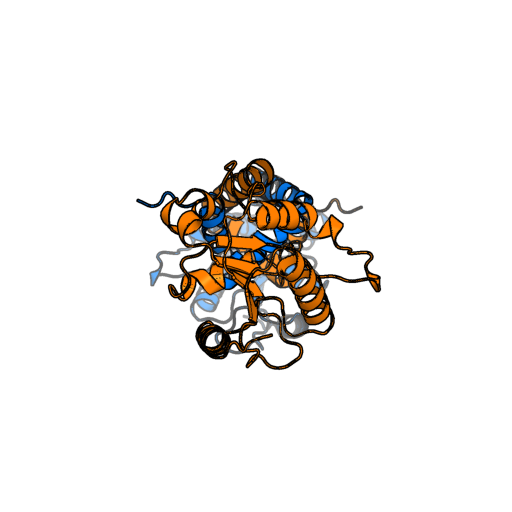U B C 1
ATOM 2486 O O . LEU B 1 128 ? -6.504 30.297 19 1 98.31 128 LEU B O 1
ATOM 2490 N N . ASP B 1 129 ? -8.578 29.5 19.297 1 98.06 129 ASP B N 1
ATOM 2491 C CA . ASP B 1 129 ? -9.039 30.703 19.969 1 98.06 129 ASP B CA 1
ATOM 2492 C C . ASP B 1 129 ? -8.203 30.984 21.219 1 98.06 129 ASP B C 1
ATOM 2494 O O . ASP B 1 129 ? -7.793 32.125 21.453 1 98.06 129 ASP B O 1
ATOM 2498 N N . LYS B 1 130 ? -7.992 30 21.938 1 97.75 130 LYS B N 1
ATOM 2499 C CA . LYS B 1 130 ? -7.176 30.125 23.141 1 97.75 130 LYS B CA 1
ATOM 2500 C C . LYS B 1 130 ? -5.762 30.594 22.797 1 97.75 130 LYS B C 1
ATOM 2502 O O . LYS B 1 130 ? -5.184 31.422 23.484 1 97.75 130 LYS B O 1
ATOM 2507 N N . GLN B 1 131 ? -5.27 30.047 21.75 1 97.62 131 GLN B N 1
ATOM 2508 C CA . GLN B 1 131 ? -3.926 30.438 21.328 1 97.62 131 GLN B CA 1
ATOM 2509 C C . GLN B 1 131 ? -3.881 31.891 20.891 1 97.62 131 GLN B C 1
ATOM 2511 O O . GLN B 1 131 ? -2.959 32.625 21.25 1 97.62 131 GLN B O 1
ATOM 2516 N N . LEU B 1 132 ? -4.855 32.312 20.203 1 97.12 132 LEU B N 1
ATOM 2517 C CA . LEU B 1 132 ? -4.895 33.688 19.703 1 97.12 132 LEU B CA 1
ATOM 2518 C C . LEU B 1 132 ? -5.086 34.656 20.859 1 97.12 132 LEU B C 1
ATOM 2520 O O . LEU B 1 132 ? -4.582 35.781 20.797 1 97.12 132 LEU B O 1
ATOM 2524 N N . SER B 1 133 ? -5.754 34.219 21.922 1 96.81 133 SER B N 1
ATOM 2525 C CA . SER B 1 133 ? -6.047 35.094 23.047 1 96.81 133 SER B CA 1
ATOM 2526 C C . SER B 1 133 ? -4.82 35.312 23.938 1 96.81 133 SER B C 1
ATOM 2528 O O . SER B 1 133 ? -4.793 36.188 24.781 1 96.81 133 SER B O 1
ATOM 2530 N N . SER B 1 134 ? -3.809 34.5 23.719 1 95.19 134 SER B N 1
ATOM 2531 C CA . SER B 1 134 ? -2.621 34.531 24.562 1 95.19 134 SER B CA 1
ATOM 2532 C C . SER B 1 134 ? -1.809 35.812 24.344 1 95.19 134 SER B C 1
ATOM 2534 O O . SER B 1 134 ? -0.967 36.156 25.156 1 95.19 134 SER B O 1
ATOM 2536 N N . GLY B 1 135 ? -1.925 36.469 23.109 1 93.88 135 GLY B N 1
ATOM 2537 C CA . GLY B 1 135 ? -1.185 37.656 22.781 1 93.88 135 GLY B CA 1
ATOM 2538 C C . GLY B 1 135 ? 0.163 37.375 22.141 1 93.88 135 GLY B C 1
ATOM 2539 O O . GLY B 1 135 ? 0.937 38.312 21.875 1 93.88 135 GLY B O 1
ATOM 2540 N N . GLN B 1 136 ? 0.431 36.156 21.859 1 94 136 GLN B N 1
ATOM 2541 C CA . GLN B 1 136 ? 1.739 35.781 21.344 1 94 136 GLN B CA 1
ATOM 2542 C C . GLN B 1 136 ? 1.781 35.875 19.812 1 94 136 GLN B C 1
ATOM 2544 O O . GLN B 1 136 ? 2.857 35.844 19.219 1 94 136 GLN B O 1
ATOM 2549 N N . HIS B 1 137 ? 0.596 36.031 19.203 1 96.56 137 HIS B N 1
ATOM 2550 C CA . HIS B 1 137 ? 0.536 36 17.75 1 96.56 137 HIS B CA 1
ATOM 2551 C C . HIS B 1 137 ? 0.274 37.406 17.172 1 96.56 137 HIS B C 1
ATOM 2553 O O . HIS B 1 137 ? -0.577 38.125 17.688 1 96.56 137 HIS B O 1
ATOM 2559 N N . SER B 1 138 ? 0.998 37.75 16.156 1 95.88 138 SER B N 1
ATOM 2560 C CA . SER B 1 138 ? 0.854 39.031 15.516 1 95.88 138 SER B CA 1
ATOM 2561 C C . SER B 1 138 ? 0.125 38.906 14.18 1 95.88 138 SER B C 1
ATOM 2563 O O . SER B 1 138 ? -0.446 39.906 13.688 1 95.88 138 SER B O 1
ATOM 2565 N N . GLU B 1 139 ? 0.175 37.656 13.594 1 94.81 139 GLU B N 1
ATOM 2566 C CA . GLU B 1 139 ? -0.451 37.469 12.289 1 94.81 139 GLU B CA 1
ATOM 2567 C C . GLU B 1 139 ? -0.967 36.031 12.125 1 94.81 139 GLU B C 1
ATOM 2569 O O . GLU B 1 139 ? -0.291 35.094 12.508 1 94.81 139 GLU B O 1
ATOM 2574 N N . VAL B 1 140 ? -2.205 36.031 11.586 1 96.06 140 VAL B N 1
ATOM 2575 C CA . VAL B 1 140 ? -2.789 34.75 11.172 1 96.06 140 VAL B CA 1
ATOM 2576 C C . VAL B 1 140 ? -2.811 34.656 9.641 1 96.06 140 VAL B C 1
ATOM 2578 O O . VAL B 1 140 ? -3.355 35.562 8.977 1 96.06 140 VAL B O 1
ATOM 2581 N N . ILE B 1 141 ? -2.17 33.656 9.117 1 92.06 141 ILE B N 1
ATOM 2582 C CA . ILE B 1 141 ? -2.172 33.406 7.68 1 92.06 141 ILE B CA 1
ATOM 2583 C C . ILE B 1 141 ? -3.158 32.312 7.352 1 92.06 141 ILE B C 1
ATOM 2585 O O . ILE B 1 141 ? -3.035 31.188 7.859 1 92.06 141 ILE B O 1
ATOM 2589 N N . LEU B 1 142 ? -4.113 32.594 6.48 1 92.44 142 LEU B N 1
ATOM 2590 C CA . LEU B 1 142 ? -5.145 31.641 6.117 1 92.44 142 LEU B CA 1
ATOM 2591 C C . LEU B 1 142 ? -4.773 30.906 4.832 1 92.44 142 LEU B C 1
ATOM 2593 O O . LEU B 1 142 ? -4.727 31.5 3.758 1 92.44 142 LEU B O 1
ATOM 2597 N N . ALA B 1 143 ? -4.551 29.609 5.051 1 89.56 143 ALA B N 1
ATOM 2598 C CA . ALA B 1 143 ? -4.168 28.781 3.916 1 89.56 143 ALA B CA 1
ATOM 2599 C C . ALA B 1 143 ? -5.164 27.641 3.705 1 89.56 143 ALA B C 1
ATOM 2601 O O . ALA B 1 143 ? -4.77 26.5 3.453 1 89.56 143 ALA B O 1
ATOM 2602 N N . THR B 1 144 ? -6.418 27.891 3.912 1 89.69 144 THR B N 1
ATOM 2603 C CA . THR B 1 144 ? -7.473 26.938 3.586 1 89.69 144 THR B CA 1
ATOM 2604 C C . THR B 1 144 ? -7.684 26.859 2.076 1 89.69 144 THR B C 1
ATOM 2606 O O . THR B 1 144 ? -7.289 27.766 1.343 1 89.69 144 THR B O 1
ATOM 2609 N N . ASN B 1 145 ? -8.281 25.797 1.659 1 82.62 145 ASN B N 1
ATOM 2610 C CA . ASN B 1 145 ? -8.484 25.578 0.232 1 82.62 145 ASN B CA 1
ATOM 2611 C C . ASN B 1 145 ? -9.391 26.625 -0.382 1 82.62 145 ASN B C 1
ATOM 2613 O O . ASN B 1 145 ? -10.289 27.156 0.287 1 82.62 145 ASN B O 1
ATOM 2617 N N . PRO B 1 146 ? -9.141 26.922 -1.676 1 79.5 146 PRO B N 1
ATOM 2618 C CA . PRO B 1 146 ? -9.977 27.906 -2.357 1 79.5 146 PRO B CA 1
ATOM 2619 C C . PRO B 1 146 ? -11.32 27.328 -2.801 1 79.5 146 PRO B C 1
ATOM 2621 O O . PRO B 1 146 ? -11.656 27.375 -3.988 1 79.5 146 PRO B O 1
ATOM 2624 N N . THR B 1 147 ? -12.055 26.734 -1.979 1 81.31 147 THR B N 1
ATOM 2625 C CA . THR B 1 147 ? -13.422 26.25 -2.141 1 81.31 147 THR B CA 1
ATOM 2626 C C . THR B 1 147 ? -14.391 27.078 -1.315 1 81.31 147 THR B C 1
ATOM 2628 O O . THR B 1 147 ? -13.977 27.906 -0.5 1 81.31 147 THR B O 1
ATOM 2631 N N . VAL B 1 148 ? -15.594 26.891 -1.593 1 83.62 148 VAL B N 1
ATOM 2632 C CA . VAL B 1 148 ? -16.609 27.609 -0.847 1 83.62 148 VAL B CA 1
ATOM 2633 C C . VAL B 1 148 ? -16.453 27.344 0.647 1 83.62 148 VAL B C 1
ATOM 2635 O O . VAL B 1 148 ? -16.453 28.266 1.46 1 83.62 148 VAL B O 1
ATOM 2638 N N . GLU B 1 149 ? -16.312 26.109 0.95 1 89.81 149 GLU B N 1
ATOM 2639 C CA . GLU B 1 149 ? -16.156 25.703 2.344 1 89.81 149 GLU B CA 1
ATOM 2640 C C . GLU B 1 149 ? -14.859 26.234 2.934 1 89.81 149 GLU B C 1
ATOM 2642 O O . GLU B 1 149 ? -14.828 26.672 4.082 1 89.81 149 GLU B O 1
ATOM 2647 N N . GLY B 1 150 ? -13.812 26.156 2.105 1 89.44 150 GLY B N 1
ATOM 2648 C CA . GLY B 1 150 ? -12.531 26.688 2.551 1 89.44 150 GLY B CA 1
ATOM 2649 C C . GLY B 1 150 ? -12.562 28.172 2.803 1 89.44 150 GLY B C 1
ATOM 2650 O O . GLY B 1 150 ? -11.969 28.656 3.771 1 89.44 150 GLY B O 1
ATOM 2651 N N . GLU B 1 151 ? -13.289 28.875 2 1 85.62 151 GLU B N 1
ATOM 2652 C CA . GLU B 1 151 ? -13.438 30.312 2.168 1 85.62 151 GLU B CA 1
ATOM 2653 C C . GLU B 1 151 ? -14.273 30.641 3.406 1 85.62 151 GLU B C 1
ATOM 2655 O O . GLU B 1 151 ? -13.953 31.578 4.148 1 85.62 151 GLU B O 1
ATOM 2660 N N . ALA B 1 152 ? -15.328 29.922 3.555 1 90.06 152 ALA B N 1
ATOM 2661 C CA . ALA B 1 152 ? -16.156 30.125 4.734 1 90.06 152 ALA B CA 1
ATOM 2662 C C . ALA B 1 152 ? -15.367 29.891 6.016 1 90.06 152 ALA B C 1
ATOM 2664 O O . ALA B 1 152 ? -15.5 30.641 6.984 1 90.06 152 ALA B O 1
ATOM 2665 N N . THR B 1 153 ? -14.562 28.875 5.938 1 95.19 153 THR B N 1
ATOM 2666 C CA . THR B 1 153 ? -13.711 28.578 7.082 1 95.19 153 THR B CA 1
ATOM 2667 C C . THR B 1 153 ? -12.711 29.703 7.332 1 95.19 153 THR B C 1
ATOM 2669 O O . THR B 1 153 ? -12.523 30.125 8.477 1 95.19 153 THR B O 1
ATOM 2672 N N . ALA B 1 154 ? -12.133 30.188 6.262 1 91.81 154 ALA B N 1
ATOM 2673 C CA . ALA B 1 154 ? -11.18 31.281 6.352 1 91.81 154 ALA B CA 1
ATOM 2674 C C . ALA B 1 154 ? -11.836 32.531 6.969 1 91.81 154 ALA B C 1
ATOM 2676 O O . ALA B 1 154 ? -11.258 33.156 7.852 1 91.81 154 ALA B O 1
ATOM 2677 N N . TYR B 1 155 ? -13 32.781 6.535 1 91.88 155 TYR B N 1
ATOM 2678 C CA . TYR B 1 155 ? -13.727 33.938 7.039 1 91.88 155 TYR B CA 1
ATOM 2679 C C . TYR B 1 155 ? -14 33.812 8.531 1 91.88 155 TYR B C 1
ATOM 2681 O O . TYR B 1 155 ? -13.82 34.781 9.289 1 91.88 155 TYR B O 1
ATOM 2689 N N . TYR B 1 156 ? -14.453 32.656 8.914 1 95.62 156 TYR B N 1
ATOM 2690 C CA . TYR B 1 156 ? -14.742 32.406 10.32 1 95.62 156 TYR B CA 1
ATOM 2691 C C . TYR B 1 156 ? -13.508 32.656 11.18 1 95.62 156 TYR B C 1
ATOM 2693 O O . TYR B 1 156 ? -13.602 33.344 12.203 1 95.62 156 TYR B O 1
ATOM 2701 N N . ILE B 1 157 ? -12.414 32.188 10.758 1 97.75 157 ILE B N 1
ATOM 2702 C CA . ILE B 1 157 ? -11.172 32.312 11.516 1 97.75 157 ILE B CA 1
ATOM 2703 C C . ILE B 1 157 ? -10.703 33.75 11.5 1 97.75 157 ILE B C 1
ATOM 2705 O O . ILE B 1 157 ? -10.18 34.25 12.5 1 97.75 157 ILE B O 1
ATOM 2709 N N . ALA B 1 158 ? -10.859 34.406 10.391 1 95 158 ALA B N 1
ATOM 2710 C C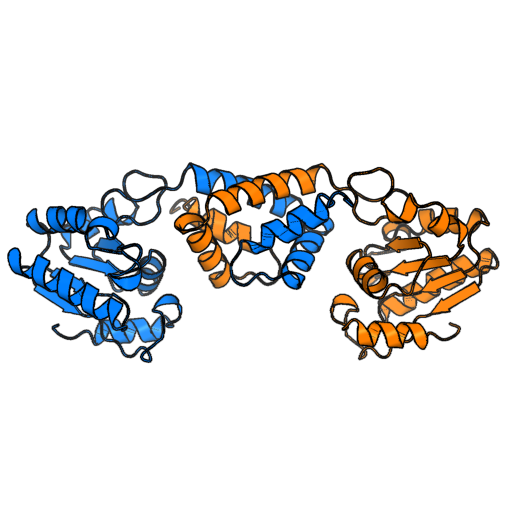A . ALA B 1 158 ? -10.508 35.844 10.289 1 95 158 ALA B CA 1
ATOM 2711 C C . ALA B 1 158 ? -11.266 36.656 11.328 1 95 158 ALA B C 1
ATOM 2713 O O . ALA B 1 158 ? -10.688 37.531 11.992 1 95 158 ALA B O 1
ATOM 2714 N N . GLU B 1 159 ? -12.531 36.375 11.469 1 95.56 159 GLU B N 1
ATOM 2715 C CA . GLU B 1 159 ? -13.359 37.094 12.445 1 95.56 159 GLU B CA 1
ATOM 2716 C C . GLU B 1 159 ? -12.867 36.812 13.867 1 95.56 159 GLU B C 1
ATOM 2718 O O . GLU B 1 159 ? -12.859 37.719 14.703 1 95.56 159 GLU B O 1
ATOM 2723 N N . MET B 1 160 ? -12.469 35.594 14.102 1 95.75 160 MET B N 1
ATOM 2724 C CA . MET B 1 160 ? -11.922 35.25 15.406 1 95.75 160 MET B CA 1
ATOM 2725 C C . MET B 1 160 ? -10.656 36.031 15.703 1 95.75 160 MET B C 1
ATOM 2727 O O . MET B 1 160 ? -10.5 36.562 16.797 1 95.75 160 MET B O 1
ATOM 2731 N N . ALA B 1 161 ? -9.812 36.156 14.742 1 96.06 161 ALA B N 1
ATOM 2732 C CA . ALA B 1 161 ? -8.531 36.812 14.906 1 96.06 161 ALA B CA 1
ATOM 2733 C C . ALA B 1 161 ? -8.734 38.312 15.133 1 96.06 161 ALA B C 1
ATOM 2735 O O . ALA B 1 161 ? -7.992 38.969 15.883 1 96.06 161 ALA B O 1
ATOM 2736 N N . LYS B 1 162 ? -9.711 38.844 14.477 1 93.56 162 LYS B N 1
ATOM 2737 C CA . LYS B 1 162 ? -10.008 40.281 14.594 1 93.56 162 LYS B CA 1
ATOM 2738 C C . LYS B 1 162 ? -10.375 40.625 16.031 1 93.56 162 LYS B C 1
ATOM 2740 O O . LYS B 1 162 ? -10.07 41.75 16.5 1 93.56 162 LYS B O 1
ATOM 2745 N N . ARG B 1 163 ? -11.008 39.75 16.703 1 94.75 163 ARG B N 1
ATOM 2746 C CA . ARG B 1 163 ? -11.398 39.969 18.078 1 94.75 163 ARG B CA 1
ATOM 2747 C C . ARG B 1 163 ? -10.188 40.25 18.969 1 94.75 163 ARG B C 1
ATOM 2749 O O . ARG B 1 163 ? -10.297 40.906 20 1 94.75 163 ARG B O 1
ATOM 2756 N N . TYR B 1 164 ? -9.07 39.812 18.531 1 9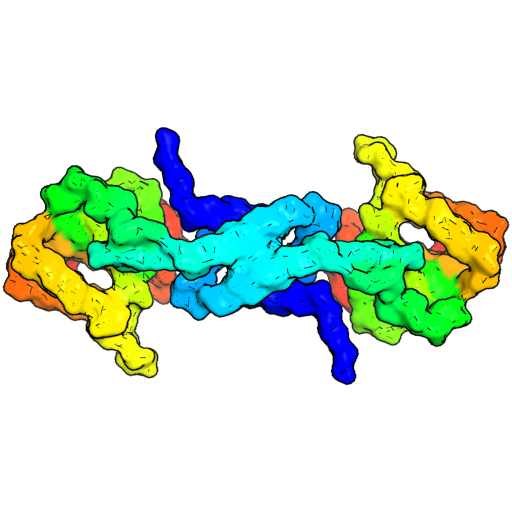6.38 164 TYR B N 1
ATOM 2757 C CA . TYR B 1 164 ? -7.855 39.969 19.312 1 96.38 164 TYR B CA 1
ATOM 2758 C C . TYR B 1 164 ? -6.891 40.938 18.656 1 96.38 164 TYR B C 1
ATOM 2760 O O . TYR B 1 164 ? -5.711 41 19 1 96.38 164 TYR B O 1
ATOM 2768 N N . ALA B 1 165 ? -7.395 41.625 17.625 1 95.62 165 ALA B N 1
ATOM 2769 C CA . ALA B 1 165 ? -6.641 42.625 16.906 1 95.62 165 ALA B CA 1
ATOM 2770 C C . ALA B 1 165 ? -5.383 42.031 16.266 1 95.62 165 ALA B C 1
ATOM 2772 O O . ALA B 1 165 ? -4.316 42.656 16.297 1 95.62 165 ALA B O 1
ATOM 2773 N N . ILE B 1 166 ? -5.477 40.844 15.781 1 96.44 166 ILE B N 1
ATOM 2774 C CA . ILE B 1 166 ? -4.379 40.156 15.102 1 96.44 166 ILE B CA 1
ATOM 2775 C C . ILE B 1 166 ? -4.512 40.375 13.594 1 96.44 166 ILE B C 1
ATOM 2777 O O . ILE B 1 166 ? -5.609 40.281 13.039 1 96.44 166 ILE B O 1
ATOM 2781 N N . LYS B 1 167 ? -3.418 40.688 12.93 1 94.81 167 LYS B N 1
ATOM 2782 C CA . LYS B 1 167 ? -3.406 40.844 11.477 1 94.81 167 LYS B CA 1
ATOM 2783 C C . LYS B 1 167 ? -3.775 39.5 10.805 1 94.81 167 LYS B C 1
ATOM 2785 O O . LYS B 1 167 ? -3.338 38.438 11.234 1 94.81 167 LYS B O 1
ATOM 2790 N N . VAL B 1 168 ? -4.652 39.594 9.727 1 93.06 168 VAL B N 1
ATOM 2791 C CA . VAL B 1 168 ? -5.051 38.406 9 1 93.06 168 VAL B CA 1
ATOM 2792 C C . VAL B 1 168 ? -4.66 38.531 7.531 1 93.06 168 VAL B C 1
ATOM 2794 O O . VAL B 1 168 ? -4.918 39.562 6.902 1 93.06 168 VAL B O 1
ATOM 2797 N N . SER B 1 169 ? -3.943 37.531 7.004 1 88.25 169 SER B N 1
ATOM 2798 C CA . SER B 1 169 ? -3.605 37.469 5.586 1 88.25 169 SER B CA 1
ATOM 2799 C C . SER B 1 169 ? -4.02 36.156 4.965 1 88.25 169 SER B C 1
ATOM 2801 O O . SER B 1 169 ? -4.234 35.156 5.676 1 88.25 169 SER B O 1
ATOM 2803 N N . ARG B 1 170 ? -4.281 36.25 3.633 1 83.75 170 ARG B N 1
ATOM 2804 C CA . ARG B 1 170 ? -4.691 35.094 2.873 1 83.75 170 ARG B CA 1
ATOM 2805 C C . ARG B 1 170 ? -3.688 34.75 1.771 1 83.75 170 ARG B C 1
ATOM 2807 O O . ARG B 1 170 ? -3.197 35.656 1.09 1 83.75 170 ARG B O 1
ATOM 2814 N N . ILE B 1 171 ? -3.414 33.438 1.711 1 76.81 171 ILE B N 1
ATOM 2815 C CA . ILE B 1 171 ? -2.488 33.062 0.655 1 76.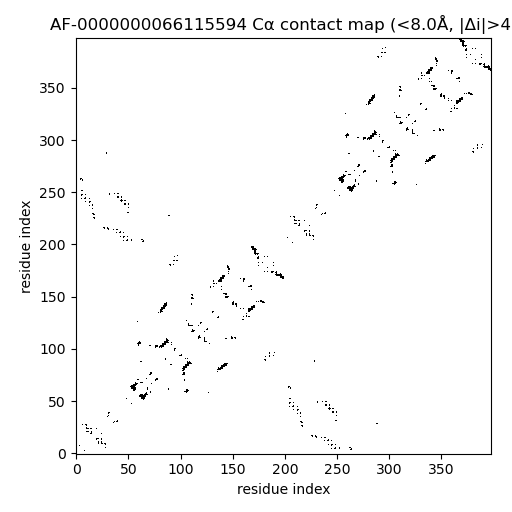81 171 ILE B CA 1
ATOM 2816 C C . ILE B 1 171 ? -3.156 33.219 -0.708 1 76.81 171 ILE B C 1
ATOM 2818 O O . ILE B 1 171 ? -4.375 33.094 -0.828 1 76.81 171 ILE B O 1
ATOM 2822 N N . ALA B 1 172 ? -2.381 33.656 -1.834 1 63.88 172 ALA B N 1
ATOM 2823 C CA . ALA B 1 172 ? -2.916 33.875 -3.174 1 63.88 172 ALA B CA 1
ATOM 2824 C C . ALA B 1 172 ? -3.393 32.562 -3.803 1 63.88 172 ALA B C 1
ATOM 2826 O O . ALA B 1 172 ? -2.789 31.516 -3.594 1 63.88 172 ALA B O 1
ATOM 2827 N N . HIS B 1 173 ? -4.707 32.375 -4.258 1 57.34 173 HIS B N 1
ATOM 2828 C CA . HIS B 1 173 ? -5.301 31.172 -4.844 1 57.34 173 HIS B CA 1
ATOM 2829 C C . HIS B 1 173 ? -4.906 31.016 -6.309 1 57.34 173 HIS B C 1
ATOM 2831 O O . HIS B 1 173 ? -5.5 31.656 -7.184 1 57.34 173 HIS B O 1
ATOM 2837 N N . GLY B 1 174 ? -3.857 31.297 -6.855 1 47.47 174 GLY B N 1
ATOM 2838 C CA . GLY B 1 174 ? -3.629 30.906 -8.234 1 47.47 174 GLY B CA 1
ATOM 2839 C C . GLY B 1 174 ? -4.074 29.484 -8.531 1 47.47 174 GLY B C 1
ATOM 2840 O O . GLY B 1 174 ? -3.637 28.875 -9.516 1 47.47 174 GLY B O 1
ATOM 2841 N N . VAL B 1 175 ? -4.508 28.703 -7.621 1 48.06 175 VAL B N 1
ATOM 2842 C CA . VAL B 1 175 ? -4.875 27.297 -7.797 1 48.06 175 VAL B CA 1
ATOM 2843 C C . VAL B 1 175 ? -6.215 27.203 -8.523 1 48.06 175 VAL B C 1
ATOM 2845 O O . VAL B 1 175 ? -7.133 27.984 -8.25 1 48.06 175 VAL B O 1
ATOM 2848 N N . PRO B 1 176 ? -6.336 26.516 -9.664 1 42.84 176 PRO B N 1
ATOM 2849 C CA . PRO B 1 176 ? -7.652 26.422 -10.297 1 42.84 176 PRO B CA 1
ATOM 2850 C C . PRO B 1 176 ? -8.773 26.156 -9.305 1 42.84 176 PRO B C 1
ATOM 2852 O O . PRO B 1 176 ? -8.562 25.484 -8.297 1 42.84 176 PRO B O 1
ATOM 2855 N N . VAL B 1 177 ? -9.852 26.922 -9.211 1 43.22 177 VAL B N 1
ATOM 2856 C CA . VAL B 1 177 ? -11.125 26.734 -8.523 1 43.22 177 VAL B CA 1
ATOM 2857 C C . VAL B 1 177 ? -11.586 25.281 -8.656 1 43.22 177 VAL B C 1
ATOM 2859 O O . VAL B 1 177 ? -11.648 24.75 -9.758 1 43.22 177 VAL B O 1
ATOM 2862 N N . GLY B 1 178 ? -11.641 24.453 -7.52 1 40.78 178 GLY B N 1
ATOM 2863 C CA . GLY B 1 178 ? -12.023 23.062 -7.418 1 40.78 178 GLY B CA 1
ATOM 2864 C C . GLY B 1 178 ? -10.867 22.156 -7.031 1 40.78 178 GLY B C 1
ATOM 2865 O O . GLY B 1 178 ? -11.047 20.953 -6.852 1 40.78 178 GLY B O 1
ATOM 2866 N N . GLY B 1 179 ? -9.609 22.734 -7.047 1 44.16 179 GLY B N 1
ATOM 2867 C CA . GLY B 1 179 ? -8.516 21.812 -6.785 1 44.16 179 GLY B CA 1
ATOM 2868 C C . GLY B 1 179 ? -8.062 21.828 -5.34 1 44.16 179 GLY B C 1
ATOM 2869 O O . GLY B 1 179 ? -8.398 22.734 -4.582 1 44.16 179 GLY B O 1
ATOM 2870 N N . GLU B 1 180 ? -7.824 20.719 -4.66 1 45.62 180 GLU B N 1
ATOM 2871 C CA . GLU B 1 180 ? -7.25 20.547 -3.328 1 45.62 180 GLU B CA 1
ATOM 2872 C C . GLU B 1 180 ? -5.766 20.906 -3.316 1 45.62 180 GLU B C 1
ATOM 2874 O O . GLU B 1 180 ? -5.035 20.578 -4.25 1 45.62 180 GLU B O 1
ATOM 2879 N N . LEU B 1 181 ? -5.309 21.766 -2.41 1 45.19 181 LEU B N 1
ATOM 2880 C CA . LEU B 1 181 ? -3.934 22.234 -2.246 1 45.19 181 LEU B CA 1
ATOM 2881 C C . LEU B 1 181 ? -2.953 21.078 -2.398 1 45.19 181 LEU B C 1
ATOM 2883 O O . LEU B 1 181 ? -1.845 21.25 -2.906 1 45.19 181 LEU B O 1
ATOM 2887 N N . GLU B 1 182 ? -3.527 19.875 -1.952 1 45.88 182 GLU B N 1
ATOM 2888 C CA . GLU B 1 182 ? -2.67 18.703 -1.928 1 45.88 182 GLU B CA 1
ATOM 2889 C C . GLU B 1 182 ? -2.072 18.422 -3.305 1 45.88 182 GLU B C 1
ATOM 2891 O O . GLU B 1 182 ? -0.994 17.828 -3.412 1 45.88 182 GLU B O 1
ATOM 2896 N N . TYR B 1 183 ? -2.832 18.969 -4.262 1 45.56 183 TYR B N 1
ATOM 2897 C CA . TYR B 1 183 ? -2.426 18.578 -5.605 1 45.56 183 TYR B CA 1
ATOM 2898 C C . TYR B 1 183 ? -1.698 19.719 -6.309 1 45.56 183 TYR B C 1
ATOM 2900 O O . TYR B 1 183 ? -1.358 19.609 -7.488 1 45.56 183 TYR B O 1
ATOM 2908 N N . VAL B 1 184 ? -1.538 20.797 -5.527 1 47.28 184 VAL B N 1
ATOM 2909 C CA . VAL B 1 184 ? -0.923 21.938 -6.176 1 47.28 184 VAL B CA 1
ATOM 2910 C C . VAL B 1 184 ? 0.595 21.875 -6.035 1 47.28 184 VAL B C 1
ATOM 2912 O O . VAL B 1 184 ? 1.109 21.531 -4.965 1 47.28 184 VAL B O 1
ATOM 2915 N N . ASP B 1 185 ? 1.246 21.859 -7.141 1 48.56 185 ASP B N 1
ATOM 2916 C CA . ASP B 1 185 ? 2.705 21.828 -7.164 1 48.56 185 ASP B CA 1
ATOM 2917 C C . ASP B 1 185 ? 3.295 22.953 -6.305 1 48.56 185 ASP B C 1
ATOM 2919 O O . ASP B 1 185 ? 2.639 23.953 -6.059 1 48.56 185 ASP B O 1
ATOM 2923 N N . SER B 1 186 ? 4.426 22.641 -5.758 1 46 186 SER B N 1
ATOM 2924 C CA . SER B 1 186 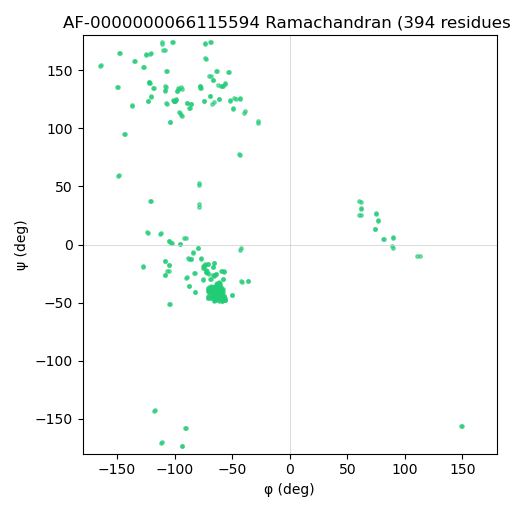? 5.148 23.531 -4.855 1 46 186 SER B CA 1
ATOM 2925 C C . SER B 1 186 ? 5.305 24.922 -5.457 1 46 186 SER B C 1
ATOM 2927 O O . SER B 1 186 ? 5.188 25.938 -4.754 1 46 186 SER B O 1
ATOM 2929 N N . THR B 1 187 ? 5.617 24.938 -6.598 1 44.78 187 THR B N 1
ATOM 2930 C CA . THR B 1 187 ? 5.859 26.203 -7.281 1 44.78 187 THR B CA 1
ATOM 2931 C C . THR B 1 187 ? 4.602 27.078 -7.277 1 44.78 187 THR B C 1
ATOM 2933 O O . THR B 1 187 ? 4.672 28.281 -7.02 1 44.78 187 THR B O 1
ATOM 2936 N N . THR B 1 188 ? 3.512 26.438 -7.508 1 47.09 188 THR B N 1
ATOM 2937 C CA . THR B 1 188 ? 2.246 27.156 -7.512 1 47.09 188 THR B CA 1
ATOM 2938 C C . THR B 1 188 ? 1.907 27.656 -6.109 1 47.09 188 THR B C 1
ATOM 2940 O O . THR B 1 188 ? 1.464 28.797 -5.945 1 47.09 188 THR B O 1
ATOM 2943 N N . LEU B 1 189 ? 2.23 26.844 -5.215 1 45.72 189 LEU B N 1
ATOM 2944 C CA . LEU B 1 189 ? 1.972 27.234 -3.832 1 45.72 189 LEU B CA 1
ATOM 2945 C C . LEU B 1 189 ? 2.848 28.406 -3.43 1 45.72 189 LEU B C 1
ATOM 2947 O O . LEU B 1 189 ? 2.398 29.297 -2.707 1 45.72 189 LEU B O 1
ATOM 2951 N N . SER B 1 190 ? 4.016 28.281 -3.982 1 43.06 190 SER B N 1
ATOM 2952 C CA . SER B 1 190 ? 4.922 29.391 -3.727 1 43.06 190 SER B CA 1
ATOM 2953 C C . SER B 1 190 ? 4.34 30.703 -4.234 1 43.06 190 SER B C 1
ATOM 2955 O O . SER B 1 190 ? 4.371 31.719 -3.533 1 43.06 190 SER B O 1
ATOM 2957 N N . HIS B 1 191 ? 3.852 30.688 -5.328 1 47.06 191 HIS B N 1
ATOM 2958 C CA . HIS B 1 191 ? 3.275 31.891 -5.93 1 47.06 191 HIS B CA 1
ATOM 2959 C C . HIS B 1 191 ? 2.025 32.344 -5.176 1 47.06 191 HIS B C 1
ATOM 2961 O O . HIS B 1 191 ? 1.804 33.531 -4.992 1 47.06 191 HIS B O 1
ATOM 2967 N N . SER B 1 192 ? 1.331 31.344 -4.852 1 46.34 192 SER B N 1
ATOM 2968 C CA . SER B 1 192 ? 0.098 31.656 -4.137 1 46.34 192 SER B CA 1
ATOM 2969 C C . SER B 1 192 ? 0.39 32.344 -2.809 1 46.34 192 SER B C 1
ATOM 2971 O O . SER B 1 192 ? -0.329 33.25 -2.41 1 46.34 192 SER B O 1
ATOM 2973 N N . PHE B 1 193 ? 1.385 31.828 -2.305 1 42 193 PHE B N 1
ATOM 2974 C CA . PHE B 1 193 ? 1.771 32.406 -1.028 1 42 193 PHE B CA 1
ATOM 2975 C C . PHE B 1 193 ? 2.283 33.844 -1.222 1 42 193 PHE B C 1
ATOM 2977 O O . PHE B 1 193 ? 1.994 34.719 -0.412 1 42 193 PHE B O 1
ATOM 2984 N N . SER B 1 194 ? 3.129 34 -2.213 1 46.34 194 SER B N 1
ATOM 2985 C CA . SER B 1 194 ? 3.678 35.312 -2.486 1 46.34 194 SER B CA 1
ATOM 2986 C C . SER B 1 194 ? 2.578 36.312 -2.848 1 46.34 194 SER B C 1
ATOM 2988 O O . SER B 1 194 ? 2.723 37.5 -2.627 1 46.34 194 SER B O 1
ATOM 2990 N N . GLY B 1 195 ? 1.586 35.875 -3.443 1 44.28 195 GLY B N 1
ATOM 2991 C CA . GLY B 1 195 ? 0.494 36.719 -3.895 1 44.28 195 GLY B CA 1
ATOM 2992 C C . GLY B 1 195 ? -0.617 36.844 -2.871 1 44.28 195 GLY B C 1
ATOM 2993 O O . GLY B 1 195 ? -1.744 37.219 -3.215 1 44.28 195 GLY B O 1
ATOM 2994 N N . ARG B 1 196 ? -0.338 36.312 -1.848 1 41.12 196 ARG B N 1
ATOM 2995 C CA . ARG B 1 196 ? -1.351 36.375 -0.799 1 41.12 196 ARG B CA 1
ATOM 2996 C C . ARG B 1 196 ? -1.809 37.812 -0.574 1 41.12 196 ARG B C 1
ATOM 2998 O O . ARG B 1 196 ? -1.014 38.75 -0.687 1 41.12 196 ARG B O 1
ATOM 3005 N N . SER B 1 197 ? -2.914 38.219 -0.633 1 44.81 197 SER B N 1
ATOM 3006 C CA . SER B 1 197 ? -3.492 39.531 -0.45 1 44.81 197 SER B CA 1
ATOM 3007 C C . SER B 1 197 ? -4.258 39.625 0.866 1 44.81 197 SER B C 1
ATOM 3009 O O . SER B 1 197 ? -4.602 38.594 1.464 1 44.81 197 SER B O 1
ATOM 3011 N N . VAL B 1 198 ? -4.1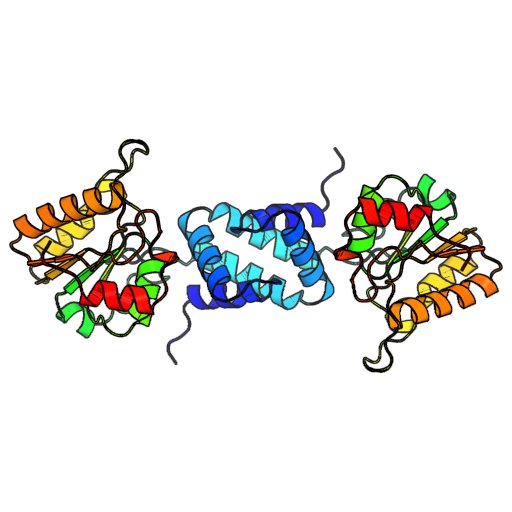8 40.938 1.318 1 42.25 198 VAL B N 1
ATOM 3012 C CA . VAL B 1 198 ? -4.941 41.219 2.533 1 42.25 198 VAL B CA 1
ATOM 3013 C C . VAL B 1 198 ? -6.367 40.688 2.379 1 42.25 198 VAL B C 1
ATOM 3015 O O . VAL B 1 198 ? -6.984 40.844 1.322 1 42.25 198 VAL B O 1
ATOM 3018 N N . PHE B 1 199 ? -6.676 39.781 3.207 1 33.56 199 PHE B N 1
ATOM 3019 C CA . PHE B 1 199 ? -8.023 39.219 3.219 1 33.56 199 PHE B CA 1
ATOM 3020 C C . PHE B 1 199 ? -9.055 40.281 3.527 1 33.56 199 PHE B C 1
ATOM 3022 O O . PHE B 1 199 ? -8.93 41 4.523 1 33.56 199 PHE B O 1
#

Sequence (398 aa):
MSSSSLLEDLMQALQCLPSVGPKSAQRMVYHLLDKNRKGALNLSSLLERAVNEIGHCQQCRTFTEQNLCAICDNDKRNKNGMICVVEMPVDVLAIEQTALFSGTYFVLMGHLSPLDGVGPEQLGLNLLDKQLSSGQHSEVILATNPTVEGEATAYYIAEMAKRYAIKVSRIAHGVPVGGELEYVDSTTLSHSFSGRSVFMSSSSLLEDLMQALQCLPSVGPKSAQRMVYHLLDKNRKGALNLSSLLERAVNEIGHCQQCRTFTEQNLCAICDNDKRNKNGMICVVEMPVDVLAIEQTALFSGTYFVLMGHLSPLDGVGPEQLGLNLLDKQLSSGQHSEVILATNPTVEGEATAYYIAEMAKRYAIKVSRIAHGVPVGGELEYVDSTTLSHSFSGRSVF

InterPro domains:
  IPR000093 DNA recombination protein RecR [MF_00017] (1-199)
  IPR000093 DNA recombination protein RecR [PTHR30446] (2-197)
  IPR000093 DNA recombination protein RecR [TIGR00615] (4-196)
  IPR006171 TOPRIM domain [PF13662] (83-172)
  IPR006171 TOPRIM domain [PS50880] (81-176)
  IPR006171 TOPRIM domain [SM00493] (81-166)
  IPR015967 Recombination protein RecR, zinc finger domain [PF02132] (54-74)
  IPR015967 Recombination protein RecR, zinc finger domain [PS01300] (57-78)
  IPR023627 Recombination protein RecR [SSF111304] (4-198)
  IPR034137 RecR, TOPRIM domain [cd01025] (81-192)

Solvent-accessible surface area (backbone atoms only — not comparable to full-atom values): 21094 Å² total; per-residue (Å²): 122,86,71,72,46,67,66,53,51,39,29,56,38,47,39,71,37,78,92,32,48,72,69,55,16,45,52,34,49,52,44,28,70,74,76,30,46,67,50,38,42,52,33,16,53,40,39,43,46,40,62,73,48,46,46,50,12,75,80,28,47,35,77,20,73,43,68,52,32,76,61,75,64,29,64,70,20,57,69,60,15,33,36,36,36,27,27,38,61,67,49,54,53,54,49,54,70,65,70,76,68,64,46,37,57,35,37,26,75,49,59,46,30,75,94,75,68,31,46,59,71,76,34,42,43,65,60,49,50,53,53,54,68,68,67,63,47,56,33,40,36,38,51,44,44,71,40,73,41,23,46,52,37,42,51,54,51,47,56,57,37,48,76,64,72,28,45,56,37,24,49,26,69,79,60,68,80,82,56,57,64,88,73,51,52,63,70,56,49,49,50,10,51,73,51,32,42,82,103,126,86,71,73,47,67,66,53,51,39,28,57,39,47,40,71,37,78,95,32,48,70,68,54,18,46,52,36,51,51,45,30,70,72,75,30,47,68,51,39,41,51,33,16,53,40,39,42,47,39,60,72,49,46,46,50,13,74,82,28,48,35,76,20,69,43,66,53,32,76,62,73,65,30,62,71,20,58,69,60,15,34,35,36,35,28,29,39,60,67,51,53,54,53,50,53,72,66,71,76,68,63,43,38,56,34,36,26,75,48,57,46,29,74,93,74,68,34,47,60,71,77,35,44,43,64,60,50,49,55,52,53,68,67,67,62,48,56,32,40,36,40,52,45,43,70,41,72,41,23,46,53,36,43,50,55,50,46,56,57,37,49,76,63,73,31,46,53,37,25,49,26,71,78,60,67,81,81,57,58,65,90,74,51,53,63,68,55,49,49,51,10,49,72,51,32,42,81,102

Radius of gyration: 28.36 Å; Cα contacts (8 Å, |Δi|>4): 658; chains: 2; bounding box: 46×84×56 Å

Organism: Psychromonas ingrahamii (strain DSM 17664 / CCUG 51855 / 37) (NCBI:txid357804)

Nearest PDB structures (foldseek):
  5z2v-assembly1_A  TM=8.587E-01  e=2.505E-22  Pseudomonas aeruginosa PAO1
  3vdp-assembly2_C  TM=8.513E-01  e=1.084E-18  Caldanaerobacter subterraneus subsp. tengcongensis MB4
  3ve5-assembly1_A  TM=8.332E-01  e=6.580E-18  Caldanaerobacter subterraneus subsp. tengcongensis MB4
  4o6p-assembly1_C  TM=8.303E-01  e=3.511E-17  Caldanaerobacter subterraneus subsp. tengcongensis MB4
  4o6o-assembly1_B  TM=7.128E-01  e=8.111E-17  Caldanaerobacter subterraneus subsp. tengcongensis MB4

Secondary structure (DSSP, 8-state):
-----HHHHHHHHGGGSTT--HHHHHHHHHHHHHH-HHHHHHHHHHHHHHHHH-EE-TTT--EESSSS-TTTT-HHHHHH-EEEEESSHHHHHHHHHHT---SEEEE-SS--BGGGTB-TTTTTHHHHHHHHHTT--SEEEEE--SSHHHHHHHHHHHHHHHTTT-EEEE----S-TT--GGGS-HHHHHHHHHT-EE-/-----HHHHHHHHGGGSTT--HHHHHHHHHHHHHH-HHHHHHHHHHHHHHHHH-EE-TTT--EESSSS-TTTT-HHHHHT-EEEEESSHHHHHHHHHHT---SEEEE-SS--BGGGTB-TTTTTHHHHHHHHHTT--SEEEEE--SSHHHHHHHHHHHHHHHTTT-EEEE----S-TT--GGGS-HHHHHHHHHT-EE-